Protein AF-A0A193GAF5-F1 (afdb_monomer_lite)

Secondary structure (DSSP, 8-state):
--------PPP------PPPHHHHHHHHHHHHHHHHHHTPPP----S-SSPPPPHHHHHHHHHHHHHHHHTTTHHHHHHHHHHHHHHHT-PPPPP-PPP--HHHHHTTS-HHHHHHHHHHHHHHHHHHHHHHHHHHHHHHHTT-TT-HHHHHHHHHHHHHHHHHHHHHHHHHHHHHHHHHHHHHHHHHHHHHHHHHHHHHHHHHHHHHHHHHHHHHHHHHHHHHHHHHHHHHHHHHHHHHHHHHHHHHHHHHHHHHHHHHHHHHHHHHHHHHHHS----------------TTSSSSSSSSSSSSSTTSSSTT-TTSS-SSSSTTS-S----STT--S-----HHHHHHHHHHS--EEE---GGGTS----EEE--HHHHHHHH-S-SS---HHHHHHHHHHHHHHHHHHHHHHHHHHT-

Organism: NCBI:txid463014

Structure (mmCIF, N/CA/C/O backbone):
data_AF-A0A193GAF5-F1
#
_entry.id   AF-A0A193GAF5-F1
#
loop_
_atom_site.group_PDB
_atom_site.id
_atom_site.type_symbol
_atom_site.label_atom_id
_atom_site.label_alt_id
_atom_site.label_comp_id
_atom_site.label_asym_id
_atom_site.label_entity_id
_atom_site.label_seq_id
_atom_site.pdbx_PDB_ins_code
_atom_site.Cartn_x
_atom_site.Cartn_y
_atom_site.Cartn_z
_atom_site.occupancy
_atom_site.B_iso_or_equiv
_atom_site.auth_seq_id
_atom_site.auth_comp_id
_atom_site.auth_asym_id
_atom_site.auth_atom_id
_atom_site.pdbx_PDB_model_num
ATOM 1 N N . MET A 1 1 ? 52.201 68.444 -107.898 1.00 38.75 1 MET A N 1
ATOM 2 C CA . MET A 1 1 ? 53.536 68.418 -107.257 1.00 38.75 1 MET A CA 1
ATOM 3 C C . MET A 1 1 ? 53.606 67.166 -106.378 1.00 38.75 1 MET A C 1
ATOM 5 O O . MET A 1 1 ? 52.629 66.910 -105.690 1.00 38.75 1 MET A O 1
ATOM 9 N N . GLY A 1 2 ? 54.662 66.344 -106.520 1.00 43.47 2 GLY A N 1
ATOM 10 C CA . GLY A 1 2 ? 54.862 65.026 -105.857 1.00 43.47 2 GLY A CA 1
ATOM 11 C C . GLY A 1 2 ? 55.068 65.120 -104.336 1.00 43.47 2 GLY A C 1
ATOM 12 O O . GLY A 1 2 ? 55.124 66.226 -103.814 1.00 43.47 2 GLY A O 1
ATOM 13 N N . LYS A 1 3 ? 55.179 64.052 -103.533 1.00 40.12 3 LYS A N 1
ATOM 14 C CA . LYS A 1 3 ? 55.675 62.650 -103.619 1.00 40.12 3 LYS A CA 1
ATOM 15 C C . LYS A 1 3 ? 54.757 61.791 -102.705 1.00 40.12 3 LYS A C 1
ATOM 17 O O . LYS A 1 3 ? 54.185 62.357 -101.787 1.00 40.12 3 LYS A O 1
ATOM 22 N N . GLY A 1 4 ? 54.506 60.486 -102.841 1.00 40.16 4 GLY A N 1
ATOM 23 C CA . GLY A 1 4 ? 55.360 59.345 -103.183 1.00 40.16 4 GLY A CA 1
ATOM 24 C C . GLY A 1 4 ? 55.581 58.481 -101.924 1.00 40.16 4 GLY A C 1
ATOM 25 O O . GLY A 1 4 ? 56.260 58.947 -101.015 1.00 40.16 4 GLY A O 1
ATOM 26 N N . GLY A 1 5 ? 55.046 57.249 -101.869 1.00 32.34 5 GLY A N 1
ATOM 27 C CA . GLY A 1 5 ? 55.375 56.291 -100.799 1.00 32.34 5 GLY A CA 1
ATOM 28 C C . GLY A 1 5 ? 54.492 55.035 -100.684 1.00 32.34 5 GLY A C 1
ATOM 29 O O . GLY A 1 5 ? 53.439 55.101 -100.068 1.00 32.34 5 GLY A O 1
ATOM 30 N N . GLY A 1 6 ? 54.996 53.902 -101.195 1.00 33.25 6 GLY A N 1
ATOM 31 C CA . GLY A 1 6 ? 55.007 52.601 -100.494 1.00 33.25 6 GLY A CA 1
ATOM 32 C C . GLY A 1 6 ? 53.767 51.699 -100.544 1.00 33.25 6 GLY A C 1
ATOM 33 O O . GLY A 1 6 ? 52.741 52.005 -99.957 1.00 33.25 6 GLY A O 1
ATOM 34 N N . GLY A 1 7 ? 53.914 50.538 -101.194 1.00 36.06 7 GLY A N 1
ATOM 35 C CA . GLY A 1 7 ? 52.915 49.470 -101.290 1.00 36.06 7 GLY A CA 1
ATOM 36 C C . GLY A 1 7 ? 52.856 48.508 -100.096 1.00 36.06 7 GLY A C 1
ATOM 37 O O . GLY A 1 7 ? 53.619 48.618 -99.141 1.00 36.06 7 GLY A O 1
ATOM 38 N N . GLY A 1 8 ? 51.956 47.525 -100.200 1.00 32.41 8 GLY A N 1
ATOM 39 C CA . GLY A 1 8 ? 51.805 46.435 -99.233 1.00 32.41 8 GLY A CA 1
ATOM 40 C C . GLY A 1 8 ? 50.483 45.686 -99.400 1.00 32.41 8 GLY A C 1
ATOM 41 O O . GLY A 1 8 ? 49.558 45.889 -98.622 1.00 32.41 8 GLY A O 1
ATOM 42 N N . GLY A 1 9 ? 50.374 44.843 -100.432 1.00 35.34 9 GLY A N 1
ATOM 43 C CA . GLY A 1 9 ? 49.265 43.895 -100.568 1.00 35.34 9 GLY A CA 1
ATOM 44 C C . GLY A 1 9 ? 49.336 42.830 -99.472 1.00 35.34 9 GLY A C 1
ATOM 45 O O . GLY A 1 9 ? 50.363 42.175 -99.305 1.00 35.34 9 GLY A O 1
ATOM 46 N N . SER A 1 10 ? 48.252 42.679 -98.712 1.00 36.09 10 SER A N 1
ATOM 47 C CA . SER A 1 10 ? 48.108 41.644 -97.689 1.00 36.09 10 SER A CA 1
ATOM 48 C C . SER A 1 10 ? 48.014 40.270 -98.359 1.00 36.09 10 SER A C 1
ATOM 50 O O . SER A 1 10 ? 47.119 40.031 -99.167 1.00 36.09 10 SER A O 1
ATOM 52 N N . SER A 1 11 ? 48.957 39.378 -98.049 1.00 37.47 11 SER A N 1
ATOM 53 C CA . SER A 1 11 ? 48.864 37.955 -98.375 1.00 37.47 11 SER A CA 1
ATOM 54 C C . SER A 1 11 ? 48.309 37.223 -97.156 1.00 37.47 11 SER A C 1
ATOM 56 O O . SER A 1 11 ? 48.889 37.254 -96.072 1.00 37.47 11 SER A O 1
ATOM 58 N N . THR A 1 12 ? 47.156 36.582 -97.315 1.00 38.84 12 THR A N 1
ATOM 59 C CA . THR A 1 12 ? 46.617 35.661 -96.314 1.00 38.84 12 THR A CA 1
ATOM 60 C C . THR A 1 12 ? 47.498 34.414 -96.297 1.00 38.84 12 THR A C 1
ATOM 62 O O . THR A 1 12 ? 47.416 33.584 -97.198 1.00 38.84 12 THR A O 1
ATOM 65 N N . GLN A 1 13 ? 48.365 34.283 -95.292 1.00 34.22 13 GLN A N 1
ATOM 66 C CA . GLN A 1 13 ? 49.046 33.020 -95.024 1.00 34.22 13 GLN A CA 1
ATOM 67 C C . GLN A 1 13 ? 48.105 32.097 -94.250 1.00 34.22 13 GLN A C 1
ATOM 69 O O . GLN A 1 13 ? 47.834 32.309 -93.070 1.00 34.22 13 GLN A O 1
ATOM 74 N N . THR A 1 14 ? 47.601 31.058 -94.911 1.00 43.25 14 THR A N 1
ATOM 75 C CA . THR A 1 14 ? 47.018 29.907 -94.219 1.00 43.25 14 THR A CA 1
ATOM 76 C C . THR A 1 14 ? 48.166 29.079 -93.650 1.00 43.25 14 THR A C 1
ATOM 78 O O . THR A 1 14 ? 48.773 28.279 -94.358 1.00 43.25 14 THR A O 1
ATOM 81 N N . VAL A 1 15 ? 48.488 29.286 -92.374 1.00 40.94 15 VAL A N 1
ATOM 82 C CA . VAL A 1 15 ? 49.399 28.404 -91.638 1.00 40.94 15 VAL A CA 1
ATOM 83 C C . VAL A 1 15 ? 48.639 27.110 -91.339 1.00 40.94 15 VAL A C 1
ATOM 85 O O . VAL A 1 15 ? 47.782 27.079 -90.458 1.00 40.94 15 VAL A O 1
ATOM 88 N N . LYS A 1 16 ? 48.911 26.045 -92.103 1.00 44.53 16 LYS A N 1
ATOM 89 C CA . LYS A 1 16 ? 48.548 24.681 -91.700 1.00 44.53 16 LYS A CA 1
ATOM 90 C C . LYS A 1 16 ? 49.503 24.269 -90.584 1.00 44.53 16 LYS A C 1
ATOM 92 O O . LYS A 1 16 ? 50.700 24.148 -90.819 1.00 44.53 16 LYS A O 1
ATOM 97 N N . TYR A 1 17 ? 48.978 24.096 -89.378 1.00 48.66 17 TYR A N 1
ATOM 98 C CA . TYR A 1 17 ? 49.685 23.371 -88.330 1.00 48.66 17 TYR A CA 1
ATOM 99 C C . TYR A 1 17 ? 49.483 21.879 -88.593 1.00 48.66 17 TYR A C 1
ATOM 101 O O . TYR A 1 17 ? 48.362 21.388 -88.462 1.00 48.66 17 TYR A O 1
ATOM 109 N N . ASP A 1 18 ? 50.543 21.180 -89.000 1.00 54.81 18 ASP A N 1
ATOM 110 C CA . ASP A 1 18 ? 50.534 19.719 -89.039 1.00 54.81 18 ASP A CA 1
ATOM 111 C C . ASP A 1 18 ? 50.538 19.207 -87.596 1.00 54.81 18 ASP A C 1
ATOM 113 O O . ASP A 1 18 ? 51.371 19.604 -86.773 1.00 54.81 18 ASP A O 1
ATOM 117 N N . ILE A 1 19 ? 49.553 18.373 -87.273 1.00 58.72 19 ILE A N 1
ATOM 118 C CA . ILE A 1 19 ? 49.427 17.763 -85.955 1.00 58.72 19 ILE A CA 1
ATOM 119 C C . ILE A 1 19 ? 50.621 16.810 -85.780 1.00 58.72 19 ILE A C 1
ATOM 121 O O . ILE A 1 19 ? 50.866 15.975 -86.650 1.00 58.72 19 ILE A O 1
ATOM 125 N N . PRO A 1 20 ? 51.406 16.918 -84.694 1.00 65.56 20 PRO A N 1
ATOM 126 C CA . PRO A 1 20 ? 52.508 15.996 -84.452 1.00 65.56 20 PRO A CA 1
ATOM 127 C C . PRO A 1 20 ? 52.016 14.546 -84.373 1.00 65.56 20 PRO A C 1
ATOM 129 O O . PRO A 1 20 ? 51.021 14.272 -83.709 1.00 65.56 20 PRO A O 1
ATOM 132 N N . GLN A 1 21 ? 52.748 13.604 -84.968 1.00 63.22 21 GLN A N 1
ATOM 133 C CA . GLN A 1 21 ? 52.348 12.190 -85.053 1.00 63.22 21 GLN A CA 1
ATOM 134 C C . GLN A 1 21 ? 52.017 11.555 -83.686 1.00 63.22 21 GLN A C 1
ATOM 136 O O . GLN A 1 21 ? 51.062 10.801 -83.571 1.00 63.22 21 GLN A O 1
ATOM 141 N N . TRP A 1 22 ? 52.716 11.949 -82.615 1.00 65.06 22 TRP A N 1
ATOM 142 C CA . TRP A 1 22 ? 52.421 11.488 -81.250 1.00 65.06 22 TRP A CA 1
ATOM 143 C C . TRP A 1 22 ? 51.028 11.909 -80.747 1.00 65.06 22 TRP A C 1
ATOM 145 O O . TRP A 1 22 ? 50.437 11.220 -79.918 1.00 65.06 22 TRP A O 1
ATOM 155 N N . MET A 1 23 ? 50.505 13.039 -81.229 1.00 63.38 23 MET A N 1
ATOM 156 C CA . MET A 1 23 ? 49.178 13.552 -80.887 1.00 63.38 23 MET A CA 1
ATOM 157 C C . MET A 1 23 ? 48.093 12.821 -81.686 1.00 63.38 23 MET A C 1
ATOM 159 O O . MET A 1 23 ? 47.026 12.538 -81.143 1.00 63.38 23 MET A O 1
ATOM 163 N N . GLU A 1 24 ? 48.378 12.445 -82.936 1.00 60.94 24 GLU A N 1
ATOM 164 C CA . GLU A 1 24 ? 47.506 11.563 -83.723 1.00 60.94 24 GLU A CA 1
ATOM 165 C C . GLU A 1 24 ? 47.451 10.146 -83.129 1.00 60.94 24 GLU A C 1
ATOM 167 O O . GLU A 1 24 ? 46.359 9.611 -82.929 1.00 60.94 24 GLU A O 1
ATOM 172 N N . ASP A 1 25 ? 48.602 9.574 -82.758 1.00 68.38 25 ASP A N 1
ATOM 173 C CA . ASP A 1 25 ? 48.708 8.250 -82.130 1.00 68.38 25 ASP A CA 1
ATOM 174 C C . ASP A 1 25 ? 47.971 8.203 -80.784 1.00 68.38 25 ASP A C 1
ATOM 176 O O . ASP A 1 25 ? 47.245 7.253 -80.474 1.00 68.38 25 ASP A O 1
ATOM 180 N N . ALA A 1 26 ? 48.107 9.255 -79.978 1.00 64.06 26 ALA A N 1
ATOM 181 C CA . ALA A 1 26 ? 47.431 9.335 -78.695 1.00 64.06 26 ALA A CA 1
ATOM 182 C C . ALA A 1 26 ? 45.924 9.616 -78.829 1.00 64.06 26 ALA A C 1
ATOM 184 O O . ALA A 1 26 ? 45.136 9.067 -78.059 1.00 64.06 26 ALA A O 1
ATOM 185 N N . GLY A 1 27 ? 45.501 10.386 -79.838 1.00 70.06 27 GLY A N 1
ATOM 186 C CA . GLY A 1 27 ? 44.090 10.560 -80.188 1.00 70.06 27 GLY A CA 1
ATOM 187 C C . GLY A 1 27 ? 43.435 9.257 -80.659 1.00 70.06 27 GLY A C 1
ATOM 188 O O . GLY A 1 27 ? 42.327 8.935 -80.228 1.00 70.06 27 GLY A O 1
ATOM 189 N N . GLN A 1 28 ? 44.134 8.461 -81.477 1.00 70.75 28 GLN A N 1
ATOM 190 C CA . GLN A 1 28 ? 43.674 7.126 -81.876 1.00 70.75 28 GLN A CA 1
ATOM 191 C C . GLN A 1 28 ? 43.606 6.162 -80.687 1.00 70.75 28 GLN A C 1
ATOM 193 O O . GLN A 1 28 ? 42.621 5.435 -80.555 1.00 70.75 28 GLN A O 1
ATOM 198 N N . SER A 1 29 ? 44.602 6.183 -79.797 1.00 70.31 29 SER A N 1
ATOM 199 C CA . SER A 1 29 ? 44.597 5.385 -78.565 1.00 70.31 29 SER A CA 1
ATOM 200 C C . SER A 1 29 ? 43.431 5.764 -77.645 1.00 70.31 29 SER A C 1
ATOM 202 O O . SER A 1 29 ? 42.698 4.884 -77.191 1.00 70.31 29 SER A O 1
ATOM 204 N N . ASN A 1 30 ? 43.180 7.062 -77.438 1.00 71.56 30 ASN A N 1
ATOM 205 C CA . ASN A 1 30 ? 42.043 7.541 -76.648 1.00 71.56 30 ASN A CA 1
ATOM 206 C C . ASN A 1 30 ? 40.701 7.138 -77.281 1.00 71.56 30 ASN A C 1
ATOM 208 O O . ASN A 1 30 ? 39.807 6.653 -76.595 1.00 71.56 30 ASN A O 1
ATOM 212 N N . TYR A 1 31 ? 40.572 7.253 -78.606 1.00 73.38 31 TYR A N 1
ATOM 213 C CA . TYR A 1 31 ? 39.370 6.837 -79.331 1.00 73.38 31 TYR A CA 1
ATOM 214 C C . TYR A 1 31 ? 39.100 5.329 -79.214 1.00 73.38 31 TYR A C 1
ATOM 216 O O . TYR A 1 31 ? 37.960 4.920 -78.986 1.00 73.38 31 TYR A O 1
ATOM 224 N N . GLN A 1 32 ? 40.136 4.491 -79.313 1.00 75.12 32 GLN A N 1
ATOM 225 C CA . GLN A 1 32 ? 40.011 3.044 -79.112 1.00 75.12 32 GLN A CA 1
ATOM 226 C C . GLN A 1 32 ? 39.600 2.701 -77.675 1.00 75.12 32 GLN A C 1
ATOM 228 O O . GLN A 1 32 ? 38.738 1.846 -77.473 1.00 75.12 32 GLN A O 1
ATOM 233 N N . GLN A 1 33 ? 40.156 3.389 -76.676 1.00 72.00 33 GLN A N 1
ATOM 234 C CA . G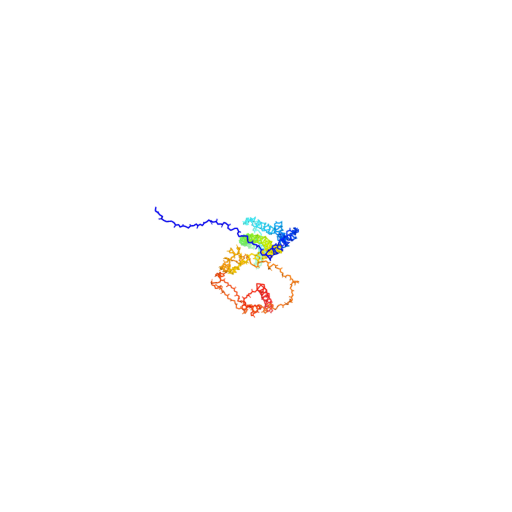LN A 1 33 ? 39.766 3.200 -75.276 1.00 72.00 33 GLN A CA 1
ATOM 235 C C . GLN A 1 33 ? 38.328 3.683 -75.011 1.00 72.00 33 GLN A C 1
ATOM 237 O O . GLN A 1 33 ? 37.559 2.995 -74.339 1.00 72.00 33 GLN A O 1
ATOM 242 N N . ALA A 1 34 ? 37.915 4.804 -75.606 1.00 71.06 34 ALA A N 1
ATOM 243 C CA . ALA A 1 34 ? 36.544 5.302 -75.528 1.00 71.06 34 ALA A CA 1
ATOM 244 C C . ALA A 1 34 ? 35.538 4.331 -76.173 1.00 71.06 34 ALA A C 1
ATOM 246 O O . ALA A 1 34 ? 34.472 4.094 -75.605 1.00 71.06 34 ALA A O 1
ATOM 247 N N . GLN A 1 35 ? 35.881 3.708 -77.310 1.00 73.94 35 GLN A N 1
ATOM 248 C CA . GLN A 1 35 ? 35.059 2.650 -77.914 1.00 73.94 35 GLN A CA 1
ATOM 249 C C . GLN A 1 35 ? 34.927 1.423 -77.000 1.00 73.94 35 GLN A C 1
ATOM 251 O O . GLN A 1 35 ? 33.840 0.855 -76.898 1.00 73.94 35 GLN A O 1
ATOM 256 N N . GLN A 1 36 ? 36.000 1.030 -76.305 1.00 74.38 36 GLN A N 1
ATOM 257 C CA . GLN A 1 36 ? 35.966 -0.085 -75.350 1.00 74.38 36 GLN A CA 1
ATOM 258 C C . GLN A 1 36 ? 35.062 0.216 -74.146 1.00 74.38 36 GLN A C 1
ATOM 260 O O . GLN A 1 36 ? 34.279 -0.644 -73.746 1.00 74.38 36 GLN A O 1
ATOM 265 N N . VAL A 1 37 ? 35.108 1.437 -73.604 1.00 71.69 37 VAL A N 1
ATOM 266 C CA . VAL A 1 37 ? 34.246 1.850 -72.481 1.00 71.69 37 VAL A CA 1
ATOM 267 C C . VAL A 1 37 ? 32.786 2.034 -72.915 1.00 71.69 37 VAL A C 1
ATOM 269 O O . VAL A 1 37 ? 31.881 1.636 -72.182 1.00 71.69 37 VAL A O 1
ATOM 272 N N . ALA A 1 38 ? 32.533 2.567 -74.115 1.00 73.44 38 ALA A N 1
ATOM 273 C CA . ALA A 1 38 ? 31.185 2.721 -74.671 1.00 73.44 38 ALA A CA 1
ATOM 274 C C . ALA A 1 38 ? 30.499 1.378 -74.998 1.00 73.44 38 ALA A C 1
ATOM 276 O O . ALA A 1 38 ? 29.272 1.317 -75.056 1.00 73.44 38 ALA A O 1
ATOM 277 N N . GLY A 1 39 ? 31.276 0.307 -75.197 1.00 74.00 39 GLY A N 1
ATOM 278 C CA . GLY A 1 39 ? 30.775 -1.046 -75.452 1.00 74.00 39 GLY A CA 1
ATOM 279 C C . GLY A 1 39 ? 30.402 -1.853 -74.202 1.00 74.00 39 GLY A C 1
ATOM 280 O O . GLY A 1 39 ? 29.910 -2.974 -74.338 1.00 74.00 39 GLY A O 1
ATOM 281 N N . LEU A 1 40 ? 30.630 -1.330 -72.990 1.00 75.56 40 LEU A N 1
ATOM 282 C CA . LEU A 1 40 ? 30.334 -2.055 -71.751 1.00 75.56 40 LEU A CA 1
ATOM 283 C C . LEU A 1 40 ? 28.808 -2.186 -71.535 1.00 75.56 40 LEU A C 1
ATOM 285 O O . LEU A 1 40 ? 28.104 -1.173 -71.514 1.00 75.56 40 LEU A O 1
ATOM 289 N N . PRO A 1 41 ? 28.265 -3.406 -71.341 1.00 76.88 41 PRO A N 1
ATOM 290 C CA . PRO A 1 41 ? 26.834 -3.603 -71.118 1.00 76.88 41 PRO A CA 1
ATOM 291 C C . PRO A 1 41 ? 26.388 -3.011 -69.774 1.00 76.88 41 PRO A C 1
ATOM 293 O O . PRO A 1 41 ? 27.107 -3.085 -68.776 1.00 76.88 41 PRO A O 1
ATOM 296 N N . TYR A 1 42 ? 25.167 -2.468 -69.725 1.00 72.69 42 TYR A N 1
ATOM 297 C CA . TYR A 1 42 ? 24.572 -1.970 -68.482 1.00 72.69 42 TYR A CA 1
ATOM 298 C C . TYR A 1 42 ? 24.413 -3.106 -67.463 1.00 72.69 42 TYR A C 1
ATOM 300 O O . TYR A 1 42 ? 23.667 -4.057 -67.693 1.00 72.69 42 TYR A O 1
ATOM 308 N N . GLN A 1 43 ? 25.098 -2.983 -66.328 1.00 76.06 43 GLN A N 1
ATOM 309 C CA . GLN A 1 43 ? 24.928 -3.855 -65.169 1.00 76.06 43 GLN A CA 1
ATOM 310 C C . GLN A 1 43 ? 24.088 -3.101 -64.125 1.00 76.06 43 GLN A C 1
ATOM 312 O O . GLN A 1 43 ? 24.532 -2.047 -63.661 1.00 76.06 43 GLN A O 1
ATOM 317 N N . PRO A 1 44 ? 22.873 -3.565 -63.781 1.00 78.06 44 PRO A N 1
ATOM 318 C CA . PRO A 1 44 ? 22.074 -2.950 -62.725 1.00 78.06 44 PRO A CA 1
ATOM 319 C C . PRO A 1 44 ? 22.686 -3.218 -61.343 1.00 78.06 44 PRO A C 1
ATOM 321 O O . PRO A 1 44 ? 23.335 -4.239 -61.125 1.00 78.06 44 PRO A O 1
ATOM 324 N N . TYR A 1 45 ? 22.445 -2.317 -60.388 1.00 81.56 45 TYR A N 1
ATOM 325 C CA . TYR A 1 45 ? 22.786 -2.564 -58.985 1.00 81.56 45 TYR A CA 1
ATOM 326 C C . TYR A 1 45 ? 21.925 -3.713 -58.442 1.00 81.56 45 TYR A C 1
ATOM 328 O O . TYR A 1 45 ? 20.698 -3.646 -58.504 1.00 81.56 45 TYR A O 1
ATOM 336 N N . SER A 1 46 ? 22.559 -4.763 -57.918 1.00 80.69 46 SER A N 1
ATOM 337 C CA . SER A 1 46 ? 21.882 -5.964 -57.407 1.00 80.69 46 SER A CA 1
ATOM 338 C C . SER A 1 46 ? 21.663 -5.964 -55.888 1.00 80.69 46 SER A C 1
ATOM 340 O O . SER A 1 46 ? 21.109 -6.925 -55.358 1.00 80.69 46 SER A O 1
ATOM 342 N N . GLY A 1 47 ? 22.131 -4.932 -55.177 1.00 75.69 47 GLY A N 1
ATOM 343 C CA . GLY A 1 47 ? 21.961 -4.801 -53.728 1.00 75.69 47 GLY A CA 1
ATOM 344 C C . GLY A 1 47 ? 20.593 -4.240 -53.321 1.00 75.69 47 GLY A C 1
ATOM 345 O O . GLY A 1 47 ? 19.789 -3.815 -54.154 1.00 75.69 47 GLY A O 1
ATOM 346 N N . GLN A 1 48 ? 20.310 -4.233 -52.017 1.00 77.12 48 GLN A N 1
ATOM 347 C CA . GLN A 1 48 ? 19.045 -3.729 -51.473 1.00 77.12 48 GLN A CA 1
ATOM 348 C C . GLN A 1 48 ? 19.027 -2.196 -51.418 1.00 77.12 48 GLN A C 1
ATOM 350 O O . GLN A 1 48 ? 19.838 -1.582 -50.739 1.00 77.12 48 GLN A O 1
ATOM 355 N N . GLY A 1 49 ? 18.060 -1.568 -52.097 1.00 71.81 49 GLY A N 1
ATOM 356 C CA . GLY A 1 49 ? 17.919 -0.103 -52.120 1.00 71.81 49 GLY A CA 1
ATOM 357 C C . GLY A 1 49 ? 17.285 0.510 -50.862 1.00 71.81 49 GLY A C 1
ATOM 358 O O . GLY A 1 49 ? 17.476 1.692 -50.587 1.00 71.81 49 GLY A O 1
ATOM 359 N N . VAL A 1 50 ? 16.543 -0.278 -50.076 1.00 80.50 50 VAL A N 1
ATOM 360 C CA . VAL A 1 50 ? 15.897 0.164 -48.829 1.00 80.50 50 VAL A CA 1
ATOM 361 C C . VAL A 1 50 ? 16.076 -0.911 -47.768 1.00 80.50 50 VAL A C 1
ATOM 363 O O . VAL A 1 50 ? 15.895 -2.097 -48.051 1.00 80.50 50 VAL A O 1
ATOM 366 N N . ALA A 1 51 ? 16.432 -0.502 -46.552 1.00 80.06 51 ALA A N 1
ATOM 367 C CA . ALA A 1 51 ? 16.539 -1.422 -45.428 1.00 80.06 51 ALA A CA 1
ATOM 368 C C . ALA A 1 51 ? 15.142 -1.940 -45.019 1.00 80.06 51 ALA A C 1
ATOM 370 O O . ALA A 1 51 ? 14.277 -1.129 -44.658 1.00 80.06 51 ALA A O 1
ATOM 371 N N . PRO A 1 52 ? 14.891 -3.264 -45.058 1.00 81.06 52 PRO A N 1
ATOM 372 C CA . PRO A 1 52 ? 13.617 -3.825 -44.630 1.00 81.06 52 PRO A CA 1
ATOM 373 C C . PRO A 1 52 ? 13.411 -3.632 -43.126 1.00 81.06 52 PRO A C 1
ATOM 375 O O . PRO A 1 52 ? 14.339 -3.328 -42.373 1.00 81.06 52 PRO A O 1
ATOM 378 N N . MET A 1 53 ? 12.171 -3.832 -42.691 1.00 84.75 53 MET A N 1
ATOM 379 C CA . MET A 1 53 ? 11.818 -3.729 -41.285 1.00 84.75 53 MET A CA 1
ATOM 380 C C . MET A 1 53 ? 12.539 -4.813 -40.468 1.00 84.75 53 MET A C 1
ATOM 382 O O . MET A 1 53 ? 12.533 -5.985 -40.848 1.00 84.75 53 MET A O 1
ATOM 386 N N . ASN A 1 54 ? 13.182 -4.427 -39.366 1.00 88.00 54 ASN A N 1
ATOM 387 C CA . ASN A 1 54 ? 13.974 -5.354 -38.552 1.00 88.00 54 ASN A CA 1
ATOM 388 C C . ASN A 1 54 ? 13.151 -6.046 -37.452 1.00 88.00 54 ASN A C 1
ATOM 390 O O . ASN A 1 54 ? 11.992 -5.718 -37.189 1.00 88.00 54 ASN A O 1
ATOM 394 N N . GLY A 1 55 ? 13.775 -7.025 -36.789 1.00 83.94 55 GLY A N 1
ATOM 395 C CA . GLY A 1 55 ? 13.145 -7.811 -35.727 1.00 83.94 55 GLY A CA 1
ATOM 396 C C . GLY A 1 55 ? 12.641 -6.964 -34.556 1.00 83.94 55 GLY A C 1
ATOM 397 O O . GLY A 1 55 ? 11.556 -7.228 -34.046 1.00 83.94 55 GLY A O 1
ATOM 398 N N . SER A 1 56 ? 13.368 -5.909 -34.175 1.00 83.12 56 SER A N 1
ATOM 399 C CA . SER A 1 56 ? 12.938 -4.990 -33.117 1.00 83.12 56 SER A CA 1
ATOM 400 C C . SER A 1 56 ? 11.717 -4.176 -33.544 1.00 83.12 56 SER A C 1
ATOM 402 O O . SER A 1 56 ? 10.777 -4.044 -32.771 1.00 83.12 56 SER A O 1
ATOM 404 N N . GLN A 1 57 ? 11.655 -3.699 -34.788 1.00 83.25 57 GLN A N 1
ATOM 405 C CA . GLN A 1 57 ? 10.458 -3.027 -35.298 1.00 83.25 57 GLN A CA 1
ATOM 406 C C . GLN A 1 57 ? 9.241 -3.969 -35.286 1.00 83.25 57 GLN A C 1
ATOM 408 O O . GLN A 1 57 ? 8.180 -3.579 -34.806 1.00 83.25 57 GLN A O 1
ATOM 413 N N . ASN A 1 58 ? 9.389 -5.225 -35.726 1.00 85.25 58 ASN A N 1
ATOM 414 C CA . ASN A 1 58 ? 8.301 -6.214 -35.677 1.00 85.25 58 ASN A CA 1
ATOM 415 C C . ASN A 1 58 ? 7.848 -6.510 -34.237 1.00 85.25 58 ASN A C 1
ATOM 417 O O . ASN A 1 58 ? 6.649 -6.545 -33.961 1.00 85.25 58 ASN A O 1
ATOM 421 N N . LEU A 1 59 ? 8.800 -6.674 -33.314 1.00 85.75 59 LEU A N 1
ATOM 422 C CA . LEU A 1 59 ? 8.523 -6.897 -31.896 1.00 85.75 59 LEU A CA 1
ATOM 423 C C . LEU A 1 59 ? 7.797 -5.700 -31.269 1.00 85.75 59 LEU A C 1
ATOM 425 O O . LEU A 1 59 ? 6.780 -5.883 -30.610 1.00 85.75 59 LEU A O 1
ATOM 429 N N . GLY A 1 60 ? 8.276 -4.480 -31.511 1.00 80.69 60 GLY A N 1
ATOM 430 C CA . GLY A 1 60 ? 7.680 -3.257 -30.978 1.00 80.69 60 GLY A CA 1
ATOM 431 C C . GLY A 1 60 ? 6.250 -3.027 -31.476 1.00 80.69 60 GLY A C 1
ATOM 432 O O . GLY A 1 60 ? 5.373 -2.705 -30.675 1.00 80.69 60 GLY A O 1
ATOM 433 N N . ILE A 1 61 ? 5.973 -3.275 -32.766 1.00 87.12 61 ILE A N 1
ATOM 434 C CA . ILE A 1 61 ? 4.599 -3.228 -33.303 1.00 87.12 61 ILE A CA 1
ATOM 435 C C . ILE A 1 61 ? 3.720 -4.274 -32.613 1.00 87.12 61 ILE A C 1
ATOM 437 O O . ILE A 1 61 ? 2.598 -3.955 -32.213 1.00 87.12 61 ILE A O 1
ATOM 441 N N . GLY A 1 62 ? 4.233 -5.496 -32.434 1.00 86.50 62 GLY A N 1
ATOM 442 C CA . GLY A 1 62 ? 3.532 -6.564 -31.723 1.00 86.50 62 GLY A CA 1
ATOM 443 C C . GLY A 1 62 ? 3.197 -6.183 -30.280 1.00 86.50 62 GLY A C 1
ATOM 444 O O . GLY A 1 62 ? 2.056 -6.346 -29.857 1.00 86.50 62 GLY A O 1
ATOM 445 N N . MET A 1 63 ? 4.146 -5.592 -29.551 1.00 83.81 63 MET A N 1
ATOM 446 C CA . MET A 1 63 ? 3.947 -5.131 -28.174 1.00 83.81 63 MET A CA 1
ATOM 447 C C . MET A 1 63 ? 2.893 -4.024 -28.078 1.00 83.81 63 MET A C 1
ATOM 449 O O . MET A 1 63 ? 2.015 -4.093 -27.223 1.00 83.81 63 MET A O 1
ATOM 453 N N . VAL A 1 64 ? 2.915 -3.031 -28.974 1.00 84.44 64 VAL A N 1
ATOM 454 C CA . VAL A 1 64 ? 1.906 -1.955 -28.985 1.00 84.44 64 VAL A CA 1
ATOM 455 C C . VAL A 1 64 ? 0.519 -2.491 -29.361 1.00 84.44 64 VAL A C 1
ATOM 457 O O . VAL A 1 64 ? -0.473 -2.122 -28.728 1.00 84.44 64 VAL A O 1
ATOM 460 N N . GLN A 1 65 ? 0.424 -3.396 -30.344 1.00 83.88 65 GLN A N 1
ATOM 461 C CA . GLN A 1 65 ? -0.843 -4.056 -30.685 1.00 83.88 65 GLN A CA 1
ATOM 462 C C . GLN A 1 65 ? -1.380 -4.888 -29.524 1.00 83.88 65 GLN A C 1
ATOM 464 O O . GLN A 1 65 ? -2.566 -4.803 -29.206 1.00 83.88 65 GLN A O 1
ATOM 469 N N . GLN A 1 66 ? -0.518 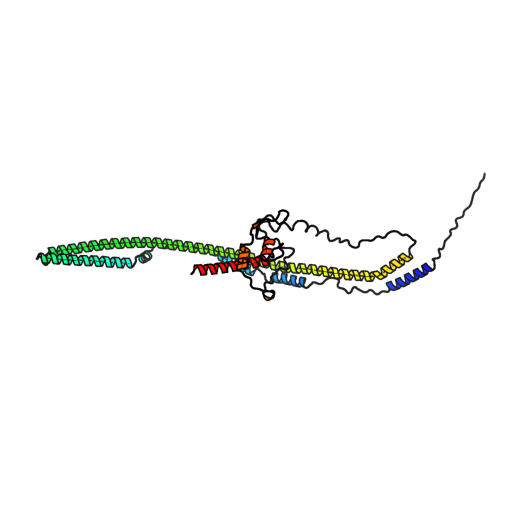-5.662 -28.870 1.00 83.38 66 GLN A N 1
ATOM 470 C CA . GLN A 1 66 ? -0.888 -6.479 -27.724 1.00 83.38 66 GLN A CA 1
ATOM 471 C C . GLN A 1 66 ? -1.327 -5.608 -26.542 1.00 83.38 66 GLN A C 1
ATOM 473 O O . GLN A 1 66 ? -2.336 -5.910 -25.902 1.00 83.38 66 GLN A O 1
ATOM 478 N N . ALA A 1 67 ? -0.635 -4.492 -26.294 1.00 80.38 67 ALA A N 1
ATOM 479 C CA . ALA A 1 67 ? -1.006 -3.523 -25.271 1.00 80.38 67 ALA A CA 1
ATOM 480 C C . ALA A 1 67 ? -2.405 -2.930 -25.516 1.00 80.38 67 ALA A C 1
ATOM 482 O O . ALA A 1 67 ? -3.207 -2.810 -24.586 1.00 80.38 67 ALA A O 1
ATOM 483 N N . ALA A 1 68 ? -2.723 -2.618 -26.778 1.00 77.81 68 ALA A N 1
ATOM 484 C CA . ALA A 1 68 ? -4.029 -2.112 -27.188 1.00 77.81 68 ALA A CA 1
ATOM 485 C C . ALA A 1 68 ? -5.143 -3.177 -27.122 1.00 77.81 68 ALA A C 1
ATOM 487 O O . ALA A 1 68 ? -6.258 -2.864 -26.708 1.00 77.81 68 ALA A O 1
ATOM 488 N N . GLN A 1 69 ? -4.858 -4.429 -27.497 1.00 81.06 69 GLN A N 1
ATOM 489 C CA . GLN A 1 69 ? -5.846 -5.517 -27.525 1.00 81.06 69 GLN A CA 1
ATOM 490 C C . GLN A 1 69 ? -6.196 -6.047 -26.132 1.00 81.06 69 GLN A C 1
ATOM 492 O O . GLN A 1 69 ? -7.369 -6.254 -25.825 1.00 81.06 69 GLN A O 1
ATOM 497 N N . ASN A 1 70 ? -5.197 -6.244 -25.273 1.00 77.94 70 ASN A N 1
ATOM 498 C CA . ASN A 1 70 ? -5.401 -6.854 -23.958 1.00 77.94 70 ASN A CA 1
ATOM 499 C C . ASN A 1 70 ? -5.904 -5.866 -22.901 1.00 77.94 70 ASN A C 1
ATOM 501 O O . ASN A 1 70 ? -6.258 -6.290 -21.801 1.00 77.94 70 ASN A O 1
ATOM 505 N N . ASN A 1 71 ? -5.961 -4.565 -23.220 1.00 69.00 71 ASN A N 1
ATOM 506 C CA . ASN A 1 71 ? -6.428 -3.515 -22.315 1.00 69.00 71 ASN A CA 1
ATOM 507 C C . ASN A 1 71 ? -5.780 -3.638 -20.922 1.00 69.00 71 ASN A C 1
ATOM 509 O O . ASN A 1 71 ? -6.468 -3.680 -19.895 1.00 69.00 71 ASN A O 1
ATOM 513 N N . TYR A 1 72 ? -4.448 -3.774 -20.897 1.00 65.88 72 TYR A N 1
ATOM 514 C CA . TYR A 1 72 ? -3.682 -3.857 -19.654 1.00 65.88 72 TYR A CA 1
ATOM 515 C C . TYR A 1 72 ? -4.028 -2.655 -18.773 1.00 65.88 72 TYR A C 1
ATOM 517 O O . TYR A 1 72 ? -4.096 -1.532 -19.257 1.00 65.88 72 TYR A O 1
ATOM 525 N N . GLY A 1 73 ? -4.339 -2.900 -17.499 1.00 64.06 73 GLY A N 1
ATOM 526 C CA . GLY A 1 73 ? -4.845 -1.870 -16.587 1.00 64.06 73 GLY A CA 1
ATOM 527 C C . GLY A 1 73 ? -6.367 -1.701 -16.579 1.00 64.06 73 GLY A C 1
ATOM 528 O O . GLY A 1 73 ? -6.927 -1.363 -15.538 1.00 64.06 73 GLY A O 1
ATOM 529 N N . GLY A 1 74 ? -7.071 -2.043 -17.661 1.00 70.62 74 GLY A N 1
ATOM 530 C CA . GLY A 1 74 ? -8.532 -1.973 -17.740 1.00 70.62 74 GLY A CA 1
ATOM 531 C C . GLY A 1 74 ? -9.243 -2.870 -16.722 1.00 70.62 74 GLY A C 1
ATOM 532 O O . GLY A 1 74 ? -10.273 -2.485 -16.173 1.00 70.62 74 GLY A O 1
ATOM 533 N N . GLN A 1 75 ? -8.682 -4.040 -16.402 1.00 75.06 75 GLN A N 1
ATOM 534 C CA . GLN A 1 75 ? -9.219 -4.918 -15.355 1.00 75.06 75 GLN A CA 1
ATOM 535 C C . GLN A 1 75 ? -9.035 -4.330 -13.947 1.00 75.06 75 GLN A C 1
ATOM 537 O O . GLN A 1 75 ? -9.978 -4.348 -13.160 1.00 75.06 75 GLN A O 1
ATOM 542 N N . ALA A 1 76 ? -7.863 -3.763 -13.650 1.00 71.81 76 ALA A N 1
ATOM 543 C CA . ALA A 1 76 ? -7.587 -3.096 -12.376 1.00 71.81 76 ALA A CA 1
ATOM 544 C C . ALA A 1 76 ? -8.456 -1.839 -12.202 1.00 71.81 76 ALA A C 1
ATOM 546 O O . ALA A 1 76 ? -9.030 -1.621 -11.139 1.00 71.81 76 ALA A O 1
ATOM 547 N N . ILE A 1 77 ? -8.649 -1.066 -13.274 1.00 77.19 77 ILE A N 1
ATOM 548 C CA . ILE A 1 77 ? -9.569 0.077 -13.300 1.00 77.19 77 ILE A CA 1
ATOM 549 C C . ILE A 1 77 ? -11.013 -0.386 -13.074 1.00 77.19 77 ILE A C 1
ATOM 551 O O . ILE A 1 77 ? -11.713 0.208 -12.262 1.00 77.19 77 ILE A O 1
ATOM 555 N N . ARG A 1 78 ? -11.471 -1.468 -13.723 1.00 78.56 78 ARG A N 1
ATOM 556 C CA . ARG A 1 78 ? -12.824 -2.019 -13.501 1.00 78.56 78 ARG A CA 1
ATOM 557 C C . ARG A 1 78 ? -13.027 -2.497 -12.064 1.00 78.56 78 ARG A C 1
ATOM 559 O O . ARG A 1 78 ? -14.072 -2.214 -11.489 1.00 78.56 78 ARG A O 1
ATOM 566 N N . GLN A 1 79 ? -12.042 -3.175 -11.480 1.00 77.25 79 GLN A N 1
ATOM 567 C CA . GLN A 1 79 ? -12.082 -3.586 -10.073 1.00 77.25 79 GLN A CA 1
ATOM 568 C C . GLN A 1 79 ? -12.082 -2.374 -9.133 1.00 77.25 79 GLN A C 1
ATOM 570 O O . GLN A 1 79 ? -12.847 -2.350 -8.172 1.00 77.25 79 GLN A O 1
ATOM 575 N N . GLY A 1 80 ? -11.305 -1.334 -9.451 1.00 76.50 80 GLY A N 1
ATOM 576 C CA . GLY A 1 80 ? -11.333 -0.058 -8.739 1.00 76.50 80 GLY A CA 1
ATOM 577 C C . GLY A 1 80 ? -12.711 0.601 -8.808 1.00 76.50 80 GLY A C 1
ATOM 578 O O . GLY A 1 80 ? -13.279 0.946 -7.782 1.00 76.50 80 GLY A O 1
ATOM 579 N N . ILE A 1 81 ? -13.318 0.692 -9.992 1.00 76.56 81 ILE A N 1
ATOM 580 C CA . ILE A 1 81 ? -14.666 1.256 -10.172 1.00 76.56 81 ILE A CA 1
ATOM 581 C C . ILE A 1 81 ? -15.718 0.454 -9.390 1.00 76.56 81 ILE A C 1
ATOM 583 O O . ILE A 1 81 ? -16.588 1.047 -8.757 1.00 76.56 81 ILE A O 1
ATOM 587 N N . GLN A 1 82 ? -15.634 -0.879 -9.386 1.00 80.06 82 GLN A N 1
ATOM 588 C CA . GLN A 1 82 ? -16.539 -1.732 -8.606 1.00 80.06 82 GLN A CA 1
ATOM 589 C C . GLN A 1 82 ? -16.366 -1.523 -7.093 1.00 80.06 82 GLN A C 1
ATOM 591 O O . GLN A 1 82 ? -17.360 -1.382 -6.381 1.00 80.06 82 GLN A O 1
ATOM 596 N N . GLY A 1 83 ? -15.124 -1.429 -6.607 1.00 73.50 83 GLY A N 1
ATOM 597 C CA . GLY A 1 83 ? -14.825 -1.127 -5.203 1.00 73.50 83 GLY A CA 1
ATOM 598 C C . GLY A 1 83 ? -15.278 0.275 -4.779 1.00 73.50 83 GLY A C 1
ATOM 599 O O . GLY A 1 83 ? -15.867 0.444 -3.711 1.00 73.50 83 GLY A O 1
ATOM 600 N N . ALA A 1 84 ? -15.095 1.273 -5.647 1.00 75.00 84 ALA A N 1
ATOM 601 C CA . ALA A 1 84 ? -15.594 2.631 -5.439 1.00 75.00 84 ALA A CA 1
ATOM 602 C C . ALA A 1 84 ? -17.129 2.678 -5.419 1.00 75.00 84 ALA A C 1
ATOM 604 O O . ALA A 1 84 ? -17.713 3.369 -4.586 1.00 75.00 84 ALA A O 1
ATOM 605 N N . GLY A 1 85 ? -17.788 1.911 -6.294 1.00 74.38 85 GLY A N 1
ATOM 606 C CA . GLY A 1 85 ? -19.243 1.778 -6.326 1.00 74.38 85 GLY A CA 1
ATOM 607 C C . GLY A 1 85 ? -19.808 1.194 -5.030 1.00 74.38 85 GLY A C 1
ATOM 608 O O . GLY A 1 85 ? -20.793 1.712 -4.511 1.00 74.38 85 GLY A O 1
ATOM 609 N N . ALA A 1 86 ? -19.151 0.180 -4.460 1.00 72.50 86 ALA A N 1
ATOM 610 C CA . ALA A 1 86 ? -19.537 -0.396 -3.171 1.00 72.50 86 ALA A CA 1
ATOM 611 C C . ALA A 1 86 ? -19.365 0.596 -2.004 1.00 72.50 86 ALA A C 1
ATOM 613 O O . ALA A 1 86 ? -20.232 0.676 -1.136 1.00 72.50 86 ALA A O 1
ATOM 614 N N . GLY A 1 87 ? -18.288 1.392 -2.006 1.00 67.94 87 GLY A N 1
ATOM 615 C CA . GLY A 1 87 ? -18.073 2.450 -1.012 1.00 67.94 87 GLY A CA 1
ATOM 616 C C . GLY A 1 87 ? -19.095 3.591 -1.109 1.00 67.94 87 GLY A C 1
ATOM 617 O O . GLY A 1 87 ? -19.581 4.066 -0.087 1.00 67.94 87 GLY A O 1
ATOM 618 N N . MET A 1 88 ? -19.474 4.000 -2.326 1.00 72.19 88 MET A N 1
ATOM 619 C CA . MET A 1 88 ? -20.481 5.050 -2.554 1.00 72.19 88 MET A CA 1
ATOM 620 C C . MET A 1 88 ? -21.924 4.586 -2.307 1.00 72.19 88 MET A C 1
ATOM 622 O O . MET A 1 88 ? -22.781 5.406 -1.992 1.00 72.19 88 MET A O 1
ATOM 626 N N . ALA A 1 89 ? -22.204 3.287 -2.440 1.00 73.62 89 ALA A N 1
ATOM 627 C CA . ALA A 1 89 ? -23.520 2.707 -2.174 1.00 73.62 89 ALA A CA 1
ATOM 628 C C . ALA A 1 89 ? -23.798 2.471 -0.678 1.00 73.62 89 ALA A C 1
ATOM 630 O O . ALA A 1 89 ? -24.910 2.079 -0.319 1.00 73.62 89 ALA A O 1
ATOM 631 N N . TYR A 1 90 ? -22.815 2.694 0.202 1.00 73.44 90 TYR A N 1
ATOM 632 C CA . TYR A 1 90 ? -23.000 2.543 1.640 1.00 73.44 90 TYR A CA 1
ATOM 633 C C . TYR A 1 90 ? -23.974 3.606 2.172 1.00 73.44 90 TYR A C 1
ATOM 635 O O . TYR A 1 90 ? -23.628 4.777 2.328 1.00 73.44 90 TYR A O 1
ATOM 643 N N . GLN A 1 91 ? -25.203 3.184 2.471 1.00 70.75 91 GLN A N 1
ATOM 644 C CA . GLN A 1 91 ? -26.184 3.991 3.187 1.00 70.75 91 GLN A CA 1
ATOM 645 C C . GLN A 1 91 ? -26.170 3.605 4.670 1.00 70.75 91 GLN A C 1
ATOM 647 O O . GLN A 1 91 ? -26.484 2.460 5.003 1.00 70.75 91 GLN A O 1
ATOM 652 N N . PRO A 1 92 ? -25.815 4.527 5.579 1.00 62.84 92 PRO A N 1
ATOM 653 C CA . PRO A 1 92 ? -25.846 4.243 7.004 1.00 62.84 92 PRO A CA 1
ATOM 654 C C . PRO A 1 92 ? -27.284 3.925 7.446 1.00 62.84 92 PRO A C 1
ATOM 656 O O . PRO A 1 92 ? -28.187 4.744 7.279 1.00 62.84 92 PRO A O 1
ATOM 659 N N . GLN A 1 93 ? -27.507 2.738 8.021 1.00 66.75 93 GLN A N 1
ATOM 660 C CA . GLN A 1 93 ? -28.804 2.382 8.609 1.00 66.75 93 GLN A CA 1
ATOM 661 C C . GLN A 1 93 ? -29.146 3.360 9.741 1.00 66.75 93 GLN A C 1
ATOM 663 O O . GLN A 1 93 ? -28.270 3.725 10.528 1.00 66.75 93 GLN A O 1
ATOM 668 N N . GLN A 1 94 ? -30.407 3.800 9.813 1.00 62.84 94 GLN A N 1
ATOM 669 C CA . GLN A 1 94 ? -30.868 4.696 10.874 1.00 62.84 94 GLN A CA 1
ATOM 670 C C . GLN A 1 94 ? -30.732 4.014 12.237 1.00 62.84 94 GLN A C 1
ATOM 672 O O . GLN A 1 94 ? -31.314 2.961 12.487 1.00 62.84 94 GLN A O 1
ATOM 677 N N . VAL A 1 95 ? -29.960 4.648 13.116 1.00 61.69 95 VAL A N 1
ATOM 678 C CA . VAL A 1 95 ? -29.810 4.261 14.517 1.00 61.69 95 VAL A CA 1
ATOM 679 C C . VAL A 1 95 ? -31.088 4.666 15.250 1.00 61.69 95 VAL A C 1
ATOM 681 O O . VAL A 1 95 ? -31.444 5.845 15.256 1.00 61.69 95 VAL A O 1
ATOM 684 N N . SER A 1 96 ? -31.783 3.702 15.852 1.00 62.03 96 SER A N 1
ATOM 685 C CA . SER A 1 96 ? -33.011 3.947 16.616 1.00 62.03 96 SER A CA 1
ATOM 686 C C . SER A 1 96 ? -32.797 3.572 18.076 1.00 62.03 96 SER A C 1
ATOM 688 O O . SER A 1 96 ? -32.291 2.492 18.388 1.00 62.03 96 SER A O 1
ATOM 690 N N . ALA A 1 97 ? -33.172 4.477 18.979 1.00 57.38 97 ALA A N 1
ATOM 691 C CA . ALA A 1 97 ? -33.115 4.220 20.408 1.00 57.38 97 ALA A CA 1
ATOM 692 C C . ALA A 1 97 ? -34.216 3.223 20.801 1.00 57.38 97 ALA A C 1
ATOM 694 O O . ALA A 1 97 ? -35.393 3.425 20.496 1.00 57.38 97 ALA A O 1
ATOM 695 N N . GLN A 1 98 ? -33.830 2.152 21.498 1.00 61.34 98 GLN A N 1
ATOM 696 C CA . GLN A 1 98 ? -34.765 1.139 21.979 1.00 61.34 98 GLN A CA 1
ATOM 697 C C . GLN A 1 98 ? -35.779 1.787 22.934 1.00 61.34 98 GLN A C 1
ATOM 699 O O . GLN A 1 98 ? -35.405 2.379 23.948 1.00 61.34 98 GLN A O 1
ATOM 704 N N . SER A 1 99 ? -37.065 1.711 22.597 1.00 59.94 99 SER A N 1
ATOM 705 C CA . SER A 1 99 ? -38.133 2.330 23.386 1.00 59.94 99 SER A CA 1
ATOM 706 C C . SER A 1 99 ? -38.318 1.593 24.717 1.00 59.94 99 SER A C 1
ATOM 708 O O . SER A 1 99 ? -38.266 0.363 24.751 1.00 59.94 99 SER A O 1
ATOM 710 N N . GLN A 1 100 ? -38.562 2.329 25.810 1.00 56.78 100 GLN A N 1
ATOM 711 C CA . GLN A 1 100 ? -38.923 1.722 27.096 1.00 56.78 100 GLN A CA 1
ATOM 712 C C . GLN A 1 100 ? -40.274 1.018 26.950 1.00 56.78 100 GLN A C 1
ATOM 714 O O . GLN A 1 100 ? -41.316 1.669 26.910 1.00 56.78 100 GLN A O 1
ATOM 719 N N . THR A 1 101 ? -40.262 -0.307 26.843 1.00 69.75 101 THR A N 1
ATOM 720 C CA . THR A 1 101 ? -41.478 -1.119 26.898 1.00 69.75 101 THR A CA 1
ATOM 721 C C . THR A 1 101 ? -41.578 -1.786 28.272 1.00 69.75 101 THR A C 1
ATOM 723 O O . THR A 1 101 ? -40.545 -2.143 28.847 1.00 69.75 101 THR A O 1
ATOM 726 N N . PRO A 1 102 ? -42.795 -1.970 28.818 1.00 57.88 102 PRO A N 1
ATOM 727 C CA . PRO A 1 102 ? -42.994 -2.679 30.084 1.00 57.88 102 PRO A CA 1
ATOM 728 C C . PRO A 1 102 ? -42.348 -4.076 30.104 1.00 57.88 102 PRO A C 1
ATOM 730 O O . PRO A 1 102 ? -41.774 -4.470 31.117 1.00 57.88 102 PRO A O 1
ATOM 733 N N . ASP A 1 103 ? -42.356 -4.777 28.966 1.00 65.88 103 ASP A N 1
ATOM 734 C CA . ASP A 1 103 ? -41.748 -6.106 28.813 1.00 65.88 103 ASP A CA 1
ATOM 735 C C . ASP A 1 103 ? -40.217 -6.075 28.894 1.00 65.88 103 ASP A C 1
ATOM 737 O O . ASP A 1 103 ? -39.603 -6.967 29.479 1.00 65.88 103 ASP A O 1
ATOM 741 N N . ALA A 1 104 ? -39.580 -5.030 28.357 1.00 66.88 104 ALA A N 1
ATOM 742 C CA . ALA A 1 104 ? -38.133 -4.888 28.457 1.00 66.88 104 ALA A CA 1
ATOM 743 C C . ALA A 1 104 ? -37.697 -4.610 29.900 1.00 66.88 104 ALA A C 1
ATOM 745 O O . ALA A 1 104 ? -36.670 -5.124 30.329 1.00 66.88 104 ALA A O 1
ATOM 746 N N . LEU A 1 105 ? -38.493 -3.856 30.669 1.00 67.12 105 LEU A N 1
ATOM 747 C CA . LEU A 1 105 ? -38.201 -3.556 32.072 1.00 67.12 105 LEU A CA 1
ATOM 748 C C . LEU A 1 105 ? -38.339 -4.792 32.977 1.00 67.12 105 LEU A C 1
ATOM 750 O O . LEU A 1 105 ? -37.552 -4.954 33.910 1.00 67.12 105 LEU A O 1
ATOM 754 N N . ALA A 1 106 ? -39.281 -5.691 32.668 1.00 71.81 106 ALA A N 1
ATOM 755 C CA . ALA A 1 106 ? -39.451 -6.958 33.380 1.00 71.81 106 ALA A CA 1
ATOM 756 C C . ALA A 1 106 ? -38.191 -7.843 33.319 1.00 71.81 106 ALA A C 1
ATOM 758 O O . ALA A 1 106 ? -37.881 -8.529 34.289 1.00 71.81 106 ALA A O 1
ATOM 759 N N . GLY A 1 107 ? -37.416 -7.770 32.229 1.00 73.69 107 GLY A N 1
ATOM 760 C CA . GLY A 1 107 ? -36.139 -8.480 32.093 1.00 73.69 107 GLY A CA 1
ATOM 761 C C . GLY A 1 107 ? -35.018 -7.969 33.009 1.00 73.69 107 GLY A C 1
ATOM 762 O O . GLY A 1 107 ? -34.099 -8.724 33.319 1.00 73.69 107 GLY A O 1
ATOM 763 N N . TYR A 1 108 ? -35.099 -6.719 33.481 1.00 75.12 108 TYR A N 1
ATOM 764 C CA . TYR A 1 108 ? -34.132 -6.138 34.426 1.00 75.12 108 TYR A CA 1
ATOM 765 C C . TYR A 1 108 ? -34.553 -6.315 35.894 1.00 75.12 108 TYR A C 1
ATOM 767 O O . TYR A 1 108 ? -33.762 -6.046 36.801 1.00 75.12 108 TY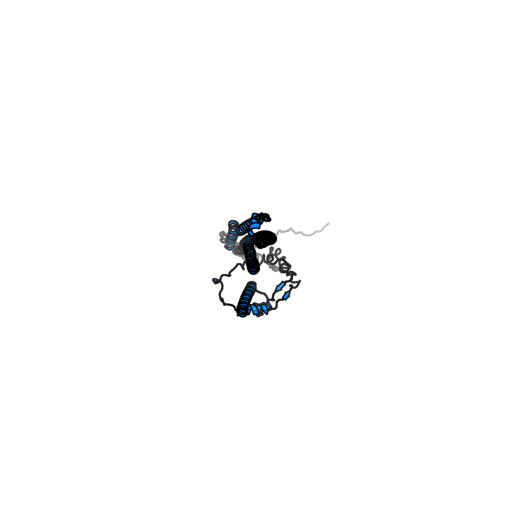R A O 1
ATOM 775 N N . MET A 1 109 ? -35.771 -6.801 36.161 1.00 72.56 109 MET A N 1
ATOM 776 C CA . MET A 1 109 ? -36.156 -7.259 37.497 1.00 72.56 109 MET A CA 1
ATOM 777 C C . MET A 1 109 ? -35.518 -8.632 37.745 1.00 72.56 109 MET A C 1
ATOM 779 O O . MET A 1 109 ? -36.018 -9.667 37.315 1.00 72.56 109 MET A O 1
ATOM 783 N N . SER A 1 110 ? -34.357 -8.62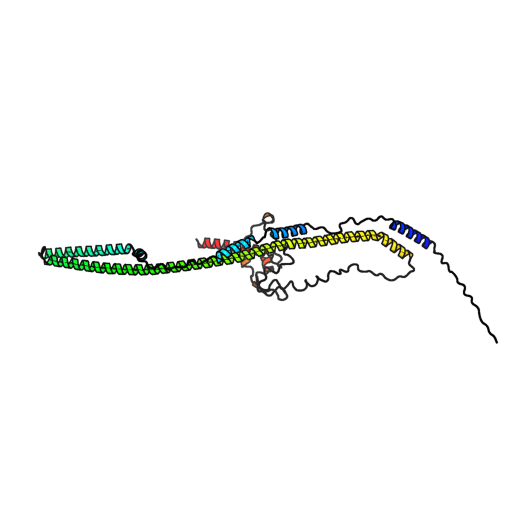6 38.399 1.00 69.69 110 SER A N 1
ATOM 784 C CA . SER A 1 110 ? -33.537 -9.822 38.615 1.00 69.69 110 SER A CA 1
ATOM 785 C C . SER A 1 110 ? -34.268 -10.915 39.421 1.00 69.69 110 SER A C 1
ATOM 787 O O . SER A 1 110 ? -34.952 -10.591 40.397 1.00 69.69 110 SER A O 1
ATOM 789 N N . PRO A 1 111 ? -34.040 -12.215 39.131 1.00 65.38 111 PRO A N 1
ATOM 790 C CA . PRO A 1 111 ? -34.428 -13.327 40.009 1.00 65.38 111 PRO A CA 1
ATOM 791 C C . PRO A 1 111 ? -33.917 -13.150 41.444 1.00 65.38 111 PRO A C 1
ATOM 793 O O . PRO A 1 111 ? -34.597 -13.506 42.399 1.00 65.38 111 PRO A O 1
ATOM 796 N N . TYR A 1 112 ? -32.766 -12.492 41.605 1.00 67.62 112 TYR A N 1
ATOM 797 C CA . TYR A 1 112 ? -32.191 -12.180 42.910 1.00 67.62 112 TYR A CA 1
ATOM 798 C C . TYR A 1 112 ? -33.104 -11.279 43.754 1.00 67.62 112 TYR A C 1
ATOM 800 O O . TYR A 1 112 ? -33.158 -11.407 44.972 1.00 67.62 112 TYR A O 1
ATOM 808 N N . THR A 1 113 ? -33.867 -10.379 43.125 1.00 75.69 113 THR A N 1
ATOM 809 C CA . THR A 1 113 ? -34.864 -9.567 43.833 1.00 75.69 113 THR A CA 1
ATOM 810 C C . THR A 1 113 ? -35.961 -10.447 44.416 1.00 75.69 113 THR A C 1
ATOM 812 O O . THR A 1 113 ? -36.394 -10.211 45.545 1.00 75.69 113 THR A O 1
ATOM 815 N N . LYS A 1 114 ? -36.385 -11.474 43.673 1.00 78.44 114 LYS A N 1
ATOM 816 C CA . LYS A 1 114 ? -37.356 -12.449 44.157 1.00 78.44 114 LYS A CA 1
ATOM 817 C C . LYS A 1 114 ? -36.780 -13.256 45.322 1.00 78.44 114 LYS A C 1
ATOM 819 O O . LYS A 1 114 ? -37.425 -13.313 46.360 1.00 78.44 114 LYS A O 1
ATOM 824 N N . ASP A 1 115 ? -35.550 -13.749 45.208 1.00 83.75 115 ASP A N 1
ATOM 825 C CA . ASP A 1 115 ? -34.893 -14.520 46.274 1.00 83.75 115 ASP A CA 1
ATOM 826 C C . ASP A 1 115 ? -34.694 -13.699 47.559 1.00 83.75 115 ASP A C 1
ATOM 828 O O . ASP A 1 115 ? -34.977 -14.176 48.657 1.00 83.75 115 ASP A O 1
ATOM 832 N N . VAL A 1 116 ? -34.261 -12.438 47.440 1.00 84.12 116 VAL A N 1
ATOM 833 C CA . VAL A 1 116 ? -34.100 -11.532 48.590 1.00 84.12 116 VAL A CA 1
ATOM 834 C C . VAL A 1 116 ? -35.448 -11.213 49.224 1.00 84.12 116 VAL A C 1
ATOM 836 O O . VAL A 1 116 ? -35.556 -11.182 50.450 1.00 84.12 116 VAL A O 1
ATOM 839 N N . THR A 1 117 ? -36.480 -10.994 48.412 1.00 87.06 117 THR A N 1
ATOM 840 C CA . THR A 1 117 ? -37.831 -10.720 48.911 1.00 87.06 117 THR A CA 1
ATOM 841 C C . THR A 1 117 ? -38.382 -11.936 49.648 1.00 87.06 117 THR A C 1
ATOM 843 O O . THR A 1 117 ? -38.798 -11.806 50.798 1.00 87.06 117 THR A O 1
ATOM 846 N N . ASP A 1 118 ? -38.307 -13.117 49.036 1.00 88.00 118 ASP A N 1
ATOM 847 C CA . ASP A 1 118 ? -38.808 -14.372 49.597 1.00 88.00 118 ASP A CA 1
ATOM 848 C C . ASP A 1 118 ? -38.056 -14.731 50.899 1.00 88.00 118 ASP A C 1
ATOM 850 O O . ASP A 1 118 ? -38.686 -15.052 51.910 1.00 88.00 118 ASP A O 1
ATOM 854 N N . ALA A 1 119 ? -36.725 -14.572 50.937 1.00 87.38 119 ALA A N 1
ATOM 855 C CA . ALA A 1 119 ? -35.924 -14.773 52.149 1.00 87.38 119 ALA A CA 1
ATOM 856 C C . ALA A 1 119 ? -36.262 -13.764 53.263 1.00 87.38 119 ALA A C 1
ATOM 858 O O . ALA A 1 119 ? -36.398 -14.147 54.427 1.00 87.38 119 ALA A O 1
ATOM 859 N N . THR A 1 120 ? -36.443 -12.483 52.918 1.00 89.50 120 THR A N 1
ATOM 860 C CA . THR A 1 120 ? -36.808 -11.436 53.889 1.00 89.50 120 THR A CA 1
ATOM 861 C C . THR A 1 120 ? -38.189 -11.699 54.486 1.00 89.50 120 THR A C 1
ATOM 863 O O . THR A 1 120 ? -38.373 -11.576 55.698 1.00 89.50 120 THR A O 1
ATOM 866 N N . MET A 1 121 ? -39.163 -12.094 53.660 1.00 91.38 121 MET A N 1
ATOM 867 C CA . MET A 1 121 ? -40.515 -12.410 54.129 1.00 91.38 121 MET A CA 1
ATOM 868 C C . MET A 1 121 ? -40.527 -13.666 55.005 1.00 91.38 121 MET A C 1
ATOM 870 O O . MET A 1 121 ? -41.155 -13.656 56.063 1.00 91.38 121 MET A O 1
ATOM 874 N N . SER A 1 122 ? -39.768 -14.704 54.633 1.00 93.25 122 SER A N 1
ATOM 875 C CA . SER A 1 122 ? -39.628 -15.916 55.447 1.00 93.25 122 SER A CA 1
ATOM 876 C C . SER A 1 122 ? -39.037 -15.626 56.831 1.00 93.25 122 SER A C 1
ATOM 878 O O . SER A 1 122 ? -39.460 -16.237 57.813 1.00 93.25 122 SER A O 1
ATOM 880 N N . GLU A 1 123 ? -38.073 -14.707 56.938 1.00 90.88 123 GLU A N 1
ATOM 881 C CA . GLU A 1 123 ? -37.509 -14.324 58.237 1.00 90.88 123 GLU A CA 1
ATOM 882 C C . GLU A 1 123 ? -38.505 -13.508 59.069 1.00 90.88 123 GLU A C 1
ATOM 884 O O . GLU A 1 123 ? -38.661 -13.779 60.258 1.00 90.88 123 GLU A O 1
ATOM 889 N N . LEU A 1 124 ? -39.236 -12.564 58.462 1.00 91.06 124 LEU A N 1
ATOM 890 C CA . LEU A 1 124 ? -40.297 -11.824 59.160 1.00 91.06 124 LEU A CA 1
ATOM 891 C C . LEU A 1 124 ? -41.386 -12.763 59.695 1.00 91.06 124 LEU A C 1
ATOM 893 O O . LEU A 1 124 ? -41.870 -12.578 60.813 1.00 91.06 124 LEU A O 1
ATOM 897 N N . ASP A 1 125 ? -41.743 -13.798 58.934 1.00 92.12 125 ASP A N 1
ATOM 898 C CA . ASP A 1 125 ? -42.678 -14.826 59.389 1.00 92.12 125 ASP A CA 1
ATOM 899 C C . ASP A 1 125 ? -42.117 -15.676 60.530 1.00 92.12 125 ASP A C 1
ATOM 901 O O . ASP A 1 125 ? -42.839 -15.960 61.491 1.00 92.12 125 ASP A O 1
ATOM 905 N N . ARG A 1 126 ? -40.832 -16.041 60.481 1.00 94.56 126 ARG A N 1
ATOM 906 C CA . ARG A 1 126 ? -40.165 -16.747 61.584 1.00 94.56 126 ARG A CA 1
ATOM 907 C C . ARG A 1 126 ? -40.151 -15.899 62.859 1.00 94.56 126 ARG A C 1
ATOM 909 O O . ARG A 1 126 ? -40.483 -16.403 63.930 1.00 94.56 126 ARG A O 1
ATOM 916 N N . GLN A 1 127 ? -39.836 -14.609 62.748 1.00 91.50 127 GLN A N 1
ATOM 917 C CA . GLN A 1 127 ? -39.858 -13.665 63.871 1.00 91.50 127 GLN A CA 1
ATOM 918 C C . GLN A 1 127 ? -41.263 -13.530 64.470 1.00 91.50 127 GLN A C 1
ATOM 920 O O . GLN A 1 127 ? -41.429 -13.596 65.689 1.00 91.50 127 GLN A O 1
ATOM 925 N N . ARG A 1 128 ? -42.297 -13.442 63.622 1.00 94.88 128 ARG A N 1
ATOM 926 C CA . ARG A 1 128 ? -43.701 -13.457 64.062 1.00 94.88 128 ARG A CA 1
ATOM 927 C C . ARG A 1 128 ? -44.032 -14.730 64.844 1.00 94.88 128 ARG A C 1
ATOM 929 O O . ARG A 1 128 ? -44.650 -14.646 65.901 1.00 94.88 128 ARG A O 1
ATOM 936 N N . GLN A 1 129 ? -43.619 -15.902 64.359 1.00 93.06 129 GLN A N 1
ATOM 937 C CA . GLN A 1 129 ? -43.870 -17.179 65.042 1.00 93.06 129 GLN A CA 1
ATOM 938 C C . GLN A 1 129 ? -43.177 -17.263 66.408 1.00 93.06 129 GLN A C 1
ATOM 940 O O . GLN A 1 129 ? -43.795 -17.713 67.374 1.00 93.06 129 GLN A O 1
ATOM 945 N N . ILE A 1 130 ? -41.931 -16.792 66.510 1.00 92.56 130 ILE A N 1
ATOM 946 C CA . ILE A 1 130 ? -41.198 -16.712 67.783 1.00 92.56 130 ILE A CA 1
ATOM 947 C C . ILE A 1 130 ? -41.931 -15.782 68.759 1.00 92.56 130 ILE A C 1
ATOM 949 O O . ILE A 1 130 ? -42.116 -16.132 69.924 1.00 92.56 130 ILE A O 1
ATOM 953 N N . GLN A 1 131 ? -42.409 -14.626 68.288 1.00 91.44 131 GLN A N 1
ATOM 954 C CA . GLN A 1 131 ? -43.154 -13.688 69.126 1.00 91.44 131 GLN A CA 1
ATOM 955 C C . GLN A 1 131 ? -44.468 -14.295 69.636 1.00 91.44 131 GLN A C 1
ATOM 957 O O . GLN A 1 131 ? -44.780 -14.156 70.815 1.00 91.44 131 GLN A O 1
ATOM 962 N N . LEU A 1 132 ? -45.200 -15.028 68.793 1.00 90.88 132 LEU A N 1
ATOM 963 C CA . LEU A 1 132 ? -46.409 -15.751 69.204 1.00 90.88 132 LEU A CA 1
ATOM 964 C C . LEU A 1 132 ? -46.104 -16.847 70.242 1.00 90.88 132 LEU A C 1
ATOM 966 O O . LEU A 1 132 ? -46.845 -16.992 71.214 1.00 90.88 132 LEU A O 1
ATOM 970 N N . GLN A 1 133 ? -44.998 -17.589 70.096 1.00 89.00 133 GLN A N 1
ATOM 971 C CA . GLN A 1 133 ? -44.562 -18.559 71.113 1.00 89.00 133 GLN A CA 1
ATOM 972 C C . GLN A 1 133 ? -44.204 -17.882 72.439 1.00 89.00 133 GLN A C 1
ATOM 974 O O . GLN A 1 133 ? -44.590 -18.378 73.497 1.00 89.00 133 GLN A O 1
ATOM 979 N N . ASN A 1 134 ? -43.526 -16.734 72.398 1.00 90.12 134 ASN A N 1
ATOM 980 C CA . ASN A 1 134 ? -43.205 -15.953 73.591 1.00 90.12 134 ASN A CA 1
ATOM 981 C C . ASN A 1 134 ? -44.469 -15.411 74.274 1.00 90.12 134 ASN A C 1
ATOM 983 O O . ASN A 1 134 ? -44.589 -15.521 75.494 1.00 90.12 134 ASN A O 1
ATOM 987 N N . ASN A 1 135 ? -45.432 -14.889 73.504 1.00 87.44 135 ASN A N 1
ATOM 988 C CA . ASN A 1 135 ? -46.729 -14.445 74.020 1.00 87.44 135 ASN A CA 1
ATOM 989 C C . ASN A 1 135 ? -47.475 -15.609 74.699 1.00 87.44 135 ASN A C 1
ATOM 991 O O . ASN A 1 135 ? -47.971 -15.461 75.817 1.00 87.44 135 ASN A O 1
ATOM 995 N N . GLY A 1 136 ? -47.500 -16.788 74.065 1.00 84.88 136 GLY A N 1
ATOM 996 C CA . GLY A 1 136 ? -48.108 -18.001 74.619 1.00 84.88 136 GLY A CA 1
ATOM 997 C C . GLY A 1 136 ? -47.404 -18.516 75.881 1.00 84.88 136 GLY A C 1
ATOM 998 O O . GLY A 1 136 ? -48.066 -18.889 76.851 1.00 84.88 136 GLY A O 1
ATOM 999 N N . GLY A 1 137 ? -46.069 -18.487 75.912 1.00 85.12 137 GLY A N 1
ATOM 1000 C CA . GLY A 1 137 ? -45.262 -18.850 77.081 1.00 85.12 137 GLY A CA 1
ATOM 1001 C C . GLY A 1 137 ? -45.440 -17.880 78.253 1.00 85.12 137 GLY A C 1
ATOM 1002 O O . GLY A 1 137 ? -45.581 -18.311 79.396 1.00 85.12 137 GLY A O 1
ATOM 1003 N N . ALA A 1 138 ? -45.521 -16.575 77.983 1.00 83.56 138 ALA A N 1
ATOM 1004 C CA . ALA A 1 138 ? -45.803 -15.554 78.991 1.00 83.56 138 ALA A CA 1
ATOM 1005 C C . ALA A 1 138 ? -47.232 -15.672 79.549 1.00 83.56 138 ALA A C 1
ATOM 1007 O O . ALA A 1 138 ? -47.425 -15.589 80.762 1.00 83.56 138 ALA A O 1
ATOM 1008 N N . ALA A 1 139 ? -48.223 -15.930 78.689 1.00 80.12 139 ALA A N 1
ATOM 1009 C CA . ALA A 1 139 ? -49.601 -16.191 79.107 1.00 80.12 139 ALA A CA 1
ATOM 1010 C C . ALA A 1 139 ? -49.709 -17.465 79.969 1.00 80.12 139 ALA A C 1
ATOM 1012 O O . ALA A 1 139 ? -50.410 -17.468 80.981 1.00 80.12 139 ALA A O 1
ATOM 1013 N N . THR A 1 140 ? -48.954 -18.510 79.612 1.00 79.94 140 THR A N 1
ATOM 1014 C CA . THR A 1 140 ? -48.840 -19.770 80.367 1.00 79.94 140 THR A CA 1
ATOM 1015 C C . THR A 1 140 ? -48.207 -19.551 81.747 1.00 79.94 140 THR A C 1
ATOM 1017 O O . THR A 1 140 ? -48.783 -19.960 82.754 1.00 79.94 140 THR A O 1
ATOM 1020 N N . ASN A 1 141 ? -47.073 -18.844 81.825 1.00 81.56 141 ASN A N 1
ATOM 1021 C CA . ASN A 1 141 ? -46.388 -18.531 83.088 1.00 81.56 141 ASN A CA 1
ATOM 1022 C C . ASN A 1 141 ? -47.214 -17.628 84.017 1.00 81.56 141 ASN A C 1
ATOM 1024 O O . ASN A 1 141 ? -47.077 -17.708 85.235 1.00 81.56 141 ASN A O 1
ATOM 1028 N N . ALA A 1 142 ? -48.085 -16.784 83.459 1.00 80.62 142 ALA A N 1
ATOM 1029 C CA . ALA A 1 142 ? -49.014 -15.950 84.217 1.00 80.62 142 ALA A CA 1
ATOM 1030 C C . ALA A 1 142 ? -50.293 -16.694 84.661 1.00 80.62 142 ALA A C 1
ATOM 1032 O O . ALA A 1 142 ? -51.179 -16.077 85.253 1.00 80.62 142 ALA A O 1
ATOM 1033 N N . GLY A 1 143 ? -50.429 -17.993 84.357 1.00 73.56 143 GLY A N 1
ATOM 1034 C CA . GLY A 1 143 ? -51.629 -18.784 84.655 1.00 73.56 143 GLY A CA 1
ATOM 1035 C C . GLY A 1 143 ? -52.871 -18.368 83.852 1.00 73.56 143 GLY A C 1
ATOM 1036 O O . GLY A 1 143 ? -53.984 -18.753 84.198 1.00 73.56 143 GLY A O 1
ATOM 1037 N N . ALA A 1 144 ? -52.698 -17.584 82.783 1.00 67.44 144 ALA A N 1
ATOM 1038 C CA . ALA A 1 144 ? -53.759 -16.974 81.984 1.00 67.44 144 ALA A CA 1
ATOM 1039 C C . ALA A 1 144 ? -53.942 -17.697 80.636 1.00 67.44 144 ALA A C 1
ATOM 1041 O O . ALA A 1 144 ? -53.915 -17.076 79.571 1.00 67.44 144 ALA A O 1
ATOM 1042 N N . PHE A 1 145 ? -54.113 -19.021 80.678 1.00 63.25 145 PHE A N 1
ATOM 1043 C CA . PHE A 1 145 ? -54.288 -19.857 79.487 1.00 63.25 145 PHE A CA 1
ATOM 1044 C C . PHE A 1 145 ? -55.523 -19.454 78.670 1.00 63.25 145 PHE A C 1
ATOM 1046 O O . PHE A 1 145 ? -56.639 -19.448 79.187 1.00 63.25 145 PHE A O 1
ATOM 1053 N N . GLY A 1 146 ? -55.334 -19.160 77.379 1.00 66.94 146 GLY A N 1
ATOM 1054 C CA . GLY A 1 146 ? -56.421 -19.088 76.394 1.00 66.94 146 GLY A CA 1
ATOM 1055 C C . GLY A 1 146 ? -57.438 -17.960 76.605 1.00 66.94 146 GLY A C 1
ATOM 1056 O O . GLY A 1 146 ? -58.522 -17.997 76.027 1.00 66.94 146 GLY A O 1
ATOM 1057 N N . GLY A 1 147 ? -57.124 -16.963 77.435 1.00 74.69 147 GLY A N 1
ATOM 1058 C CA . GLY A 1 147 ? -58.022 -15.842 77.716 1.00 74.69 147 GLY A CA 1
ATOM 1059 C C . GLY A 1 147 ? -58.036 -14.776 76.612 1.00 74.69 147 GLY A C 1
ATOM 1060 O O . GLY A 1 147 ? -57.095 -14.644 75.831 1.00 74.69 147 GLY A O 1
ATOM 1061 N N . ALA A 1 148 ? -59.070 -13.925 76.604 1.00 79.31 148 ALA A N 1
ATOM 1062 C CA . ALA A 1 148 ? -59.246 -12.837 75.627 1.00 79.31 148 ALA A CA 1
ATOM 1063 C C . ALA A 1 148 ? -58.021 -11.904 75.485 1.00 79.31 148 ALA A C 1
ATOM 1065 O O . ALA A 1 148 ? -57.780 -11.364 74.409 1.00 79.31 148 ALA A O 1
ATOM 1066 N N . ARG A 1 149 ? -57.208 -11.743 76.542 1.00 78.25 149 ARG A N 1
ATOM 1067 C CA . ARG A 1 149 ? -55.963 -10.951 76.503 1.00 78.25 149 ARG A CA 1
ATOM 1068 C C . ARG A 1 149 ? -54.883 -11.571 75.612 1.00 78.25 149 ARG A C 1
ATOM 1070 O O . ARG A 1 149 ? -54.212 -10.828 74.906 1.00 78.25 149 ARG A O 1
ATOM 1077 N N . GLN A 1 150 ? -54.745 -12.899 75.615 1.00 83.19 150 GLN A N 1
ATOM 1078 C CA . GLN A 1 150 ? -53.822 -13.611 74.727 1.00 83.19 150 GLN A CA 1
ATOM 1079 C C . GLN A 1 150 ? -54.282 -13.471 73.269 1.00 83.19 150 GLN A C 1
ATOM 1081 O O . GLN A 1 150 ? -53.492 -13.097 72.412 1.00 83.19 150 GLN A O 1
ATOM 1086 N N . GLY A 1 151 ? -55.581 -13.657 73.004 1.00 82.19 151 GLY A N 1
ATOM 1087 C CA . GLY A 1 151 ? -56.144 -13.501 71.658 1.00 82.19 151 GLY A CA 1
ATOM 1088 C C . GLY A 1 151 ? -55.978 -12.090 71.080 1.00 82.19 151 GLY A C 1
ATOM 1089 O O . GLY A 1 151 ? -55.640 -11.947 69.909 1.00 82.19 151 GLY A O 1
ATOM 1090 N N . VAL A 1 152 ? -56.155 -11.043 71.897 1.00 85.75 152 VAL A N 1
ATOM 1091 C CA . VAL A 1 152 ? -55.910 -9.652 71.472 1.00 85.75 152 VAL A CA 1
ATOM 1092 C C . VAL A 1 152 ? -54.418 -9.394 71.239 1.00 85.75 152 VAL A C 1
ATOM 1094 O O . VAL A 1 152 ? -54.066 -8.765 70.245 1.00 85.75 152 VAL A O 1
ATOM 1097 N N . MET A 1 153 ? -53.534 -9.905 72.103 1.00 85.81 153 MET A N 1
ATOM 1098 C CA . MET A 1 153 ? -52.080 -9.760 71.949 1.00 85.81 153 MET A CA 1
ATOM 1099 C C . MET A 1 153 ? -51.556 -10.461 70.685 1.00 85.81 153 MET A C 1
ATOM 1101 O O . MET A 1 153 ? -50.746 -9.891 69.951 1.00 85.81 153 MET A O 1
ATOM 1105 N N . ASP A 1 154 ? -52.050 -11.660 70.384 1.00 87.44 154 ASP A N 1
ATOM 1106 C CA . ASP A 1 154 ? -51.683 -12.406 69.179 1.00 87.44 154 ASP A CA 1
ATOM 1107 C C . ASP A 1 154 ? -52.280 -11.771 67.914 1.00 87.44 154 ASP A C 1
ATOM 1109 O O . ASP A 1 154 ? -51.609 -11.697 66.883 1.00 87.44 154 ASP A O 1
ATOM 1113 N N . ALA A 1 155 ? -53.513 -11.251 67.979 1.00 86.31 155 ALA A N 1
ATOM 1114 C CA . ALA A 1 155 ? -54.118 -10.501 66.878 1.00 86.31 155 ALA A CA 1
ATOM 1115 C C . ALA A 1 155 ? -53.330 -9.220 66.557 1.00 86.31 155 ALA A C 1
ATOM 1117 O O . ALA A 1 155 ? -53.062 -8.942 65.388 1.00 86.31 155 ALA A O 1
ATOM 1118 N N . GLU A 1 156 ? -52.904 -8.480 67.581 1.00 87.56 156 GLU A N 1
ATOM 1119 C CA . GLU A 1 156 ? -52.090 -7.272 67.426 1.00 87.56 156 GLU A CA 1
ATOM 1120 C C . GLU A 1 156 ? -50.679 -7.602 66.909 1.00 87.56 156 GLU A C 1
ATOM 1122 O O . GLU A 1 156 ? -50.159 -6.914 66.032 1.00 87.56 156 GLU A O 1
ATOM 1127 N N . THR A 1 157 ? -50.085 -8.711 67.365 1.00 91.88 157 THR A N 1
ATOM 1128 C CA . THR A 1 157 ? -48.805 -9.224 66.841 1.00 91.88 157 THR A CA 1
ATOM 1129 C C . THR A 1 157 ? -48.916 -9.570 65.353 1.00 91.88 157 THR A C 1
ATOM 1131 O O . THR A 1 157 ? -48.065 -9.173 64.557 1.00 91.88 157 THR A O 1
ATOM 1134 N N . ASN A 1 158 ? -49.985 -10.262 64.946 1.00 91.69 158 ASN A N 1
ATOM 1135 C CA . ASN A 1 158 ? -50.225 -10.606 63.544 1.00 91.69 158 ASN A CA 1
ATOM 1136 C C . ASN A 1 158 ? -50.484 -9.366 62.677 1.00 91.69 158 ASN A C 1
ATOM 1138 O O . ASN A 1 158 ? -49.933 -9.275 61.582 1.00 91.69 158 ASN A O 1
ATOM 1142 N N . ARG A 1 159 ? -51.278 -8.401 63.160 1.00 92.62 159 ARG A N 1
ATOM 1143 C CA . ARG A 1 159 ? -51.541 -7.142 62.449 1.00 92.62 159 ARG A CA 1
ATOM 1144 C C . ARG A 1 159 ? -50.251 -6.352 62.225 1.00 92.62 159 ARG A C 1
ATOM 1146 O O . ARG A 1 159 ? -49.986 -5.938 61.098 1.00 92.62 159 ARG A O 1
ATOM 1153 N N . ASN A 1 160 ? -49.441 -6.182 63.269 1.00 90.06 160 ASN A N 1
ATOM 1154 C CA . ASN A 1 160 ? -48.170 -5.466 63.165 1.00 90.06 160 ASN A CA 1
ATOM 1155 C C . ASN A 1 160 ? -47.190 -6.188 62.231 1.00 90.06 160 ASN A C 1
ATOM 1157 O O . ASN A 1 160 ? -46.557 -5.541 61.400 1.00 90.06 160 ASN A O 1
ATOM 1161 N N . ALA A 1 161 ? -47.122 -7.523 62.284 1.00 91.06 161 ALA A N 1
ATOM 1162 C CA . ALA A 1 161 ? -46.303 -8.302 61.356 1.00 91.06 161 ALA A CA 1
ATOM 1163 C C . ALA A 1 161 ? -46.747 -8.127 59.892 1.00 91.06 161 ALA A C 1
ATOM 1165 O O . ALA A 1 161 ? -45.906 -7.867 59.036 1.00 91.06 161 ALA A O 1
ATOM 1166 N N . GLN A 1 162 ? -48.053 -8.193 59.602 1.00 89.69 162 GLN A N 1
ATOM 1167 C CA . GLN A 1 162 ? -48.586 -7.969 58.250 1.00 89.69 162 GLN A CA 1
ATOM 1168 C C . GLN A 1 162 ? -48.304 -6.550 57.742 1.00 89.69 162 GLN A C 1
ATOM 1170 O O . GLN A 1 162 ? -47.951 -6.368 56.578 1.00 89.69 162 GLN A O 1
ATOM 1175 N N . GLN A 1 163 ? -48.426 -5.541 58.609 1.00 92.06 163 GLN A N 1
ATOM 1176 C CA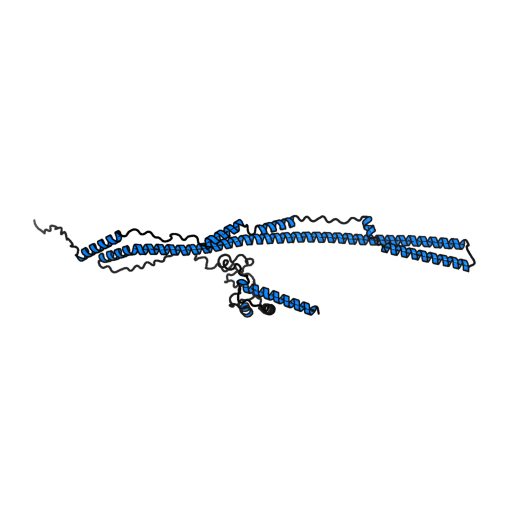 . GLN A 1 163 ? -48.130 -4.157 58.251 1.00 92.06 163 GLN A CA 1
ATOM 1177 C C . GLN A 1 163 ? -46.645 -3.963 57.924 1.00 92.06 163 GLN A C 1
ATOM 1179 O O . GLN A 1 163 ? -46.325 -3.346 56.906 1.00 92.06 163 GLN A O 1
ATOM 1184 N N . VAL A 1 164 ? -45.745 -4.518 58.742 1.00 88.88 164 VAL A N 1
ATOM 1185 C CA . VAL A 1 164 ? -44.298 -4.471 58.489 1.00 88.88 164 VAL A CA 1
ATOM 1186 C C . VAL A 1 164 ? -43.957 -5.216 57.199 1.00 88.88 164 VAL A C 1
ATOM 1188 O O . VAL A 1 164 ? -43.279 -4.651 56.349 1.00 88.88 164 VAL A O 1
ATOM 1191 N N . GLN A 1 165 ? -44.492 -6.423 56.986 1.00 89.94 165 GLN A N 1
ATOM 1192 C CA . GLN A 1 165 ? -44.291 -7.186 55.747 1.00 89.94 165 GLN A CA 1
ATOM 1193 C C . GLN A 1 165 ? -44.740 -6.401 54.504 1.00 89.94 165 GLN A C 1
ATOM 1195 O O . GLN A 1 165 ? -43.977 -6.291 53.546 1.00 89.94 165 GLN A O 1
ATOM 1200 N N . ALA A 1 166 ? -45.936 -5.798 54.521 1.00 88.00 166 ALA A N 1
ATOM 1201 C CA . ALA A 1 166 ? -46.447 -5.009 53.399 1.00 88.00 166 ALA A CA 1
ATOM 1202 C C . ALA A 1 166 ? -45.583 -3.767 53.107 1.00 88.00 166 ALA A C 1
ATOM 1204 O O . ALA A 1 166 ? -45.286 -3.476 51.946 1.00 88.00 166 ALA A O 1
ATOM 1205 N N . GLN A 1 167 ? -45.141 -3.053 54.150 1.00 89.75 167 GLN A N 1
ATOM 1206 C CA . GLN A 1 167 ? -44.251 -1.895 54.012 1.00 89.75 167 GLN A CA 1
ATOM 1207 C C . GLN A 1 167 ? -42.865 -2.295 53.489 1.00 89.75 167 GLN A C 1
ATOM 1209 O O . GLN A 1 167 ? -42.336 -1.648 52.582 1.00 89.75 167 GLN A O 1
ATOM 1214 N N . THR A 1 168 ? -42.289 -3.379 54.014 1.00 89.44 168 THR A N 1
ATOM 1215 C CA . THR A 1 168 ? -41.005 -3.921 53.556 1.00 89.44 168 THR A CA 1
ATOM 1216 C C . THR A 1 168 ? -41.088 -4.364 52.097 1.00 89.44 168 THR A C 1
ATOM 1218 O O . THR A 1 168 ? -40.226 -3.988 51.307 1.00 89.44 168 THR A O 1
ATOM 1221 N N . LEU A 1 169 ? -42.146 -5.079 51.704 1.00 88.00 169 LEU A N 1
ATOM 1222 C CA . LEU A 1 169 ? -42.359 -5.516 50.323 1.00 88.00 169 LEU A CA 1
ATOM 1223 C C . LEU A 1 169 ? -42.492 -4.330 49.355 1.00 88.00 169 LEU A C 1
ATOM 1225 O O . LEU A 1 169 ? -41.863 -4.325 48.299 1.00 88.00 169 LEU A O 1
ATOM 1229 N N . ALA A 1 170 ? -43.267 -3.302 49.716 1.00 85.31 170 ALA A N 1
ATOM 1230 C CA . ALA A 1 170 ? -43.401 -2.095 48.900 1.00 85.31 170 ALA A CA 1
ATOM 1231 C C . ALA A 1 170 ? -42.056 -1.363 48.728 1.00 85.31 170 ALA A C 1
ATOM 1233 O O . ALA A 1 170 ? -41.721 -0.942 47.621 1.00 85.31 170 ALA A O 1
ATOM 1234 N N . SER A 1 171 ? -41.260 -1.263 49.799 1.00 88.06 171 SER A N 1
ATOM 1235 C CA . SER A 1 171 ? -39.923 -0.654 49.766 1.00 88.06 171 SER A CA 1
ATOM 1236 C C . SER A 1 171 ? -38.942 -1.444 48.890 1.00 88.06 171 SER A C 1
ATOM 1238 O O . SER A 1 171 ? -38.221 -0.858 48.076 1.00 88.06 171 SER A O 1
ATOM 1240 N N . LEU A 1 172 ? -38.955 -2.777 48.992 1.00 87.06 172 LEU A N 1
ATOM 1241 C CA . LEU A 1 172 ? -38.130 -3.666 48.170 1.00 87.06 172 LEU A CA 1
ATOM 1242 C C . LEU A 1 172 ? -38.510 -3.573 46.688 1.00 87.06 172 LEU A C 1
ATOM 1244 O O . LEU A 1 172 ? -37.630 -3.395 45.848 1.00 87.06 172 LEU A O 1
ATOM 1248 N N . ASN A 1 173 ? -39.807 -3.600 46.367 1.00 85.38 173 ASN A N 1
ATOM 1249 C CA . ASN A 1 173 ? -40.295 -3.470 44.992 1.00 85.38 173 ASN A CA 1
ATOM 1250 C C . ASN A 1 173 ? -39.964 -2.104 44.383 1.00 85.38 173 ASN A C 1
ATOM 1252 O O . ASN A 1 173 ? -39.515 -2.037 43.240 1.00 85.38 173 ASN A O 1
ATOM 1256 N N . ASN A 1 174 ? -40.123 -1.016 45.142 1.00 86.56 174 ASN A N 1
ATOM 1257 C CA . ASN A 1 174 ? -39.773 0.324 44.669 1.00 86.56 174 ASN A CA 1
ATOM 1258 C C . ASN A 1 174 ? -38.258 0.467 44.422 1.00 86.56 174 ASN A C 1
ATOM 1260 O O . ASN A 1 174 ? -37.828 1.062 43.430 1.00 86.56 174 ASN A O 1
ATOM 1264 N N . SER A 1 175 ? -37.443 -0.129 45.299 1.00 85.94 175 SER A N 1
ATOM 1265 C CA . SER A 1 175 ? -35.982 -0.148 45.158 1.00 85.94 175 SER A CA 1
ATOM 1266 C C . SER A 1 175 ? -35.544 -0.973 43.946 1.00 85.94 175 SER A C 1
ATOM 1268 O O . SER A 1 175 ? -34.684 -0.542 43.177 1.00 85.94 175 SER A O 1
ATOM 1270 N N . ALA A 1 176 ? -36.169 -2.134 43.739 1.00 83.94 176 ALA A N 1
ATOM 1271 C CA . ALA A 1 176 ? -35.912 -3.001 42.597 1.00 83.94 176 ALA A CA 1
ATOM 1272 C C . ALA A 1 176 ? -36.291 -2.334 41.272 1.00 83.94 176 ALA A C 1
ATOM 1274 O O . ALA A 1 176 ? -35.489 -2.334 40.342 1.00 83.94 176 ALA A O 1
ATOM 1275 N N . TYR A 1 177 ? -37.468 -1.707 41.209 1.00 85.56 177 TYR A N 1
ATOM 1276 C CA . TYR A 1 177 ? -37.921 -0.964 40.036 1.00 85.56 177 TYR A CA 1
ATOM 1277 C C . TYR A 1 177 ? -36.976 0.195 39.695 1.00 85.56 177 TYR A C 1
ATOM 1279 O O . TYR A 1 177 ? -36.553 0.335 38.550 1.00 85.56 177 TYR A O 1
ATOM 1287 N N . SER A 1 178 ? -36.572 0.988 40.693 1.00 87.12 178 SER A N 1
ATOM 1288 C CA . SER A 1 178 ? -35.628 2.097 40.492 1.00 87.12 178 SER A CA 1
ATOM 1289 C C . SER A 1 178 ? -34.263 1.609 39.987 1.00 87.12 178 SER A C 1
ATOM 1291 O O . SER A 1 178 ? -33.655 2.232 39.116 1.00 87.12 178 SER A O 1
ATOM 1293 N N . ASN A 1 179 ? -33.771 0.476 40.499 1.00 85.25 179 ASN A N 1
ATOM 1294 C CA . ASN A 1 179 ? -32.526 -0.130 40.024 1.00 85.25 179 ASN A CA 1
ATOM 1295 C C . ASN A 1 179 ? -32.664 -0.642 38.578 1.00 85.25 179 ASN A C 1
ATOM 1297 O O . ASN A 1 179 ? -31.835 -0.310 37.729 1.00 85.25 179 ASN A O 1
ATOM 1301 N N . ALA A 1 180 ? -33.754 -1.352 38.276 1.00 81.94 180 ALA A N 1
ATOM 1302 C CA . ALA A 1 180 ? -34.067 -1.842 36.936 1.00 81.94 180 ALA A CA 1
ATOM 1303 C C . ALA A 1 180 ? -34.171 -0.696 35.915 1.00 81.94 180 ALA A C 1
ATOM 1305 O O . ALA A 1 180 ? -33.602 -0.785 34.828 1.00 81.94 180 ALA A O 1
ATOM 1306 N N . GLN A 1 181 ? -34.808 0.422 36.278 1.00 83.75 181 GLN A N 1
ATOM 1307 C CA . GLN A 1 181 ? -34.905 1.605 35.421 1.00 83.75 181 GLN A CA 1
ATOM 1308 C C . GLN A 1 181 ? -33.528 2.222 35.126 1.00 83.75 181 GLN A C 1
ATOM 1310 O O . GLN A 1 181 ? -33.241 2.591 33.985 1.00 83.75 181 GLN A O 1
ATOM 1315 N N . ASN A 1 182 ? -32.647 2.300 36.129 1.00 86.62 182 ASN A N 1
ATOM 1316 C CA . ASN A 1 182 ? -31.280 2.791 35.943 1.00 86.62 182 ASN A CA 1
ATOM 1317 C C . ASN A 1 182 ? -30.444 1.858 35.057 1.00 86.62 182 ASN A C 1
ATOM 1319 O O . ASN A 1 182 ? -29.711 2.334 34.187 1.00 86.62 182 ASN A O 1
ATOM 1323 N N . GLN A 1 183 ? -30.561 0.539 35.237 1.00 83.56 183 GLN A N 1
ATOM 1324 C CA . GLN A 1 183 ? -29.889 -0.433 34.372 1.00 83.56 183 GLN A CA 1
ATOM 1325 C C . GLN A 1 183 ? -30.390 -0.362 32.935 1.00 83.56 183 GLN A C 1
ATOM 1327 O O . GLN A 1 183 ? -29.562 -0.278 32.030 1.00 83.56 183 GLN A O 1
ATOM 1332 N N . PHE A 1 184 ? -31.707 -0.302 32.727 1.00 84.06 184 PHE A N 1
ATOM 1333 C CA . PHE A 1 184 ? -32.289 -0.134 31.399 1.00 84.06 184 PHE A CA 1
ATOM 1334 C C . PHE A 1 184 ? -31.733 1.120 30.712 1.00 84.06 184 PHE A C 1
ATOM 1336 O O . PHE A 1 184 ? -31.287 1.056 29.571 1.00 84.06 184 PHE A O 1
ATOM 1343 N N . ASN A 1 185 ? -31.715 2.265 31.402 1.00 83.94 185 ASN A N 1
ATOM 1344 C CA . ASN A 1 185 ? -31.208 3.516 30.830 1.00 83.94 185 ASN A CA 1
ATOM 1345 C C . ASN A 1 185 ? -29.718 3.428 30.469 1.00 83.94 185 ASN A C 1
ATOM 1347 O O . ASN A 1 185 ? -29.296 3.931 29.427 1.00 83.94 185 ASN A O 1
ATOM 1351 N N . ASN A 1 186 ? -28.916 2.773 31.308 1.00 86.06 186 ASN A N 1
ATOM 1352 C CA . ASN A 1 186 ? -27.501 2.550 31.022 1.00 86.06 186 ASN A CA 1
ATOM 1353 C C . ASN A 1 186 ? -27.304 1.638 29.808 1.00 86.06 186 ASN A C 1
ATOM 1355 O O . ASN A 1 186 ? -26.432 1.904 28.981 1.00 86.06 186 ASN A O 1
ATOM 1359 N N . ASP A 1 187 ? -28.108 0.587 29.688 1.00 83.50 187 ASP A N 1
ATOM 1360 C CA . ASP A 1 187 ? -28.000 -0.381 28.603 1.00 83.50 187 ASP A CA 1
ATOM 1361 C C . ASP A 1 187 ? -28.505 0.197 27.273 1.00 83.50 187 ASP A C 1
ATOM 1363 O O . ASP A 1 187 ? -27.834 0.086 26.248 1.00 83.50 187 ASP A O 1
ATOM 1367 N N . ALA A 1 188 ? -29.608 0.948 27.300 1.00 82.06 188 ALA A N 1
ATOM 1368 C CA . ALA A 1 188 ? -30.103 1.707 26.154 1.00 82.06 188 ALA A CA 1
ATOM 1369 C C . ALA A 1 188 ? -29.045 2.696 25.626 1.00 82.06 188 ALA A C 1
ATOM 1371 O O . ALA A 1 188 ? -28.808 2.763 24.418 1.00 82.06 188 ALA A O 1
ATOM 1372 N N . ASN A 1 189 ? -28.342 3.406 26.519 1.00 83.50 189 ASN A N 1
ATOM 1373 C CA . ASN A 1 189 ? -27.247 4.307 26.143 1.00 83.50 189 ASN A CA 1
ATOM 1374 C C . ASN A 1 189 ? -26.020 3.566 25.590 1.00 83.50 189 ASN A C 1
ATOM 1376 O O . ASN A 1 189 ? -25.403 4.029 24.625 1.00 83.50 189 ASN A O 1
ATOM 1380 N N . ARG A 1 190 ? -25.657 2.411 26.165 1.00 84.81 190 ARG A N 1
ATOM 1381 C CA . ARG A 1 190 ? -24.561 1.573 25.645 1.00 84.81 190 ARG A CA 1
ATOM 1382 C C . ARG A 1 190 ? -24.887 1.040 24.259 1.00 84.81 190 ARG A C 1
ATOM 1384 O O . ARG A 1 190 ? -24.035 1.106 23.379 1.00 84.81 190 ARG A O 1
ATOM 1391 N N . ASN A 1 191 ? -26.114 0.572 24.050 1.00 82.88 191 ASN A N 1
ATOM 1392 C CA . ASN A 1 191 ? -26.577 0.082 22.758 1.00 82.88 191 ASN A CA 1
ATOM 1393 C C . ASN A 1 191 ? -26.564 1.205 21.707 1.00 82.88 191 ASN A C 1
ATOM 1395 O O . ASN A 1 191 ? -26.004 1.031 20.627 1.00 82.88 191 ASN A O 1
ATOM 1399 N N . LEU A 1 192 ? -27.062 2.397 22.052 1.00 84.00 192 LEU A N 1
ATOM 1400 C CA . LEU A 1 192 ? -26.995 3.568 21.175 1.00 84.00 192 LEU A CA 1
ATOM 1401 C C . LEU A 1 192 ? -25.547 3.927 20.794 1.00 84.00 192 LEU A C 1
ATOM 1403 O O . LEU A 1 192 ? -25.247 4.146 19.621 1.00 84.00 192 LEU A O 1
ATOM 1407 N N . THR A 1 193 ? -24.639 3.939 21.771 1.00 86.81 193 THR A N 1
ATOM 1408 C CA . THR A 1 193 ? -23.209 4.209 21.545 1.00 86.81 193 THR A CA 1
ATOM 1409 C C . THR A 1 193 ? -22.564 3.139 20.657 1.00 86.81 193 THR A C 1
ATOM 1411 O O . THR A 1 193 ? -21.804 3.465 19.746 1.00 86.81 193 THR A O 1
ATOM 1414 N N . ALA A 1 194 ? -22.888 1.861 20.872 1.00 82.12 194 ALA A N 1
ATOM 1415 C CA . ALA A 1 194 ? -22.392 0.762 20.049 1.00 82.12 194 ALA A CA 1
ATOM 1416 C C . ALA A 1 194 ? -22.889 0.868 18.599 1.00 82.12 194 ALA A C 1
ATOM 1418 O O . ALA A 1 194 ? -22.102 0.707 17.668 1.00 82.12 194 ALA A O 1
ATOM 1419 N N . GLN A 1 195 ? -24.165 1.207 18.393 1.00 83.50 195 GLN A N 1
ATOM 1420 C CA . GLN A 1 195 ? -24.725 1.427 17.059 1.00 83.50 195 GLN A CA 1
ATOM 1421 C C . GLN A 1 195 ? -24.048 2.604 16.342 1.00 83.50 195 GLN A C 1
ATOM 1423 O O . GLN A 1 195 ? -23.682 2.469 15.176 1.00 83.50 195 GLN A O 1
ATOM 1428 N N . GLN A 1 196 ? -23.805 3.721 17.037 1.00 85.56 196 GLN A N 1
ATOM 1429 C CA . GLN A 1 196 ? -23.060 4.857 16.474 1.00 85.56 196 GLN A CA 1
ATOM 1430 C C . GLN A 1 196 ? -21.616 4.479 16.112 1.00 85.56 196 GLN A C 1
ATOM 1432 O O . GLN A 1 196 ? -21.143 4.827 15.031 1.00 85.56 196 GLN A O 1
ATOM 1437 N N . SER A 1 197 ? -20.927 3.722 16.973 1.00 86.06 197 SER A N 1
ATOM 1438 C CA . SER A 1 197 ? -19.569 3.231 16.704 1.00 86.06 197 SER A CA 1
ATOM 1439 C C . SER A 1 197 ? -19.527 2.303 15.486 1.00 86.06 197 SER A C 1
ATOM 1441 O O . SER A 1 197 ? -18.688 2.471 14.602 1.00 86.06 197 SER A O 1
ATOM 1443 N N . ASN A 1 198 ? -20.481 1.375 15.375 1.00 80.38 198 ASN A N 1
ATOM 1444 C CA . ASN A 1 198 ? -20.590 0.478 14.224 1.00 80.38 198 ASN A CA 1
ATOM 1445 C C . ASN A 1 198 ? -20.872 1.250 12.929 1.00 80.38 198 ASN A C 1
ATOM 1447 O O . ASN A 1 198 ? -20.287 0.953 11.888 1.00 80.38 198 ASN A O 1
ATOM 1451 N N . GLN A 1 199 ? -21.723 2.275 12.990 1.00 82.31 199 GLN A N 1
ATOM 1452 C CA . GLN A 1 199 ? -22.010 3.138 11.848 1.00 82.31 199 GLN A CA 1
ATOM 1453 C C . GLN A 1 199 ? -20.764 3.928 11.410 1.00 82.31 199 GLN A C 1
ATOM 1455 O O . GLN A 1 199 ? -20.478 3.998 10.213 1.00 82.31 199 GLN A O 1
ATOM 1460 N N . ALA A 1 200 ? -19.989 4.455 12.365 1.00 85.25 200 ALA A N 1
ATOM 1461 C CA . ALA A 1 200 ? -18.717 5.131 12.112 1.00 85.25 200 ALA A CA 1
ATOM 1462 C C . ALA A 1 200 ? -17.654 4.183 11.530 1.00 85.25 200 ALA A C 1
ATOM 1464 O O . ALA A 1 200 ? -16.938 4.553 10.598 1.00 85.25 200 ALA A O 1
ATOM 1465 N N . ALA A 1 201 ? -17.580 2.943 12.021 1.00 84.00 201 ALA A N 1
ATOM 1466 C CA . ALA A 1 201 ? -16.700 1.913 11.479 1.00 84.00 201 ALA A CA 1
ATOM 1467 C C . ALA A 1 201 ? -17.079 1.546 10.035 1.00 84.00 201 ALA A C 1
ATOM 1469 O O . ALA A 1 201 ? -16.199 1.431 9.182 1.00 84.00 201 ALA A O 1
ATOM 1470 N N . GLY A 1 202 ? -18.377 1.438 9.732 1.00 82.81 202 GLY A N 1
ATOM 1471 C CA . GLY A 1 202 ? -18.862 1.203 8.372 1.00 82.81 202 GLY A CA 1
ATOM 1472 C C . GLY A 1 202 ? -18.549 2.359 7.414 1.00 82.81 202 GLY A C 1
ATOM 1473 O O . GLY A 1 202 ? -18.068 2.116 6.310 1.00 82.81 202 GLY A O 1
ATOM 1474 N N . LEU A 1 203 ? -18.711 3.613 7.857 1.00 84.38 203 LEU A N 1
ATOM 1475 C CA . LEU A 1 203 ? -18.300 4.807 7.098 1.00 84.38 203 LEU A CA 1
ATOM 1476 C C . LEU A 1 203 ? -16.786 4.832 6.836 1.00 84.38 203 LEU A C 1
ATOM 1478 O O . LEU A 1 203 ? -16.355 5.087 5.713 1.00 84.38 203 LEU A O 1
ATOM 1482 N N . SER A 1 204 ? -15.975 4.533 7.854 1.00 86.94 204 SER A N 1
ATOM 1483 C CA . SER A 1 204 ? -14.514 4.458 7.728 1.00 86.94 204 SER A CA 1
ATOM 1484 C C . SER A 1 204 ? -14.084 3.348 6.760 1.00 86.94 204 SER A C 1
ATOM 1486 O O . SER A 1 204 ? -13.254 3.569 5.878 1.00 86.94 204 SER A O 1
ATOM 1488 N N . GLY A 1 205 ? -14.712 2.171 6.847 1.00 82.44 205 GLY A N 1
ATOM 1489 C CA . GLY A 1 205 ? -14.478 1.054 5.930 1.00 82.44 205 GLY A CA 1
ATOM 1490 C C . GLY A 1 205 ? -14.885 1.362 4.486 1.00 82.44 205 GLY A C 1
ATOM 1491 O O . GLY A 1 205 ? -14.161 1.013 3.552 1.00 82.44 205 GLY A O 1
ATOM 1492 N N . ALA A 1 206 ? -16.004 2.062 4.280 1.00 82.94 206 ALA A N 1
ATOM 1493 C CA . ALA A 1 206 ? -16.403 2.556 2.963 1.00 82.94 206 ALA A CA 1
ATOM 1494 C C . ALA A 1 206 ? -15.382 3.566 2.404 1.00 82.94 206 ALA A C 1
ATOM 1496 O O . ALA A 1 206 ? -15.021 3.489 1.228 1.00 82.94 206 ALA A O 1
ATOM 1497 N N . GLY A 1 207 ? -14.846 4.450 3.255 1.00 83.31 207 GLY A N 1
ATOM 1498 C CA . GLY A 1 207 ? -13.771 5.381 2.901 1.00 83.31 207 GLY A CA 1
ATOM 1499 C C . GLY A 1 207 ? -12.469 4.683 2.493 1.00 83.31 207 GLY A C 1
ATOM 1500 O O . GLY A 1 207 ? -11.880 5.030 1.469 1.00 83.31 207 GLY A O 1
ATOM 1501 N N . LEU A 1 208 ? -12.048 3.653 3.234 1.00 83.75 208 LEU A N 1
ATOM 1502 C CA . LEU A 1 208 ? -10.877 2.834 2.894 1.00 83.75 208 LEU A CA 1
ATOM 1503 C C . LEU A 1 208 ? -11.060 2.092 1.565 1.00 83.75 208 LEU A C 1
ATOM 1505 O O . LEU A 1 208 ? -10.138 2.063 0.750 1.00 83.75 208 LEU A O 1
ATOM 1509 N N . ASN A 1 209 ? -12.250 1.541 1.310 1.00 81.88 209 ASN A N 1
ATOM 1510 C CA . ASN A 1 209 ? -12.566 0.916 0.024 1.00 81.88 209 ASN A CA 1
ATOM 1511 C C . ASN A 1 209 ? -12.491 1.918 -1.134 1.00 81.88 209 ASN A C 1
ATOM 1513 O O . ASN A 1 209 ? -11.933 1.597 -2.182 1.00 81.88 209 ASN A O 1
ATOM 1517 N N . LEU A 1 210 ? -12.990 3.143 -0.942 1.00 84.25 210 LEU A N 1
ATOM 1518 C CA . LEU A 1 210 ? -12.910 4.198 -1.952 1.00 84.25 210 LEU A CA 1
ATOM 1519 C C . LEU A 1 210 ? -11.456 4.631 -2.218 1.00 84.25 210 LEU A C 1
ATOM 1521 O O . LEU A 1 210 ? -11.060 4.803 -3.371 1.00 84.25 210 LEU A O 1
ATOM 1525 N N . GLN A 1 211 ? -10.639 4.763 -1.170 1.00 84.88 211 GLN A N 1
ATOM 1526 C CA . GLN A 1 211 ? -9.219 5.095 -1.302 1.00 84.88 211 GLN A CA 1
ATOM 1527 C C . GLN A 1 211 ? -8.434 3.976 -2.002 1.00 84.88 211 GLN A C 1
ATOM 1529 O O . GLN A 1 211 ? -7.644 4.247 -2.909 1.00 84.88 211 GLN A O 1
ATOM 1534 N N . GLY A 1 212 ? -8.680 2.718 -1.624 1.00 81.19 212 GLY A N 1
ATOM 1535 C CA . GLY A 1 212 ? -8.082 1.546 -2.263 1.00 81.19 212 GLY A CA 1
ATOM 1536 C C . GLY A 1 212 ? -8.472 1.432 -3.737 1.00 81.19 212 GLY A C 1
ATOM 1537 O O . GLY A 1 212 ? -7.616 1.197 -4.587 1.00 81.19 212 GLY A O 1
ATOM 1538 N N . ALA A 1 213 ? -9.738 1.697 -4.059 1.00 78.19 213 ALA A N 1
ATOM 1539 C CA . ALA A 1 213 ? -10.225 1.773 -5.430 1.00 78.19 213 ALA A CA 1
ATOM 1540 C C . ALA A 1 213 ? -9.520 2.860 -6.260 1.00 78.19 213 ALA A C 1
ATOM 1542 O O . ALA A 1 213 ? -9.135 2.605 -7.403 1.00 78.19 213 ALA A O 1
ATOM 1543 N N . GLY A 1 214 ? -9.309 4.052 -5.691 1.00 80.44 214 GLY A N 1
ATOM 1544 C CA . GLY A 1 214 ? -8.577 5.138 -6.352 1.00 80.44 214 GLY A CA 1
ATOM 1545 C C . GLY A 1 214 ? -7.105 4.798 -6.615 1.00 80.44 214 GLY A C 1
ATOM 1546 O O . GLY A 1 214 ? -6.579 5.082 -7.698 1.00 80.44 214 GLY A O 1
ATOM 1547 N N . LEU A 1 215 ? -6.453 4.123 -5.663 1.00 84.56 215 LEU A N 1
ATOM 1548 C CA . LEU A 1 215 ? -5.090 3.618 -5.837 1.00 84.56 215 LEU A CA 1
ATOM 1549 C C . LEU A 1 215 ? -5.027 2.568 -6.951 1.00 84.56 215 LEU A C 1
ATOM 1551 O O . LEU A 1 215 ? -4.170 2.662 -7.827 1.00 84.56 215 LEU A O 1
ATOM 1555 N N . LEU A 1 216 ? -5.953 1.606 -6.954 1.00 79.00 216 LEU A N 1
ATOM 1556 C CA . LEU A 1 216 ? -6.004 0.542 -7.958 1.00 79.00 216 LEU A CA 1
ATOM 1557 C C . LEU A 1 216 ? -6.261 1.098 -9.368 1.00 79.00 216 LEU A C 1
ATOM 1559 O O . LEU A 1 216 ? -5.653 0.635 -10.332 1.00 79.00 216 LEU A O 1
ATOM 1563 N N . GLY A 1 217 ? -7.102 2.131 -9.486 1.00 78.94 217 GLY A N 1
ATOM 1564 C CA . GLY A 1 217 ? -7.319 2.850 -10.743 1.00 78.94 217 GLY A CA 1
ATOM 1565 C C . GLY A 1 217 ? -6.055 3.549 -11.253 1.00 78.94 217 GLY A C 1
ATOM 1566 O O . GLY A 1 217 ? -5.701 3.403 -12.422 1.00 78.94 217 GLY A O 1
ATOM 1567 N N . THR A 1 218 ? -5.332 4.246 -10.370 1.00 81.38 218 THR A N 1
ATOM 1568 C CA . THR A 1 218 ? -4.062 4.919 -10.709 1.00 81.38 218 THR A CA 1
ATOM 1569 C C . THR A 1 218 ? -2.984 3.911 -11.115 1.00 81.38 218 THR A C 1
ATOM 1571 O O . THR A 1 218 ? -2.292 4.103 -12.115 1.00 81.38 218 THR A O 1
ATOM 1574 N N . LEU A 1 219 ? -2.874 2.802 -10.378 1.00 79.50 219 LEU A N 1
ATOM 1575 C CA . LEU A 1 219 ? -1.940 1.718 -10.674 1.00 79.50 219 LEU A CA 1
ATOM 1576 C C . LEU A 1 219 ? -2.263 1.067 -12.028 1.00 79.50 219 LEU A C 1
ATOM 1578 O O . LEU A 1 219 ? -1.367 0.850 -12.839 1.00 79.50 219 LEU A O 1
ATOM 1582 N N . GLY A 1 220 ? -3.548 0.811 -12.298 1.00 79.12 220 GLY A N 1
ATOM 1583 C CA . GLY A 1 220 ? -4.022 0.277 -13.574 1.00 79.12 220 GLY A CA 1
ATOM 1584 C C . GLY A 1 220 ? -3.645 1.166 -14.759 1.00 79.12 220 GLY A C 1
ATOM 1585 O O . GLY A 1 220 ? -3.093 0.670 -15.739 1.00 79.12 220 GLY A O 1
ATOM 1586 N N . ALA A 1 221 ? -3.855 2.480 -14.648 1.00 76.94 221 ALA A N 1
ATOM 1587 C CA . ALA A 1 221 ? -3.437 3.437 -15.674 1.00 76.94 221 ALA A CA 1
ATOM 1588 C C . ALA A 1 221 ? -1.907 3.448 -15.879 1.00 76.94 221 ALA A C 1
ATOM 1590 O O . ALA A 1 221 ? -1.434 3.480 -17.016 1.00 76.94 221 ALA A O 1
ATOM 1591 N N . GLY A 1 222 ? -1.128 3.348 -14.795 1.00 82.44 222 GLY A N 1
ATOM 1592 C CA . GLY A 1 222 ? 0.335 3.267 -14.859 1.00 82.44 222 GLY A CA 1
ATOM 1593 C C . GLY A 1 222 ? 0.848 2.013 -15.577 1.00 82.44 222 GLY A C 1
ATOM 1594 O O . GLY A 1 222 ? 1.765 2.106 -16.394 1.00 82.44 222 GLY A O 1
ATOM 1595 N N . TYR A 1 223 ? 0.232 0.850 -15.339 1.00 79.56 223 TYR A N 1
ATOM 1596 C CA . TYR A 1 223 ? 0.570 -0.385 -16.058 1.00 79.56 223 TYR A CA 1
ATOM 1597 C C . TYR A 1 223 ? 0.301 -0.275 -17.561 1.00 79.56 223 TYR A C 1
ATOM 1599 O O . TYR A 1 223 ? 1.153 -0.660 -18.359 1.00 79.56 223 TYR A O 1
ATOM 1607 N N . GLN A 1 224 ? -0.843 0.295 -17.952 1.00 80.56 224 GLN A N 1
ATOM 1608 C CA . GLN A 1 224 ? -1.166 0.511 -19.364 1.00 80.56 224 GLN A CA 1
ATOM 1609 C C . GLN A 1 224 ? -0.121 1.393 -20.056 1.00 80.56 224 GLN A C 1
ATOM 1611 O O . GLN A 1 224 ? 0.321 1.106 -21.169 1.00 80.56 224 GLN A O 1
ATOM 1616 N N . GLN A 1 225 ? 0.280 2.472 -19.383 1.00 80.75 225 GLN A N 1
ATOM 1617 C CA . GLN A 1 225 ? 1.230 3.428 -19.928 1.00 80.75 225 GLN A CA 1
ATOM 1618 C C . GLN A 1 225 ? 2.639 2.838 -20.050 1.00 80.75 225 GLN A C 1
ATOM 1620 O O . GLN A 1 225 ? 3.313 3.086 -21.048 1.00 80.75 225 GLN A O 1
ATOM 1625 N N . ASN A 1 226 ? 3.070 2.016 -19.091 1.00 82.38 226 ASN A N 1
ATOM 1626 C CA . ASN A 1 226 ? 4.366 1.340 -19.158 1.00 82.38 226 ASN A CA 1
ATOM 1627 C C . ASN A 1 226 ? 4.455 0.334 -20.311 1.00 82.38 226 ASN A C 1
ATOM 1629 O O . ASN A 1 226 ? 5.472 0.308 -20.996 1.00 82.38 226 ASN A O 1
ATOM 1633 N N . GLU A 1 227 ? 3.402 -0.435 -20.587 1.00 78.94 227 GLU A N 1
ATOM 1634 C CA . GLU A 1 227 ? 3.396 -1.372 -21.722 1.00 78.94 227 GLU A CA 1
ATOM 1635 C C . GLU A 1 227 ? 3.483 -0.648 -23.073 1.00 78.94 227 GLU A C 1
ATOM 1637 O O . GLU A 1 227 ? 4.266 -1.027 -23.947 1.00 78.94 227 GLU A O 1
ATOM 1642 N N . LEU A 1 228 ? 2.749 0.459 -23.226 1.00 81.31 228 LEU A N 1
ATOM 1643 C CA . LEU A 1 228 ? 2.860 1.307 -24.415 1.00 81.31 228 LEU A CA 1
ATOM 1644 C C . LEU A 1 228 ? 4.256 1.932 -24.538 1.00 81.31 228 LEU A C 1
ATOM 1646 O O . LEU A 1 228 ? 4.814 1.986 -25.635 1.00 81.31 228 LEU A O 1
ATOM 1650 N N . ASN A 1 229 ? 4.845 2.375 -23.425 1.00 85.56 229 ASN A N 1
ATOM 1651 C CA . ASN A 1 229 ? 6.205 2.909 -23.402 1.00 85.56 229 ASN A CA 1
ATOM 1652 C C . ASN A 1 229 ? 7.244 1.844 -23.777 1.00 85.56 229 ASN A C 1
ATOM 1654 O O . ASN A 1 229 ? 8.151 2.144 -24.549 1.00 85.56 229 ASN A O 1
ATOM 1658 N N . ASN A 1 230 ? 7.090 0.607 -23.300 1.00 78.81 230 ASN A N 1
ATOM 1659 C CA . ASN A 1 230 ? 7.963 -0.512 -23.651 1.00 78.81 230 ASN A CA 1
ATOM 1660 C C . ASN A 1 230 ? 7.901 -0.809 -25.154 1.00 78.81 230 ASN A C 1
ATOM 1662 O O . ASN A 1 230 ? 8.941 -0.869 -25.809 1.00 78.81 230 ASN A O 1
ATOM 1666 N N . GLY A 1 231 ? 6.697 -0.911 -25.727 1.00 79.69 231 GLY A N 1
ATOM 1667 C CA . GLY A 1 231 ? 6.536 -1.101 -27.171 1.00 79.69 231 GLY A CA 1
ATOM 1668 C C . GLY A 1 231 ? 7.168 0.034 -27.989 1.00 79.69 231 GLY A C 1
ATOM 1669 O O . GLY A 1 231 ? 7.911 -0.221 -28.938 1.00 79.69 231 GLY A O 1
ATOM 1670 N N . ASN A 1 232 ? 6.959 1.288 -27.577 1.00 81.94 232 ASN A N 1
ATOM 1671 C CA . ASN A 1 232 ? 7.561 2.459 -28.224 1.00 81.94 232 ASN A CA 1
ATOM 1672 C C . ASN A 1 232 ? 9.094 2.504 -28.098 1.00 81.94 232 ASN A C 1
ATOM 1674 O O . ASN A 1 232 ? 9.770 2.890 -29.052 1.00 81.94 232 ASN A O 1
ATOM 1678 N N . ALA A 1 233 ? 9.659 2.086 -26.964 1.00 80.06 233 ALA A N 1
ATOM 1679 C CA . ALA A 1 233 ? 11.107 2.015 -26.774 1.00 80.06 233 ALA A CA 1
ATOM 1680 C C . ALA A 1 233 ? 11.746 0.996 -27.731 1.00 80.06 233 ALA A C 1
ATOM 1682 O O . ALA A 1 233 ? 12.744 1.297 -28.386 1.00 80.06 233 ALA A O 1
ATOM 1683 N N . VAL A 1 234 ? 11.126 -0.178 -27.890 1.00 83.88 234 VAL A N 1
ATOM 1684 C CA . VAL A 1 234 ? 11.595 -1.203 -28.835 1.00 83.88 234 VAL A CA 1
ATOM 1685 C C . VAL A 1 234 ? 11.494 -0.708 -30.285 1.00 83.88 234 VAL A C 1
ATOM 1687 O O . VAL A 1 234 ? 12.416 -0.925 -31.076 1.00 83.88 234 VAL A O 1
ATOM 1690 N N . LEU A 1 235 ? 10.429 0.025 -30.635 1.00 82.31 235 LEU A N 1
ATOM 1691 C CA . LEU A 1 235 ? 10.304 0.676 -31.946 1.00 82.31 235 LEU A CA 1
ATOM 1692 C C . LEU A 1 235 ? 11.409 1.710 -32.191 1.00 82.31 235 LEU A C 1
ATOM 1694 O O . LEU A 1 235 ? 11.947 1.780 -33.296 1.00 82.31 235 LEU A O 1
ATOM 1698 N N . GLN A 1 236 ? 11.781 2.492 -31.176 1.00 84.31 236 GLN A N 1
ATOM 1699 C CA . GLN A 1 236 ? 12.855 3.478 -31.284 1.00 84.31 236 GLN A CA 1
ATOM 1700 C C . GLN A 1 236 ? 14.211 2.812 -31.554 1.00 84.31 236 GLN A C 1
ATOM 1702 O O . GLN A 1 236 ? 14.934 3.241 -32.456 1.00 84.31 236 GLN A O 1
ATOM 1707 N N . THR A 1 237 ? 14.529 1.729 -30.839 1.00 78.12 237 THR A N 1
ATOM 1708 C CA . THR A 1 237 ? 15.723 0.912 -31.111 1.00 78.12 237 THR A CA 1
ATOM 1709 C C . THR A 1 237 ? 15.681 0.318 -32.519 1.00 78.12 237 THR A C 1
ATOM 1711 O O . THR A 1 237 ? 16.678 0.340 -33.239 1.00 78.12 237 THR A O 1
ATOM 1714 N N . GLY A 1 238 ? 14.509 -0.146 -32.951 1.00 81.44 238 GLY A N 1
ATOM 1715 C CA . GLY A 1 238 ? 14.291 -0.632 -34.306 1.00 81.44 238 GLY A CA 1
ATOM 1716 C C . GLY A 1 238 ? 14.560 0.430 -35.379 1.00 81.44 238 GLY A C 1
ATOM 1717 O O . GLY A 1 238 ? 15.248 0.154 -36.358 1.00 81.44 238 GLY A O 1
ATOM 1718 N N . ASN A 1 239 ? 14.103 1.666 -35.190 1.00 81.44 239 ASN A N 1
ATOM 1719 C CA . ASN A 1 239 ? 14.379 2.755 -36.132 1.00 81.44 239 ASN A CA 1
ATOM 1720 C C . ASN A 1 239 ? 15.876 3.087 -36.221 1.00 81.44 239 ASN A C 1
ATOM 1722 O O . ASN A 1 239 ? 16.382 3.336 -37.314 1.00 81.44 239 ASN A O 1
ATOM 1726 N N . GLN A 1 240 ? 16.606 3.029 -35.103 1.00 83.31 240 GLN A N 1
ATOM 1727 C CA . GLN A 1 240 ? 18.058 3.227 -35.105 1.00 83.31 240 GLN A CA 1
ATOM 1728 C C . GLN A 1 240 ? 18.784 2.131 -35.902 1.00 83.31 240 GLN A C 1
ATOM 1730 O O . GLN A 1 240 ? 19.658 2.433 -36.716 1.00 83.31 240 GLN A O 1
ATOM 1735 N N . GLN A 1 241 ? 18.389 0.867 -35.722 1.00 81.06 241 GLN A N 1
ATOM 1736 C CA . GLN A 1 241 ? 18.942 -0.252 -36.493 1.00 81.06 241 GLN A CA 1
ATOM 1737 C C . GLN A 1 241 ? 18.638 -0.119 -37.990 1.00 81.06 241 GLN A C 1
ATOM 1739 O O . GLN A 1 241 ? 19.516 -0.342 -38.822 1.00 81.06 241 GLN A O 1
ATOM 1744 N N . GLN A 1 242 ? 17.416 0.286 -38.349 1.00 85.19 242 GLN A N 1
ATOM 1745 C CA . GLN A 1 242 ? 17.052 0.503 -39.749 1.00 85.19 242 GLN A CA 1
ATOM 1746 C C . GLN A 1 242 ? 17.854 1.656 -40.363 1.00 85.19 242 GLN A C 1
ATOM 1748 O O . GLN A 1 242 ? 18.302 1.542 -41.499 1.00 85.19 242 GLN A O 1
ATOM 1753 N N . GLN A 1 243 ? 18.092 2.738 -39.616 1.00 84.31 243 GLN A N 1
ATOM 1754 C CA . GLN A 1 243 ? 18.918 3.851 -40.084 1.00 84.31 243 GLN A CA 1
ATOM 1755 C C . GLN A 1 243 ? 20.366 3.416 -40.338 1.00 84.31 243 GLN A C 1
ATOM 1757 O O . GLN A 1 243 ? 20.950 3.793 -41.351 1.00 84.31 243 GLN A O 1
ATOM 1762 N N . GLN A 1 244 ? 20.937 2.584 -39.463 1.00 80.75 244 GLN A N 1
ATOM 1763 C CA . GLN A 1 244 ? 22.267 2.016 -39.681 1.00 80.75 244 GLN A CA 1
ATOM 1764 C C . GLN A 1 244 ? 22.306 1.124 -40.931 1.00 80.75 244 GLN A C 1
ATOM 1766 O O . GLN A 1 244 ? 23.208 1.272 -41.754 1.00 80.75 244 GLN A O 1
ATOM 1771 N N . ALA A 1 245 ? 21.314 0.248 -41.109 1.00 81.00 245 ALA A N 1
ATOM 1772 C CA . ALA A 1 245 ? 21.206 -0.596 -42.297 1.00 81.00 245 ALA A CA 1
ATOM 1773 C C . ALA A 1 245 ? 21.013 0.234 -43.580 1.00 81.00 245 ALA A C 1
ATOM 1775 O O . ALA A 1 245 ? 21.605 -0.070 -44.612 1.00 81.00 245 ALA A O 1
ATOM 1776 N N . GLN A 1 246 ? 20.252 1.331 -43.517 1.00 78.88 246 GLN A N 1
ATOM 1777 C CA . GLN A 1 246 ? 20.088 2.243 -44.647 1.00 78.88 246 GLN A CA 1
ATOM 1778 C C . GLN A 1 246 ? 21.396 2.965 -44.984 1.00 78.88 246 GLN A C 1
ATOM 1780 O O . GLN A 1 246 ? 21.708 3.133 -46.160 1.00 78.88 246 GLN A O 1
ATOM 1785 N N . ASN A 1 247 ? 22.183 3.360 -43.980 1.00 80.44 247 ASN A N 1
ATOM 1786 C CA . ASN A 1 247 ? 23.503 3.947 -44.203 1.00 80.44 247 ASN A CA 1
ATOM 1787 C C . ASN A 1 247 ? 24.451 2.953 -44.888 1.00 80.44 247 ASN A C 1
ATOM 1789 O O . ASN A 1 247 ? 25.186 3.356 -45.785 1.00 80.44 247 ASN A O 1
ATOM 1793 N N . GLN A 1 248 ? 24.391 1.668 -44.519 1.00 80.12 248 GLN A N 1
ATOM 1794 C CA . GLN A 1 248 ? 25.163 0.617 -45.185 1.00 80.12 248 GLN A CA 1
ATOM 1795 C C . GLN A 1 248 ? 24.732 0.441 -46.646 1.00 80.12 248 GLN A C 1
ATOM 1797 O O . GLN A 1 248 ? 25.571 0.516 -47.537 1.00 80.12 248 GLN A O 1
ATOM 1802 N N . ASN A 1 249 ? 23.429 0.308 -46.909 1.00 80.88 249 ASN A N 1
ATOM 1803 C CA . ASN A 1 249 ? 22.904 0.177 -48.272 1.00 80.88 249 ASN A CA 1
ATOM 1804 C C . ASN A 1 249 ? 23.260 1.395 -49.144 1.00 80.88 249 ASN A C 1
ATOM 1806 O O . ASN A 1 249 ? 23.631 1.253 -50.309 1.00 80.88 249 ASN A O 1
ATOM 1810 N N . ASN A 1 250 ? 23.185 2.604 -48.575 1.00 79.38 250 ASN A N 1
ATOM 1811 C CA . ASN A 1 250 ? 23.589 3.831 -49.259 1.00 79.38 250 ASN A CA 1
ATOM 1812 C C . ASN A 1 250 ? 25.091 3.829 -49.578 1.00 79.38 250 ASN A C 1
ATOM 1814 O O . ASN A 1 250 ? 25.477 4.270 -50.659 1.00 79.38 250 ASN A O 1
ATOM 1818 N N . TRP A 1 251 ? 25.928 3.330 -48.663 1.00 76.69 251 TRP A N 1
ATOM 1819 C CA . TRP A 1 251 ? 27.367 3.198 -48.881 1.00 76.69 251 TRP A CA 1
ATOM 1820 C C . TRP A 1 251 ? 27.679 2.171 -49.976 1.00 76.69 251 TRP A C 1
ATOM 1822 O O . TRP A 1 251 ? 28.423 2.489 -50.901 1.00 76.69 251 TRP A O 1
ATOM 1832 N N . ASP A 1 252 ? 27.044 0.996 -49.955 1.00 78.00 252 ASP A N 1
ATOM 1833 C CA . ASP A 1 252 ? 27.205 -0.031 -50.994 1.00 78.00 252 ASP A CA 1
ATOM 1834 C C . ASP A 1 252 ? 26.786 0.503 -52.376 1.00 78.00 252 ASP A C 1
ATOM 1836 O O . ASP A 1 252 ? 27.441 0.247 -53.390 1.00 78.00 252 ASP A O 1
ATOM 1840 N N . TYR A 1 253 ? 25.707 1.290 -52.425 1.00 80.25 253 TYR A N 1
ATOM 1841 C CA . TYR A 1 253 ? 25.242 1.939 -53.649 1.00 80.25 253 TYR A CA 1
ATOM 1842 C C . TYR A 1 253 ? 26.195 3.041 -54.142 1.00 80.25 253 TYR A C 1
ATOM 1844 O O . TYR A 1 253 ? 26.391 3.192 -55.351 1.00 80.25 253 TYR A O 1
ATOM 1852 N N . GLN A 1 254 ? 26.810 3.808 -53.237 1.00 78.75 254 GLN A N 1
ATOM 1853 C CA . GLN A 1 254 ? 27.850 4.783 -53.589 1.00 78.75 254 GLN A CA 1
ATOM 1854 C C . GLN A 1 254 ? 29.104 4.087 -54.123 1.00 78.75 254 GLN A C 1
ATOM 1856 O O . GLN A 1 254 ? 29.577 4.446 -55.195 1.00 78.75 254 GLN A O 1
ATOM 1861 N N . GLN A 1 255 ? 29.577 3.028 -53.460 1.00 77.62 255 GLN A N 1
ATOM 1862 C CA . GLN A 1 255 ? 30.719 2.240 -53.931 1.00 77.62 255 GLN A CA 1
ATOM 1863 C C . GLN A 1 255 ? 30.475 1.631 -55.315 1.00 77.62 255 GLN A C 1
ATOM 1865 O O . GLN A 1 255 ? 31.368 1.631 -56.159 1.00 77.62 255 GLN A O 1
ATOM 1870 N N . PHE A 1 256 ? 29.259 1.154 -55.587 1.00 80.31 256 PHE A N 1
ATOM 1871 C CA . PHE A 1 256 ? 28.891 0.677 -56.918 1.00 80.31 256 PHE A CA 1
ATOM 1872 C C . PHE A 1 256 ? 28.952 1.786 -57.982 1.00 80.31 256 PHE A C 1
ATOM 1874 O O . PHE A 1 256 ? 29.423 1.553 -59.098 1.00 80.31 256 PHE A O 1
ATOM 1881 N N . GLN A 1 257 ? 28.497 2.999 -57.652 1.00 79.81 257 GLN A N 1
ATOM 1882 C CA . GLN A 1 257 ? 28.609 4.148 -58.553 1.00 79.81 257 GLN A CA 1
ATOM 1883 C C . GLN A 1 257 ? 30.067 4.550 -58.790 1.00 79.81 257 GLN A C 1
ATOM 1885 O O . GLN A 1 257 ? 30.434 4.780 -59.941 1.00 79.81 257 GLN A O 1
ATOM 1890 N N . ASP A 1 258 ? 30.898 4.560 -57.747 1.00 74.38 258 ASP A N 1
ATOM 1891 C CA . ASP A 1 258 ? 32.327 4.865 -57.851 1.00 74.38 258 ASP A CA 1
ATOM 1892 C C . ASP A 1 258 ? 33.049 3.830 -58.728 1.00 74.38 258 ASP A C 1
ATOM 1894 O O . ASP A 1 258 ? 33.783 4.201 -59.642 1.00 74.38 258 ASP A O 1
ATOM 1898 N N . GLN A 1 259 ? 32.771 2.533 -58.544 1.00 74.25 259 GLN A N 1
ATOM 1899 C CA . GLN A 1 259 ? 33.322 1.458 -59.382 1.00 74.25 259 GLN A CA 1
ATOM 1900 C C . GLN A 1 259 ? 32.895 1.577 -60.852 1.00 74.25 259 GLN A C 1
ATOM 1902 O O . GLN A 1 259 ? 33.693 1.308 -61.749 1.00 74.25 259 GLN A O 1
ATOM 1907 N N . ARG A 1 260 ? 31.656 2.009 -61.121 1.00 72.50 260 ARG A N 1
ATOM 1908 C CA . ARG A 1 260 ? 31.181 2.272 -62.490 1.00 72.50 260 ARG A CA 1
ATOM 1909 C C . ARG A 1 260 ? 31.774 3.542 -63.099 1.00 72.50 260 ARG A C 1
ATOM 1911 O O . ARG A 1 260 ? 31.997 3.576 -64.306 1.00 72.50 260 ARG A O 1
ATOM 1918 N N . GLY A 1 261 ? 32.002 4.575 -62.292 1.00 68.38 261 GLY A N 1
ATOM 1919 C CA . GLY A 1 261 ? 32.596 5.840 -62.721 1.00 68.38 261 GLY A CA 1
ATOM 1920 C C . GLY A 1 261 ? 34.111 5.763 -62.917 1.00 68.38 261 GLY A C 1
ATOM 1921 O O . GLY A 1 261 ? 34.660 6.551 -63.681 1.00 68.38 261 GLY A O 1
ATOM 1922 N N . TYR A 1 262 ? 34.787 4.799 -62.285 1.00 71.56 262 TYR A N 1
ATOM 1923 C CA . TYR A 1 262 ? 36.247 4.687 -62.277 1.00 71.56 262 TYR A CA 1
ATOM 1924 C C . TYR A 1 262 ? 36.891 4.583 -63.680 1.00 71.56 262 TYR A C 1
ATOM 1926 O O . TYR A 1 262 ? 37.823 5.346 -63.947 1.00 71.56 262 TYR A O 1
ATOM 1934 N N . PRO A 1 263 ? 36.394 3.760 -64.632 1.00 64.62 263 PRO A N 1
ATOM 1935 C CA . PRO A 1 263 ? 36.934 3.736 -65.997 1.00 64.62 263 PRO A CA 1
ATOM 1936 C C . PRO A 1 263 ? 36.710 5.052 -66.758 1.00 64.62 263 PRO A C 1
ATOM 1938 O O . PRO A 1 263 ? 37.571 5.482 -67.520 1.00 64.62 263 PRO A O 1
ATOM 1941 N N . GLN A 1 264 ? 35.579 5.729 -66.529 1.00 61.50 264 GLN A N 1
ATOM 1942 C CA . GLN A 1 264 ? 35.293 7.035 -67.138 1.00 61.50 264 GLN A CA 1
ATOM 1943 C C . GLN A 1 264 ? 36.177 8.148 -66.550 1.00 61.50 264 GLN A C 1
ATOM 1945 O O . GLN A 1 264 ? 36.630 9.023 -67.284 1.00 61.50 264 GLN A O 1
ATOM 1950 N N . GLN A 1 265 ? 36.477 8.102 -65.248 1.00 59.72 265 GLN A N 1
ATOM 1951 C CA . GLN A 1 265 ? 37.409 9.029 -64.596 1.00 59.72 265 GLN A CA 1
ATOM 1952 C C . GLN A 1 265 ? 38.852 8.845 -65.090 1.00 59.72 265 GLN A C 1
ATOM 1954 O O . GLN A 1 265 ? 39.542 9.838 -65.315 1.00 59.72 265 GLN A O 1
ATOM 1959 N N . GLN A 1 266 ? 39.307 7.604 -65.308 1.00 56.69 266 GLN A N 1
ATOM 1960 C CA . GLN A 1 266 ? 40.633 7.340 -65.885 1.00 56.69 266 GLN A CA 1
ATOM 1961 C C . GLN A 1 266 ? 40.776 7.909 -67.302 1.00 56.69 266 GLN A C 1
ATOM 1963 O O . GLN A 1 266 ? 41.813 8.496 -67.610 1.00 56.69 266 GLN A O 1
ATOM 1968 N N . LEU A 1 267 ? 39.731 7.805 -68.131 1.00 56.16 267 LEU A N 1
ATOM 1969 C CA . LEU A 1 267 ? 39.711 8.427 -69.458 1.00 56.16 267 LEU A CA 1
ATOM 1970 C C . LEU A 1 267 ? 39.806 9.957 -69.377 1.00 56.16 267 LEU A C 1
ATOM 1972 O O . LEU A 1 267 ? 40.604 10.547 -70.095 1.00 56.16 267 LEU A O 1
ATOM 1976 N N . GLY A 1 268 ? 39.090 10.596 -68.445 1.00 57.41 268 GLY A N 1
ATOM 1977 C CA . GLY A 1 268 ? 39.185 12.047 -68.233 1.00 57.41 268 GLY A CA 1
ATOM 1978 C C . GLY A 1 268 ? 40.582 12.523 -67.803 1.00 57.41 268 GLY A C 1
ATOM 1979 O O . GLY A 1 268 ? 41.022 13.592 -68.221 1.00 57.41 268 GLY A O 1
ATOM 1980 N N . ILE A 1 269 ? 41.313 11.726 -67.012 1.00 55.66 269 ILE A N 1
ATOM 1981 C CA . ILE A 1 269 ? 42.712 12.009 -66.633 1.00 55.66 269 ILE A CA 1
ATOM 1982 C C . ILE A 1 269 ? 43.653 11.827 -67.833 1.00 55.66 269 ILE A C 1
ATOM 1984 O O . ILE A 1 269 ? 44.571 12.628 -68.013 1.00 55.66 269 ILE A O 1
ATOM 1988 N N . LEU A 1 270 ? 43.422 10.814 -68.676 1.00 49.84 270 LEU A N 1
ATOM 1989 C CA . LEU A 1 270 ? 44.189 10.612 -69.910 1.00 49.84 270 LEU A CA 1
ATOM 1990 C C . LEU A 1 270 ? 43.956 11.753 -70.917 1.00 49.84 270 LEU A C 1
ATOM 1992 O O . LEU A 1 270 ? 44.908 12.243 -71.521 1.00 49.84 270 LEU A O 1
ATOM 1996 N N . GLU A 1 271 ? 42.715 12.224 -71.051 1.00 50.53 271 GLU A N 1
ATOM 1997 C CA . GLU A 1 271 ? 42.346 13.372 -71.889 1.00 50.53 271 GLU A CA 1
ATOM 1998 C C . GLU A 1 271 ? 42.925 14.691 -71.360 1.00 50.53 271 GLU A C 1
ATOM 2000 O O . GLU A 1 271 ? 43.418 15.506 -72.141 1.00 50.53 271 GLU A O 1
ATOM 2005 N N . GLN A 1 272 ? 42.954 14.887 -70.038 1.00 49.47 272 GLN A N 1
ATOM 2006 C CA . GLN A 1 272 ? 43.646 16.024 -69.420 1.00 49.47 272 GLN A CA 1
ATOM 2007 C C . GLN A 1 272 ? 45.165 15.962 -69.630 1.00 49.47 272 GLN A C 1
ATOM 2009 O O . GLN A 1 272 ? 45.778 16.994 -69.900 1.00 49.47 272 GLN A O 1
ATOM 2014 N N . ALA A 1 273 ? 45.777 14.774 -69.580 1.00 49.97 273 ALA A N 1
ATOM 2015 C CA . ALA A 1 273 ? 47.197 14.592 -69.888 1.00 49.97 273 ALA A CA 1
ATOM 2016 C C . ALA A 1 273 ? 47.520 14.863 -71.372 1.00 49.97 273 ALA A C 1
ATOM 2018 O O . ALA A 1 273 ? 48.601 15.355 -71.689 1.00 49.97 273 ALA A O 1
ATOM 2019 N N . LEU A 1 274 ? 46.568 14.603 -72.272 1.00 48.75 274 LEU A N 1
ATOM 2020 C CA . LEU A 1 274 ? 46.663 14.896 -73.705 1.00 48.75 274 LEU A CA 1
ATOM 2021 C C . LEU A 1 274 ? 46.414 16.372 -74.061 1.00 48.75 274 LEU A C 1
ATOM 2023 O O . LEU A 1 274 ? 46.800 16.811 -75.144 1.00 48.75 274 LEU A O 1
ATOM 2027 N N . GLY A 1 275 ? 45.814 17.144 -73.149 1.00 50.28 275 GLY A N 1
ATOM 2028 C CA . GLY A 1 275 ? 45.439 18.548 -73.343 1.00 50.28 275 GLY A CA 1
ATOM 2029 C C . GLY A 1 275 ? 46.315 19.605 -72.651 1.00 50.28 275 GLY A C 1
ATOM 2030 O O . GLY A 1 275 ? 45.984 20.788 -72.737 1.00 50.28 275 GLY A O 1
ATOM 2031 N N . MET A 1 276 ? 47.409 19.256 -71.961 1.00 39.69 276 MET A N 1
ATOM 2032 C CA . MET A 1 276 ? 48.195 20.244 -71.197 1.00 39.69 276 MET A CA 1
ATOM 2033 C C . MET A 1 276 ? 49.422 20.809 -71.937 1.00 39.69 276 MET A C 1
ATOM 2035 O O . MET A 1 276 ? 50.522 20.264 -71.892 1.00 39.69 276 MET A O 1
ATOM 2039 N N . THR A 1 277 ? 49.263 22.023 -72.477 1.00 38.28 277 THR A N 1
ATOM 2040 C CA . THR A 1 277 ? 50.241 23.116 -72.286 1.00 38.28 277 THR A CA 1
ATOM 2041 C C . THR A 1 277 ? 50.471 23.363 -70.781 1.00 38.28 277 THR A C 1
ATOM 2043 O O . THR A 1 277 ? 49.522 23.245 -70.002 1.00 38.28 277 THR A O 1
ATOM 2046 N N . PRO A 1 278 ? 51.691 23.717 -70.331 1.00 33.81 278 PRO A N 1
ATOM 2047 C CA . PRO A 1 278 ? 52.027 23.748 -68.913 1.00 33.81 278 PRO A CA 1
ATOM 2048 C C . PRO A 1 278 ? 51.395 24.966 -68.236 1.00 33.81 278 PRO A C 1
ATOM 2050 O O . PRO A 1 278 ? 51.828 26.096 -68.445 1.00 33.81 278 PRO A O 1
ATOM 2053 N N . ASN A 1 279 ? 50.406 24.738 -67.375 1.00 31.59 279 ASN A N 1
ATOM 2054 C CA . ASN A 1 279 ? 50.073 25.683 -66.318 1.00 31.59 279 ASN A CA 1
ATOM 2055 C C . ASN A 1 279 ? 50.023 24.928 -64.987 1.00 31.59 279 ASN A C 1
ATOM 2057 O O . ASN A 1 279 ? 49.035 24.282 -64.642 1.00 31.59 279 ASN A O 1
ATOM 2061 N N . MET A 1 280 ? 51.146 24.970 -64.268 1.00 34.19 280 MET A N 1
ATOM 2062 C CA . MET A 1 280 ? 51.204 24.629 -62.852 1.00 34.19 280 MET A CA 1
ATOM 2063 C C . MET A 1 280 ? 50.398 25.663 -62.065 1.00 34.19 280 MET A C 1
ATOM 2065 O O . MET A 1 280 ? 50.751 26.840 -62.067 1.00 34.19 280 MET A O 1
ATOM 2069 N N . GLY A 1 281 ? 49.385 25.224 -61.321 1.00 30.19 281 GLY A N 1
ATOM 2070 C CA . GLY A 1 281 ? 48.806 26.043 -60.258 1.00 30.19 281 GLY A CA 1
ATOM 2071 C C . GLY A 1 281 ? 47.377 25.665 -59.902 1.00 30.19 281 GLY A C 1
ATOM 2072 O O . GLY A 1 281 ? 46.448 26.063 -60.594 1.00 30.19 281 GLY A O 1
ATOM 2073 N N . GLY A 1 282 ? 47.207 24.958 -58.782 1.00 29.02 282 GLY A N 1
ATOM 2074 C CA . GLY A 1 282 ? 45.914 24.844 -58.102 1.00 29.02 282 GLY A CA 1
ATOM 2075 C C . GLY A 1 282 ? 45.559 23.433 -57.649 1.00 29.02 282 GLY A C 1
ATOM 2076 O O . GLY A 1 282 ? 44.693 22.796 -58.234 1.00 29.02 282 GLY A O 1
ATOM 2077 N N . SER A 1 283 ? 46.175 22.958 -56.564 1.00 30.23 283 SER A N 1
ATOM 2078 C CA . SER A 1 283 ? 45.573 21.878 -55.777 1.00 30.23 283 SER A CA 1
ATOM 2079 C C . SER A 1 283 ? 44.388 22.469 -55.011 1.00 30.23 283 SER A C 1
ATOM 2081 O O . SER A 1 283 ? 44.583 23.291 -54.118 1.00 30.23 283 SER A O 1
ATOM 2083 N N . THR A 1 284 ? 43.164 22.102 -55.395 1.00 28.58 284 THR A N 1
ATOM 2084 C CA . THR A 1 284 ? 41.953 22.372 -54.610 1.00 28.58 284 THR A CA 1
ATOM 2085 C C . THR A 1 284 ? 41.484 21.047 -54.031 1.00 28.58 284 THR A C 1
ATOM 2087 O O . THR A 1 284 ? 40.747 20.295 -54.659 1.00 28.58 284 THR A O 1
ATOM 2090 N N . THR A 1 285 ? 41.949 20.738 -52.826 1.00 29.00 285 THR A N 1
ATOM 2091 C CA . THR A 1 285 ? 41.362 19.707 -51.976 1.00 29.00 285 THR A CA 1
ATOM 2092 C C . THR A 1 285 ? 39.998 20.198 -51.505 1.00 29.00 285 THR A C 1
ATOM 2094 O O . THR A 1 285 ? 39.896 21.025 -50.603 1.00 29.00 285 THR A O 1
ATOM 2097 N N . THR A 1 286 ? 38.927 19.706 -52.124 1.00 27.70 286 THR A N 1
ATOM 2098 C CA . THR A 1 286 ? 37.575 19.859 -51.580 1.00 27.70 286 THR A CA 1
ATOM 2099 C C . THR A 1 286 ? 37.417 18.868 -50.421 1.00 27.70 286 THR A C 1
ATOM 2101 O O . THR A 1 286 ? 37.499 17.660 -50.656 1.00 27.70 286 THR A O 1
ATOM 2104 N N . PRO A 1 287 ? 37.209 19.312 -49.167 1.00 28.39 287 PRO A N 1
ATOM 2105 C CA . PRO A 1 287 ? 36.861 18.405 -48.083 1.00 28.39 287 PRO A CA 1
ATOM 2106 C C . PRO A 1 287 ? 35.462 17.830 -48.347 1.00 28.39 287 PRO A C 1
ATOM 2108 O O . PRO A 1 287 ? 34.446 18.482 -48.120 1.00 28.39 287 PRO A O 1
ATOM 2111 N N . MET A 1 288 ? 35.409 16.593 -48.837 1.00 31.23 288 MET A N 1
ATOM 2112 C CA . MET A 1 288 ? 34.193 15.778 -48.915 1.00 31.23 288 MET A CA 1
ATOM 2113 C C . MET A 1 288 ? 33.821 15.290 -47.510 1.00 31.23 288 MET A C 1
ATOM 2115 O O . MET A 1 288 ? 33.972 14.122 -47.197 1.00 31.23 288 MET A O 1
ATOM 2119 N N . TYR A 1 289 ? 33.397 16.203 -46.638 1.00 32.28 289 TYR A N 1
ATOM 2120 C CA . TYR A 1 289 ? 32.562 15.901 -45.473 1.00 32.28 289 TYR A CA 1
ATOM 2121 C C . TYR A 1 289 ? 31.956 17.213 -44.973 1.00 32.28 289 TYR A C 1
ATOM 2123 O O . TYR A 1 289 ? 32.534 17.928 -44.157 1.00 32.28 289 TYR A O 1
ATOM 2131 N N . GLN A 1 290 ? 30.767 17.536 -45.476 1.00 27.58 290 GLN A N 1
ATOM 2132 C CA . GLN A 1 290 ? 29.934 18.600 -44.931 1.00 27.58 290 GLN A CA 1
ATOM 2133 C C . GLN A 1 290 ? 28.602 17.967 -44.530 1.00 27.58 290 GLN A C 1
ATOM 2135 O O . GLN A 1 290 ? 27.744 17.678 -45.360 1.00 27.58 290 GLN A O 1
ATOM 2140 N N . ASN A 1 291 ? 28.474 17.657 -43.237 1.00 32.38 291 ASN A N 1
ATOM 2141 C CA . ASN A 1 291 ? 27.225 17.185 -42.656 1.00 32.38 291 ASN A CA 1
ATOM 2142 C C . ASN A 1 291 ? 26.273 18.381 -42.526 1.00 32.38 291 ASN A C 1
ATOM 2144 O O . ASN A 1 291 ? 26.290 19.108 -41.536 1.00 32.38 291 ASN A O 1
ATOM 2148 N N . SER A 1 292 ? 25.442 18.582 -43.543 1.00 36.34 292 SER A N 1
ATOM 2149 C CA . SER A 1 292 ? 24.388 19.604 -43.575 1.00 36.34 292 SER A CA 1
ATOM 2150 C C . SER A 1 292 ? 23.143 19.216 -42.756 1.00 36.34 292 SER A C 1
ATOM 2152 O O . SER A 1 292 ? 22.070 19.768 -42.982 1.00 36.34 292 SER A O 1
ATOM 2154 N N . GLY A 1 293 ? 23.253 18.259 -41.824 1.00 37.78 293 GLY A N 1
ATOM 2155 C CA . GLY A 1 293 ? 22.137 17.727 -41.035 1.00 37.78 293 GLY A CA 1
ATOM 2156 C C . GLY A 1 293 ? 22.373 17.644 -39.522 1.00 37.78 293 GLY A C 1
ATOM 2157 O O . GLY A 1 293 ? 21.485 17.187 -38.808 1.00 37.78 293 GLY A O 1
ATOM 2158 N N . SER A 1 294 ? 23.519 18.091 -38.993 1.00 40.44 294 SER A N 1
ATOM 2159 C CA . SER A 1 294 ? 23.862 17.931 -37.565 1.00 40.44 294 SER A CA 1
ATOM 2160 C C . SER A 1 294 ? 23.710 19.185 -36.690 1.00 40.44 294 SER A C 1
ATOM 2162 O O . SER A 1 294 ? 24.138 19.176 -35.538 1.00 40.44 294 SER A O 1
ATOM 2164 N N . SER A 1 295 ? 23.069 20.256 -37.170 1.00 42.56 295 SER A N 1
ATOM 2165 C CA . SER A 1 295 ? 22.963 21.526 -36.418 1.00 42.56 295 SER A CA 1
ATOM 2166 C C . SER A 1 295 ? 21.601 21.810 -35.768 1.00 42.56 295 SER A C 1
ATOM 2168 O O . SER A 1 295 ? 21.436 22.867 -35.171 1.00 42.56 295 SER A O 1
ATOM 2170 N N . ALA A 1 296 ? 20.648 20.871 -35.790 1.00 40.25 296 ALA A N 1
ATOM 2171 C CA . ALA A 1 296 ? 19.370 21.010 -35.070 1.00 40.25 296 ALA A CA 1
ATOM 2172 C C . ALA A 1 296 ? 19.271 20.161 -33.784 1.00 40.25 296 ALA A C 1
ATOM 2174 O O . ALA A 1 296 ? 18.316 20.302 -33.028 1.00 40.25 296 ALA A O 1
ATOM 2175 N N . LEU A 1 297 ? 20.274 19.320 -33.495 1.00 38.12 297 LEU A N 1
ATOM 2176 C CA . LEU A 1 297 ? 20.294 18.437 -32.318 1.00 38.12 297 LEU A CA 1
ATOM 2177 C C . LEU A 1 297 ? 21.521 18.647 -31.407 1.00 38.12 297 LEU A C 1
ATOM 2179 O O . LEU A 1 297 ? 21.784 17.844 -30.520 1.00 38.12 297 LEU A O 1
ATOM 2183 N N . GLY A 1 298 ? 22.278 19.730 -31.611 1.00 34.06 298 GLY A N 1
ATOM 2184 C CA . GLY A 1 298 ? 23.414 20.117 -30.758 1.00 34.06 298 GLY A CA 1
ATOM 2185 C C . GLY A 1 298 ? 23.055 21.080 -29.617 1.00 34.06 298 GLY A C 1
ATOM 2186 O O . GLY A 1 298 ? 23.895 21.369 -28.773 1.00 34.06 298 GLY A O 1
ATOM 2187 N N . GLY A 1 299 ? 21.814 21.579 -29.570 1.00 35.09 299 GLY A N 1
ATOM 2188 C CA . GLY A 1 299 ? 21.366 22.578 -28.588 1.00 35.09 299 GLY A CA 1
ATOM 2189 C C . GLY A 1 299 ? 20.739 22.022 -27.303 1.00 35.09 299 GLY A C 1
ATOM 2190 O O . GLY A 1 299 ? 20.469 22.792 -26.389 1.00 35.09 299 GLY A O 1
ATOM 2191 N N . ALA A 1 300 ? 20.507 20.708 -27.197 1.00 35.78 300 ALA A N 1
ATOM 2192 C CA . ALA A 1 300 ? 19.777 20.105 -26.070 1.00 35.78 300 ALA A CA 1
ATOM 2193 C C . ALA A 1 300 ? 20.664 19.383 -25.035 1.00 35.78 300 ALA A C 1
ATOM 2195 O O . ALA A 1 300 ? 20.150 18.831 -24.066 1.00 35.78 300 ALA A O 1
ATOM 2196 N N . LEU A 1 301 ? 21.991 19.407 -25.198 1.00 37.25 301 LEU A N 1
ATOM 2197 C CA . LEU A 1 301 ? 22.940 18.772 -24.267 1.00 37.25 301 LEU A CA 1
ATOM 2198 C C . LEU A 1 301 ? 23.701 19.775 -23.380 1.00 37.25 301 LEU A C 1
ATOM 2200 O O . LEU A 1 301 ? 24.550 19.378 -22.590 1.00 37.25 301 LEU A O 1
ATOM 2204 N N . GLY A 1 302 ? 23.384 21.070 -23.473 1.00 36.12 302 GLY A N 1
ATOM 2205 C CA . GLY A 1 302 ? 24.174 22.139 -22.853 1.00 36.12 302 GLY A CA 1
ATOM 2206 C C . GLY A 1 302 ? 23.709 22.685 -21.497 1.00 36.12 302 GLY A C 1
ATOM 2207 O O . GLY A 1 302 ? 24.399 23.538 -20.954 1.00 36.12 302 GLY A O 1
ATOM 2208 N N . GLY A 1 303 ? 22.579 22.259 -20.915 1.00 32.41 303 GLY A N 1
ATOM 2209 C CA . GLY A 1 303 ? 22.181 22.856 -19.623 1.00 32.41 303 GLY A CA 1
ATOM 2210 C C . GLY A 1 303 ? 20.808 22.541 -19.029 1.00 32.41 303 GLY A C 1
ATOM 2211 O O . GLY A 1 303 ? 20.397 23.242 -18.111 1.00 32.41 303 GLY A O 1
ATOM 2212 N N . GLY A 1 304 ? 20.081 21.529 -19.518 1.00 34.25 304 GLY A N 1
ATOM 2213 C CA . GLY A 1 304 ? 18.707 21.242 -19.062 1.00 34.25 304 GLY A CA 1
ATOM 2214 C C . GLY A 1 304 ? 18.515 19.961 -18.245 1.00 34.25 304 GLY A C 1
ATOM 2215 O O . GLY A 1 304 ? 17.523 19.842 -17.535 1.00 34.25 304 GLY A O 1
ATOM 2216 N N . LEU A 1 305 ? 19.448 19.005 -18.306 1.00 34.38 305 LEU A N 1
ATOM 2217 C CA . LEU A 1 305 ? 19.285 17.697 -17.644 1.00 34.38 305 LEU A CA 1
ATOM 2218 C C . LEU A 1 305 ? 19.544 17.737 -16.144 1.00 34.38 305 LEU A C 1
ATOM 2220 O O . LEU A 1 305 ? 19.189 16.804 -15.433 1.00 34.38 305 LEU A O 1
ATOM 2224 N N . VAL A 1 306 ? 20.109 18.856 -15.696 1.00 36.06 306 VAL A N 1
ATOM 2225 C CA . VAL A 1 306 ? 20.300 19.216 -14.306 1.00 36.06 306 VAL A CA 1
ATOM 2226 C C . VAL A 1 306 ? 18.968 19.048 -13.541 1.00 36.06 306 VAL A C 1
ATOM 2228 O O . VAL A 1 306 ? 18.692 18.105 -12.810 1.00 36.06 306 VAL A O 1
ATOM 2231 N N . THR A 1 307 ? 18.071 20.010 -13.786 1.00 31.16 307 THR A N 1
ATOM 2232 C CA . THR A 1 307 ? 17.162 20.612 -12.775 1.00 31.16 307 THR A CA 1
ATOM 2233 C C . THR A 1 307 ? 15.965 19.784 -12.359 1.00 31.16 307 THR A C 1
ATOM 2235 O O . THR A 1 307 ? 15.208 20.186 -11.475 1.00 31.16 307 THR A O 1
ATOM 2238 N N . SER A 1 308 ? 15.830 18.589 -12.920 1.00 32.56 308 SER A N 1
ATOM 2239 C CA . SER A 1 308 ? 14.666 17.728 -12.726 1.00 32.56 308 SER A CA 1
ATOM 2240 C C . SER A 1 308 ? 14.792 16.712 -11.587 1.00 32.56 308 SER A C 1
ATOM 2242 O O . SER A 1 308 ? 13.786 16.141 -11.178 1.00 32.56 308 SER A O 1
ATOM 2244 N N . MET A 1 309 ? 15.982 16.483 -11.036 1.00 36.94 309 MET A N 1
ATOM 2245 C CA . MET A 1 309 ? 16.209 15.355 -10.119 1.00 36.94 309 MET A CA 1
ATOM 2246 C C . MET A 1 309 ? 15.979 15.694 -8.629 1.00 36.94 309 MET A C 1
ATOM 2248 O O . MET A 1 309 ? 15.796 14.777 -7.837 1.00 36.94 309 MET A O 1
ATOM 2252 N N . PHE A 1 310 ? 15.905 16.967 -8.222 1.00 34.56 310 PHE A N 1
ATOM 2253 C CA . PHE A 1 310 ? 15.891 17.353 -6.804 1.00 34.56 310 PHE A CA 1
ATOM 2254 C C . PHE A 1 310 ? 14.889 18.434 -6.437 1.00 34.56 310 PHE A C 1
ATOM 2256 O O . PHE A 1 310 ? 14.849 18.790 -5.273 1.00 34.56 310 PHE A O 1
ATOM 2263 N N . THR A 1 311 ? 14.032 18.959 -7.313 1.00 28.25 311 THR A N 1
ATOM 2264 C CA . THR A 1 311 ? 12.952 19.835 -6.812 1.00 28.25 311 THR A CA 1
ATOM 2265 C C . THR A 1 311 ? 11.725 18.993 -6.451 1.00 28.25 311 THR A C 1
ATOM 2267 O O . THR A 1 311 ? 11.290 18.139 -7.215 1.00 28.25 311 THR A O 1
ATOM 2270 N N . ASN A 1 312 ? 11.250 19.198 -5.221 1.00 33.16 312 ASN A N 1
ATOM 2271 C CA . ASN A 1 312 ? 10.192 18.475 -4.509 1.00 33.16 312 ASN A CA 1
ATOM 2272 C C . ASN A 1 312 ? 9.009 18.054 -5.420 1.00 33.16 312 ASN A C 1
ATOM 2274 O O . ASN A 1 312 ? 8.471 18.911 -6.115 1.00 33.16 312 ASN A O 1
ATOM 2278 N N . ASN A 1 313 ? 8.595 16.775 -5.334 1.00 31.86 313 ASN A N 1
ATOM 2279 C CA . ASN A 1 313 ? 7.505 16.061 -6.054 1.00 31.86 313 ASN A CA 1
ATOM 2280 C C . ASN A 1 313 ? 7.801 15.293 -7.372 1.00 31.86 313 ASN A C 1
ATOM 2282 O O . ASN A 1 313 ? 6.861 14.853 -8.028 1.00 31.86 313 ASN A O 1
ATOM 2286 N N . GLY A 1 314 ? 9.059 15.020 -7.741 1.00 30.14 314 GLY A N 1
ATOM 2287 C CA . GLY A 1 314 ? 9.396 14.458 -9.069 1.00 30.14 314 GLY A CA 1
ATOM 2288 C C . GLY A 1 314 ? 9.882 13.000 -9.195 1.00 30.14 314 GLY A C 1
ATOM 2289 O O . GLY A 1 314 ? 10.311 12.633 -10.287 1.00 30.14 314 GLY A O 1
ATOM 2290 N N . MET A 1 315 ? 9.854 12.145 -8.161 1.00 33.91 315 MET A N 1
ATOM 2291 C CA . MET A 1 315 ? 10.581 10.848 -8.191 1.00 33.91 315 MET A CA 1
ATOM 2292 C C . MET A 1 315 ? 10.046 9.782 -9.181 1.00 33.91 315 MET A C 1
ATOM 2294 O O . MET A 1 315 ? 10.610 8.697 -9.269 1.00 33.91 315 MET A O 1
ATOM 2298 N N . TYR A 1 316 ? 9.019 10.091 -9.980 1.00 36.25 316 TYR A N 1
ATOM 2299 C CA . TYR A 1 316 ? 8.508 9.203 -11.035 1.00 36.25 316 TYR A CA 1
ATOM 2300 C C . TYR A 1 316 ? 8.443 9.835 -12.435 1.00 36.25 316 TYR A C 1
ATOM 2302 O O . TYR A 1 316 ? 7.898 9.217 -13.344 1.00 36.25 316 TYR A O 1
ATOM 2310 N N . GLN A 1 317 ? 8.997 11.036 -12.653 1.00 31.91 317 GLN A N 1
ATOM 2311 C CA . GLN A 1 317 ? 8.788 11.755 -13.923 1.00 31.91 317 GLN A CA 1
ATOM 2312 C C . GLN A 1 317 ? 10.055 12.349 -14.571 1.00 31.91 317 GLN A C 1
ATOM 2314 O O . GLN A 1 317 ? 9.949 13.149 -15.495 1.00 31.91 317 GLN A O 1
ATOM 2319 N N . GLY A 1 318 ? 11.252 11.943 -14.129 1.00 30.70 318 GLY A N 1
ATOM 2320 C CA . GLY A 1 318 ? 12.541 12.472 -14.616 1.00 30.70 318 GLY A CA 1
ATOM 2321 C C . GLY A 1 318 ? 13.488 11.467 -15.288 1.00 30.70 318 GLY A C 1
ATOM 2322 O O . GLY A 1 318 ? 14.621 11.821 -15.594 1.00 30.70 318 GLY A O 1
ATOM 2323 N N . LEU A 1 319 ? 13.058 10.223 -15.531 1.00 31.75 319 LEU A N 1
ATOM 2324 C CA . LEU A 1 319 ? 13.854 9.172 -16.197 1.00 31.75 319 LEU A CA 1
ATOM 2325 C C . LEU A 1 319 ? 13.224 8.706 -17.522 1.00 31.75 319 LEU A C 1
ATOM 2327 O O . LEU A 1 319 ? 13.268 7.532 -17.874 1.00 31.75 319 LEU A O 1
ATOM 2331 N N . GLY A 1 320 ? 12.632 9.625 -18.283 1.00 36.03 320 GLY A N 1
ATOM 2332 C CA . GLY A 1 320 ? 12.052 9.333 -19.595 1.00 36.03 320 GLY A CA 1
ATOM 2333 C C . GLY A 1 320 ? 12.826 10.001 -20.727 1.00 36.03 320 GLY A C 1
ATOM 2334 O O . GLY A 1 320 ? 12.375 11.040 -21.186 1.00 36.03 320 GLY A O 1
ATOM 2335 N N . ALA A 1 321 ? 13.980 9.442 -21.133 1.00 38.44 321 ALA A N 1
ATOM 2336 C CA . ALA A 1 321 ? 14.564 9.613 -22.485 1.00 38.44 321 ALA A CA 1
ATOM 2337 C C . ALA A 1 321 ? 15.923 8.906 -22.723 1.00 38.44 321 ALA A C 1
ATOM 2339 O O . ALA A 1 321 ? 16.342 8.833 -23.873 1.00 38.44 321 ALA A O 1
ATOM 2340 N N . GLY A 1 322 ? 16.639 8.400 -21.704 1.00 33.97 322 GLY A N 1
ATOM 2341 C CA . GLY A 1 322 ? 18.039 7.963 -21.908 1.00 33.97 322 GLY A CA 1
ATOM 2342 C C . GLY A 1 322 ? 18.445 6.560 -21.453 1.00 33.97 322 GLY A C 1
ATOM 2343 O O . GLY A 1 322 ? 19.383 6.011 -22.013 1.00 33.97 322 GLY A O 1
ATOM 2344 N N . LEU A 1 323 ? 17.784 5.963 -20.457 1.00 31.97 323 LEU A N 1
ATOM 2345 C CA . LEU A 1 323 ? 18.268 4.722 -19.814 1.00 31.97 323 LEU A CA 1
ATOM 2346 C C . LEU A 1 323 ? 17.140 3.798 -19.301 1.00 31.97 323 LEU A C 1
ATOM 2348 O O . LEU A 1 323 ? 17.389 2.880 -18.527 1.00 31.97 323 LEU A O 1
ATOM 2352 N N . GLY A 1 324 ? 15.890 4.020 -19.719 1.00 35.09 324 GLY A N 1
ATOM 2353 C CA . GLY A 1 324 ? 14.721 3.282 -19.209 1.00 35.09 324 GLY A CA 1
ATOM 2354 C C . GLY A 1 324 ? 14.463 1.906 -19.843 1.00 35.09 324 GLY A C 1
ATOM 2355 O O . GLY A 1 324 ? 13.595 1.188 -19.366 1.00 35.09 324 GLY A O 1
ATOM 2356 N N . GLY A 1 325 ? 15.193 1.525 -20.899 1.00 34.19 325 GLY A N 1
ATOM 2357 C CA . GLY A 1 325 ? 14.901 0.328 -21.707 1.00 34.19 325 GLY A CA 1
ATOM 2358 C C . GLY A 1 325 ? 15.642 -0.964 -21.331 1.00 34.19 325 GLY A C 1
ATOM 2359 O O . GLY A 1 325 ? 15.402 -1.984 -21.963 1.00 34.19 325 GLY A O 1
ATOM 2360 N N . LEU A 1 326 ? 16.542 -0.951 -20.338 1.00 33.59 326 LEU A N 1
ATOM 2361 C CA . LEU A 1 326 ? 17.339 -2.135 -19.953 1.00 33.59 326 LEU A CA 1
ATOM 2362 C C . LEU A 1 326 ? 17.086 -2.645 -18.525 1.00 33.59 326 LEU A C 1
ATOM 2364 O O . LEU A 1 326 ? 17.679 -3.639 -18.124 1.00 33.59 326 LEU A O 1
ATOM 2368 N N . MET A 1 327 ? 16.196 -2.014 -17.754 1.00 38.50 327 MET A N 1
ATOM 2369 C CA . MET A 1 327 ? 15.984 -2.346 -16.334 1.00 38.50 327 MET A CA 1
ATOM 2370 C C . MET A 1 327 ? 14.591 -2.925 -16.053 1.00 38.50 327 MET A C 1
ATOM 2372 O O . MET A 1 327 ? 13.983 -2.651 -15.022 1.00 38.50 327 MET A O 1
ATOM 2376 N N . GLY A 1 328 ? 14.089 -3.751 -16.973 1.00 40.09 328 GLY A N 1
ATOM 2377 C CA . GLY A 1 328 ? 12.917 -4.600 -16.771 1.00 40.09 328 GLY A CA 1
ATOM 2378 C C . GLY A 1 328 ? 13.312 -6.012 -16.330 1.00 40.09 328 GLY A C 1
ATOM 2379 O O . GLY A 1 328 ? 13.414 -6.903 -17.158 1.00 40.09 328 GLY A O 1
ATOM 2380 N N . TYR A 1 329 ? 13.524 -6.186 -15.023 1.00 46.69 329 TYR A N 1
ATOM 2381 C CA . TYR A 1 329 ? 13.356 -7.423 -14.242 1.00 46.69 329 TYR A CA 1
ATOM 2382 C C . TYR A 1 329 ? 13.969 -8.749 -14.740 1.00 46.69 329 TYR A C 1
ATOM 2384 O O . TYR A 1 329 ? 13.263 -9.645 -15.189 1.00 46.69 329 TYR A O 1
ATOM 2392 N N . PHE A 1 330 ? 15.238 -8.982 -14.399 1.00 44.69 330 PHE A N 1
ATOM 2393 C CA . PHE A 1 330 ? 15.742 -10.337 -14.136 1.00 44.69 330 PHE A CA 1
ATOM 2394 C C . PHE A 1 330 ? 15.987 -10.502 -12.628 1.00 44.69 330 PHE A C 1
ATOM 2396 O O . PHE A 1 330 ? 17.115 -10.461 -12.143 1.00 44.69 330 PHE A O 1
ATOM 2403 N N . SER A 1 331 ? 14.906 -10.615 -11.845 1.00 52.97 331 SER A N 1
ATOM 2404 C CA . SER A 1 331 ? 15.009 -11.032 -10.434 1.00 52.97 331 SER A CA 1
ATOM 2405 C C . SER A 1 331 ? 14.939 -12.554 -10.262 1.00 52.97 331 SER A C 1
ATOM 2407 O O . SER A 1 331 ? 15.048 -13.024 -9.126 1.00 52.97 331 SER A O 1
ATOM 2409 N N . ASP A 1 332 ? 14.777 -13.284 -11.368 1.00 55.34 332 ASP A N 1
ATOM 2410 C CA . ASP A 1 332 ? 14.772 -14.742 -11.426 1.00 55.34 332 ASP A CA 1
ATOM 2411 C C . ASP A 1 332 ? 16.030 -15.318 -10.757 1.00 55.34 332 ASP A C 1
ATOM 2413 O O . ASP A 1 332 ? 17.137 -14.788 -10.912 1.00 55.34 332 ASP A O 1
ATOM 2417 N N . GLU A 1 333 ? 15.847 -16.363 -9.956 1.00 65.50 333 GLU A N 1
ATOM 2418 C CA . GLU A 1 333 ? 16.939 -17.025 -9.250 1.00 65.50 333 GLU A CA 1
ATOM 2419 C C . GLU A 1 333 ? 17.890 -17.737 -10.222 1.00 65.50 333 GLU A C 1
ATOM 2421 O O . GLU A 1 333 ? 19.101 -17.756 -9.976 1.00 65.50 333 GLU A O 1
ATOM 2426 N N . ASP A 1 334 ? 17.369 -18.256 -11.335 1.00 63.94 334 ASP A N 1
ATOM 2427 C CA . ASP A 1 334 ? 18.119 -19.012 -12.343 1.00 63.94 334 ASP A CA 1
ATOM 2428 C C . ASP A 1 334 ? 19.002 -18.111 -13.213 1.00 63.94 334 ASP A C 1
ATOM 2430 O O . ASP A 1 334 ? 19.972 -18.562 -13.820 1.00 63.94 334 ASP A O 1
ATOM 2434 N N . LEU A 1 335 ? 18.719 -16.807 -13.219 1.00 67.50 335 LEU A N 1
ATOM 2435 C CA . LEU A 1 335 ? 19.518 -15.797 -13.912 1.00 67.50 335 LEU A CA 1
ATOM 2436 C C . LEU A 1 335 ? 20.623 -15.199 -13.028 1.00 67.50 335 LEU A C 1
ATOM 2438 O O . LEU A 1 335 ? 21.381 -14.341 -13.481 1.00 67.50 335 LEU A O 1
ATOM 2442 N N . LYS A 1 336 ? 20.727 -15.640 -11.766 1.00 71.25 336 LYS A N 1
ATOM 2443 C CA . LYS A 1 336 ? 21.714 -15.159 -10.791 1.00 71.25 336 LYS A CA 1
ATOM 2444 C C . LYS A 1 336 ? 22.707 -16.263 -10.449 1.00 71.25 336 LYS A C 1
ATOM 2446 O O . LYS A 1 336 ? 22.336 -17.324 -9.949 1.00 71.25 336 LYS A O 1
ATOM 2451 N N . THR A 1 337 ? 23.986 -15.995 -10.661 1.00 82.06 337 THR A N 1
ATOM 2452 C CA . THR A 1 337 ? 25.090 -16.848 -10.197 1.00 82.06 337 THR A CA 1
ATOM 2453 C C . THR A 1 337 ? 25.705 -16.277 -8.914 1.00 82.06 337 THR A C 1
ATOM 2455 O O . THR A 1 337 ? 25.297 -15.210 -8.461 1.00 82.06 337 THR A O 1
ATOM 2458 N N . ASP A 1 338 ? 26.638 -17.007 -8.299 1.00 86.12 338 ASP A N 1
ATOM 2459 C CA . ASP A 1 338 ? 27.415 -16.571 -7.125 1.00 86.12 338 ASP A CA 1
ATOM 2460 C C . ASP A 1 338 ? 26.546 -16.155 -5.923 1.00 86.12 338 ASP A C 1
ATOM 2462 O O . ASP A 1 338 ? 26.855 -15.245 -5.153 1.00 86.12 338 ASP A O 1
ATOM 2466 N N . LYS A 1 339 ? 25.419 -16.859 -5.761 1.00 86.56 339 LYS A N 1
ATOM 2467 C CA . LYS A 1 339 ? 24.444 -16.642 -4.692 1.00 86.56 339 LYS A CA 1
ATOM 2468 C C . LYS A 1 339 ? 25.009 -17.137 -3.359 1.00 86.56 339 LYS A C 1
ATOM 2470 O O . LYS A 1 339 ? 25.306 -18.321 -3.211 1.00 86.56 339 LYS A O 1
ATOM 2475 N N . ALA A 1 340 ? 25.083 -16.256 -2.366 1.00 87.88 340 ALA A N 1
ATOM 2476 C CA . ALA A 1 340 ? 25.468 -16.609 -1.004 1.00 87.88 340 ALA A CA 1
ATOM 2477 C C . ALA A 1 340 ? 24.500 -15.991 0.017 1.00 87.88 340 ALA A C 1
ATOM 2479 O O . ALA A 1 340 ? 24.014 -14.874 -0.191 1.00 87.88 340 ALA A O 1
ATOM 2480 N N . PRO A 1 341 ? 24.205 -16.688 1.130 1.00 87.75 341 PRO A N 1
ATOM 2481 C CA . PRO A 1 341 ? 23.455 -16.091 2.222 1.00 87.75 341 PRO A CA 1
ATOM 2482 C C . PRO A 1 341 ? 24.252 -14.933 2.831 1.00 87.75 341 PRO A C 1
ATOM 2484 O O . PRO A 1 341 ? 25.467 -15.017 3.003 1.00 87.75 341 PRO A O 1
ATOM 2487 N N . VAL A 1 342 ? 23.549 -13.862 3.190 1.00 89.38 342 VAL A N 1
ATOM 2488 C CA . VAL A 1 342 ? 24.134 -12.695 3.856 1.00 89.38 342 VAL A CA 1
ATOM 2489 C C . VAL A 1 342 ? 23.778 -12.685 5.338 1.00 89.38 342 VAL A C 1
ATOM 2491 O O . VAL A 1 342 ? 22.668 -13.064 5.719 1.00 89.38 342 VAL A O 1
ATOM 2494 N N . ASP A 1 343 ? 24.703 -12.216 6.176 1.00 94.94 343 ASP A N 1
ATOM 2495 C CA . ASP A 1 343 ? 24.425 -11.947 7.587 1.00 94.94 343 ASP A CA 1
ATOM 2496 C C . ASP A 1 343 ? 23.598 -10.660 7.709 1.00 94.94 343 ASP A C 1
ATOM 2498 O O . ASP A 1 343 ? 24.106 -9.535 7.672 1.00 94.94 343 ASP A O 1
ATOM 2502 N N . THR A 1 344 ? 22.286 -10.840 7.826 1.00 92.25 344 THR A N 1
ATOM 2503 C CA . THR A 1 344 ? 21.312 -9.750 7.887 1.00 92.25 344 THR A CA 1
ATOM 2504 C C . THR A 1 344 ? 21.451 -8.894 9.139 1.00 92.25 344 THR A C 1
ATOM 2506 O O . THR A 1 344 ? 21.127 -7.709 9.109 1.00 92.25 344 THR A O 1
ATOM 2509 N N . GLU A 1 345 ? 21.965 -9.446 10.236 1.00 92.94 345 GLU A N 1
ATOM 2510 C CA . GLU A 1 345 ? 22.148 -8.704 11.482 1.00 92.94 345 GLU A CA 1
ATOM 2511 C C . GLU A 1 345 ? 23.395 -7.847 11.468 1.00 92.94 345 GLU A C 1
ATOM 2513 O O . GLU A 1 345 ? 23.332 -6.694 11.898 1.00 92.94 345 GLU A O 1
ATOM 2518 N N . ALA A 1 346 ? 24.488 -8.376 10.917 1.00 94.44 346 ALA A N 1
ATOM 2519 C CA . ALA A 1 346 ? 25.683 -7.592 10.655 1.00 94.44 346 ALA A CA 1
ATOM 2520 C C . ALA A 1 346 ? 25.388 -6.457 9.662 1.00 94.44 346 ALA A C 1
ATOM 2522 O O . ALA A 1 346 ? 25.876 -5.343 9.840 1.00 94.44 346 ALA A O 1
ATOM 2523 N N . ILE A 1 347 ? 24.554 -6.698 8.641 1.00 93.06 347 ILE A N 1
ATOM 2524 C CA . ILE A 1 347 ? 24.099 -5.638 7.727 1.00 93.06 347 ILE A CA 1
ATOM 2525 C C . ILE A 1 347 ? 23.251 -4.599 8.469 1.00 93.06 347 ILE A C 1
ATOM 2527 O O . ILE A 1 347 ? 23.471 -3.406 8.277 1.00 93.06 347 ILE A O 1
ATOM 2531 N N . ALA A 1 348 ? 22.331 -5.014 9.344 1.00 91.12 348 ALA A N 1
ATOM 2532 C CA . ALA A 1 348 ? 21.544 -4.084 10.155 1.00 91.12 348 ALA A CA 1
ATOM 2533 C C . ALA A 1 348 ? 22.431 -3.211 11.063 1.00 91.12 348 ALA A C 1
ATOM 2535 O O . ALA A 1 348 ? 22.211 -2.003 11.150 1.00 91.12 348 ALA A O 1
ATOM 2536 N N . ASP A 1 349 ? 23.459 -3.792 11.692 1.00 94.19 349 ASP A N 1
ATOM 2537 C CA . ASP A 1 349 ? 24.437 -3.037 12.487 1.00 94.19 349 ASP A CA 1
ATOM 2538 C C . ASP A 1 349 ? 25.245 -2.069 11.623 1.00 94.19 349 ASP A C 1
ATOM 2540 O O . ASP A 1 349 ? 25.379 -0.900 11.971 1.00 94.19 349 ASP A O 1
ATOM 2544 N N . LYS A 1 350 ? 25.709 -2.509 10.449 1.00 95.19 350 LYS A N 1
ATOM 2545 C CA . LYS A 1 350 ? 26.404 -1.631 9.502 1.00 95.19 350 LYS A CA 1
ATOM 2546 C C . LYS A 1 350 ? 25.522 -0.476 9.035 1.00 95.19 350 LYS A C 1
ATOM 2548 O O . LYS A 1 350 ? 26.017 0.640 8.931 1.00 95.19 350 LYS A O 1
ATOM 2553 N N . VAL A 1 351 ? 24.235 -0.708 8.762 1.00 93.75 351 VAL A N 1
ATOM 2554 C CA . VAL A 1 351 ? 23.289 0.362 8.398 1.00 93.75 351 VAL A CA 1
ATOM 2555 C C . VAL A 1 351 ? 23.102 1.335 9.561 1.00 93.75 351 VAL A C 1
ATOM 2557 O O . VAL A 1 351 ? 23.156 2.539 9.332 1.00 93.75 351 VAL A O 1
ATOM 2560 N N . ARG A 1 352 ? 22.961 0.839 10.799 1.00 93.06 352 ARG A N 1
ATOM 2561 C CA . ARG A 1 352 ? 22.900 1.678 12.011 1.00 93.06 352 ARG A CA 1
ATOM 2562 C C . ARG A 1 352 ? 24.145 2.557 12.161 1.00 93.06 352 ARG A C 1
ATOM 2564 O O . ARG A 1 352 ? 24.021 3.722 12.521 1.00 93.06 352 ARG A O 1
ATOM 2571 N N . ASP A 1 353 ? 25.321 1.998 11.892 1.00 94.19 353 ASP A N 1
ATOM 2572 C CA . ASP A 1 353 ? 26.607 2.678 12.081 1.00 94.19 353 ASP A CA 1
ATOM 2573 C C . ASP A 1 353 ? 26.997 3.557 10.876 1.00 94.19 353 ASP A C 1
ATOM 2575 O O . ASP A 1 353 ? 27.939 4.350 10.949 1.00 94.19 353 ASP A O 1
ATOM 2579 N N . THR A 1 354 ? 26.277 3.442 9.755 1.00 93.69 354 THR A N 1
ATOM 2580 C CA . THR A 1 354 ? 26.496 4.277 8.573 1.00 93.69 354 THR A CA 1
ATOM 2581 C C . THR A 1 354 ? 25.908 5.662 8.800 1.00 93.69 354 THR A C 1
ATOM 2583 O O . THR A 1 354 ? 24.745 5.818 9.170 1.00 93.69 354 THR A O 1
ATOM 2586 N N . ARG A 1 355 ? 26.703 6.695 8.515 1.00 94.00 355 ARG A N 1
ATOM 2587 C CA . ARG A 1 355 ? 26.266 8.087 8.622 1.00 94.00 355 ARG A CA 1
ATOM 2588 C C . ARG A 1 355 ? 25.050 8.361 7.732 1.00 94.00 355 ARG A C 1
ATOM 2590 O O . ARG A 1 355 ? 25.113 8.181 6.516 1.00 94.00 355 ARG A O 1
ATOM 2597 N N . MET A 1 356 ? 23.992 8.881 8.351 1.00 88.62 356 MET A N 1
ATOM 2598 C CA . MET A 1 356 ? 22.789 9.397 7.701 1.00 88.62 356 MET A CA 1
ATOM 2599 C C . MET A 1 356 ? 22.701 10.899 7.920 1.00 88.62 356 MET A C 1
ATOM 2601 O O . MET A 1 356 ? 22.527 11.348 9.051 1.00 88.62 356 MET A O 1
ATOM 2605 N N . ASP A 1 357 ? 22.753 11.660 6.834 1.00 90.75 357 ASP A N 1
ATOM 2606 C CA . ASP A 1 357 ? 22.591 13.106 6.886 1.00 90.75 357 ASP A CA 1
ATOM 2607 C C . ASP A 1 357 ? 21.368 13.531 6.084 1.00 90.75 357 ASP A C 1
ATOM 2609 O O . ASP A 1 357 ? 20.913 12.846 5.162 1.00 90.75 357 ASP A O 1
ATOM 2613 N N . SER A 1 358 ? 20.866 14.720 6.408 1.00 89.56 358 SER A N 1
ATOM 2614 C CA . SER A 1 358 ? 19.988 15.435 5.502 1.00 89.56 358 SER A CA 1
ATOM 2615 C C . SER A 1 358 ? 20.779 16.462 4.706 1.00 89.56 358 SER A C 1
ATOM 2617 O O . SER A 1 358 ? 21.433 17.332 5.279 1.00 89.56 358 SER A O 1
ATOM 2619 N N . TRP A 1 359 ? 20.694 16.382 3.384 1.00 82.81 359 TRP A N 1
ATOM 2620 C CA . TRP A 1 359 ? 21.538 17.152 2.479 1.00 82.81 359 TRP A CA 1
ATOM 2621 C C . TRP A 1 359 ? 20.737 17.720 1.302 1.00 82.81 359 TRP A C 1
ATOM 2623 O O . TRP A 1 359 ? 19.583 17.364 1.055 1.00 82.81 359 TRP A O 1
ATOM 2633 N N . ARG A 1 360 ? 21.354 18.661 0.585 1.00 79.75 360 ARG A N 1
ATOM 2634 C CA . ARG A 1 360 ? 20.880 19.204 -0.695 1.00 79.75 360 ARG A CA 1
ATOM 2635 C C . ARG A 1 360 ? 22.028 19.120 -1.687 1.00 79.75 360 ARG A C 1
ATOM 2637 O O . ARG A 1 360 ? 23.185 19.279 -1.295 1.00 79.75 360 ARG A O 1
ATOM 2644 N N . TYR A 1 361 ? 21.723 18.920 -2.960 1.00 79.00 361 TYR A N 1
ATOM 2645 C CA . TYR A 1 361 ? 22.754 19.012 -3.985 1.00 79.00 361 TYR A CA 1
ATOM 2646 C C . TYR A 1 361 ? 23.203 20.457 -4.181 1.00 79.00 361 TYR A C 1
ATOM 2648 O O . TYR A 1 361 ? 22.465 21.406 -3.901 1.00 79.00 361 TYR A O 1
ATOM 2656 N N . LYS A 1 362 ? 24.445 20.629 -4.647 1.00 80.25 362 LYS A N 1
ATOM 2657 C CA . LYS A 1 362 ? 24.987 21.961 -4.923 1.00 80.25 362 LYS A CA 1
ATOM 2658 C C . LYS A 1 362 ? 24.110 22.663 -5.977 1.00 80.25 362 LYS A C 1
ATOM 2660 O O . LYS A 1 362 ? 23.728 22.013 -6.949 1.00 80.25 362 LYS A O 1
ATOM 2665 N N . PRO A 1 363 ? 23.814 23.970 -5.837 1.00 72.44 363 PRO A N 1
ATOM 2666 C CA . PRO A 1 363 ? 22.885 24.670 -6.733 1.00 72.44 363 PRO A CA 1
ATOM 2667 C C . PRO A 1 363 ? 23.298 24.676 -8.210 1.00 72.44 363 PRO A C 1
ATOM 2669 O O . PRO A 1 363 ? 22.443 24.667 -9.085 1.00 72.44 363 PRO A O 1
ATOM 2672 N N . ASN A 1 364 ? 24.604 24.650 -8.492 1.00 73.38 364 ASN A N 1
ATOM 2673 C CA . ASN A 1 364 ? 25.163 24.554 -9.847 1.00 73.38 364 ASN A CA 1
ATOM 2674 C C . ASN A 1 364 ? 25.038 23.151 -10.469 1.00 73.38 364 ASN A C 1
ATOM 2676 O O . ASN A 1 364 ? 25.412 22.962 -11.620 1.00 73.38 364 ASN A O 1
ATOM 2680 N N . LEU A 1 365 ? 24.514 22.209 -9.679 1.00 59.53 365 LEU A N 1
ATOM 2681 C CA . LEU A 1 365 ? 24.001 20.894 -10.019 1.00 59.53 365 LEU A CA 1
ATOM 2682 C C . LEU A 1 365 ? 23.668 20.681 -11.501 1.00 59.53 365 LEU A C 1
ATOM 2684 O O . LEU A 1 365 ? 24.181 19.776 -12.127 1.00 59.53 365 LEU A O 1
ATOM 2688 N N . GLY A 1 366 ? 22.789 21.484 -12.092 1.00 56.16 366 GLY A N 1
ATOM 2689 C CA . GLY A 1 366 ? 21.682 22.142 -11.426 1.00 56.16 366 GLY A CA 1
ATOM 2690 C C . GLY A 1 366 ? 20.648 21.087 -11.154 1.00 56.16 366 GLY A C 1
ATOM 2691 O O . GLY A 1 366 ? 19.741 21.055 -11.927 1.00 56.16 366 GLY A O 1
ATOM 2692 N N . ILE A 1 367 ? 20.795 20.193 -10.172 1.00 52.94 367 ILE A N 1
ATOM 2693 C CA . ILE A 1 367 ? 20.024 18.956 -10.141 1.00 52.94 367 ILE A CA 1
ATOM 2694 C C . ILE A 1 367 ? 18.640 19.137 -9.467 1.00 52.94 367 ILE A C 1
ATOM 2696 O O . ILE A 1 367 ? 17.811 18.249 -9.464 1.00 52.94 367 ILE A O 1
ATOM 2700 N N . GLY A 1 368 ? 18.335 20.340 -8.967 1.00 55.72 368 GLY A N 1
ATOM 2701 C CA . GLY A 1 368 ? 17.144 20.705 -8.186 1.00 55.72 368 GLY A CA 1
ATOM 2702 C C . GLY A 1 368 ? 17.509 21.009 -6.722 1.00 55.72 368 GLY A C 1
ATOM 2703 O O . GLY A 1 368 ? 18.605 20.684 -6.265 1.00 55.72 368 GLY A O 1
ATOM 2704 N N . GLY A 1 369 ? 16.630 21.693 -5.988 1.00 67.31 369 GLY A N 1
ATOM 2705 C CA . GLY A 1 369 ? 16.992 22.320 -4.703 1.00 67.31 369 GLY A CA 1
ATOM 2706 C C . GLY A 1 369 ? 16.473 21.643 -3.434 1.00 67.31 369 GLY A C 1
ATOM 2707 O O . GLY A 1 369 ? 16.664 22.182 -2.350 1.00 67.31 369 GLY A O 1
ATOM 2708 N N . GLY A 1 370 ? 15.759 20.532 -3.541 1.00 69.31 370 GLY A N 1
ATOM 2709 C CA . GLY A 1 370 ? 15.055 19.825 -2.471 1.00 69.31 370 GLY A CA 1
ATOM 2710 C C . GLY A 1 370 ? 15.981 19.223 -1.422 1.00 69.31 370 GLY A C 1
ATOM 2711 O O . GLY A 1 370 ? 17.181 19.057 -1.625 1.00 69.31 370 GLY A O 1
ATOM 2712 N N . LYS A 1 371 ? 15.410 18.983 -0.239 1.00 77.31 371 LYS A N 1
ATOM 2713 C CA . LYS A 1 371 ? 16.114 18.404 0.905 1.00 77.31 371 LYS A CA 1
ATOM 2714 C C . LYS A 1 371 ? 15.909 16.896 0.871 1.00 77.31 371 LYS A C 1
ATOM 2716 O O . LYS A 1 371 ? 14.772 16.441 0.818 1.00 77.31 371 LYS A O 1
ATOM 2721 N N . HIS A 1 372 ? 17.002 16.155 0.920 1.00 75.81 372 HIS A N 1
ATOM 2722 C CA . HIS A 1 372 ? 17.017 14.699 0.897 1.00 75.81 372 HIS A CA 1
ATOM 2723 C C . HIS A 1 372 ? 17.559 14.167 2.220 1.00 75.81 372 HIS A C 1
ATOM 2725 O O . HIS A 1 372 ? 18.128 14.919 3.018 1.00 75.81 372 HIS A O 1
ATOM 2731 N N . VAL A 1 373 ? 17.366 12.873 2.456 1.00 78.75 373 VAL A N 1
ATOM 2732 C CA . VAL A 1 373 ? 17.940 12.134 3.583 1.00 78.75 373 VAL A CA 1
ATOM 2733 C C . VAL A 1 373 ? 18.535 10.852 3.025 1.00 78.75 373 VAL A C 1
ATOM 2735 O O . VAL A 1 373 ? 17.867 10.148 2.269 1.00 78.75 373 VAL A O 1
ATOM 2738 N N . GLY A 1 374 ? 19.783 10.561 3.374 1.00 82.69 374 GLY A N 1
ATOM 2739 C CA . GLY A 1 374 ? 20.446 9.335 2.942 1.00 82.69 374 GLY A CA 1
ATOM 2740 C C . GLY A 1 374 ? 21.944 9.340 3.217 1.00 82.69 374 GLY A C 1
ATOM 2741 O O . GLY A 1 374 ? 22.504 10.341 3.666 1.00 82.69 374 GLY A O 1
ATOM 2742 N N . MET A 1 375 ? 22.589 8.215 2.913 1.00 88.88 375 MET A N 1
ATOM 2743 C CA . MET A 1 375 ? 24.050 8.074 2.934 1.00 88.88 375 MET A CA 1
ATOM 2744 C C . MET A 1 375 ? 24.703 8.642 1.680 1.00 88.88 375 MET A C 1
ATOM 2746 O O . MET A 1 375 ? 24.066 8.853 0.649 1.00 88.88 375 MET A O 1
ATOM 2750 N N . TYR A 1 376 ? 26.014 8.820 1.782 1.00 91.69 376 TYR A N 1
ATOM 2751 C CA . TYR A 1 376 ? 26.890 9.158 0.674 1.00 91.69 376 TYR A CA 1
ATOM 2752 C C . TYR A 1 376 ? 27.443 7.887 0.024 1.00 91.69 376 TYR A C 1
ATOM 2754 O O . TYR A 1 376 ? 27.642 6.874 0.697 1.00 91.69 376 TYR A O 1
ATOM 2762 N N . ALA A 1 377 ? 27.739 7.948 -1.276 1.00 87.69 377 ALA A N 1
ATOM 2763 C CA . ALA A 1 377 ? 28.264 6.807 -2.026 1.00 87.69 377 ALA A CA 1
ATOM 2764 C C . ALA A 1 377 ? 29.579 6.264 -1.445 1.00 87.69 377 ALA A C 1
ATOM 2766 O O . ALA A 1 377 ? 29.795 5.058 -1.447 1.00 87.69 377 ALA A O 1
ATOM 2767 N N . GLN A 1 378 ? 30.423 7.128 -0.875 1.00 94.69 378 GLN A N 1
ATOM 2768 C CA . GLN A 1 378 ? 31.673 6.732 -0.221 1.00 94.69 378 GLN A CA 1
ATOM 2769 C C . GLN A 1 378 ? 31.420 5.897 1.040 1.00 94.69 378 GLN A C 1
ATOM 2771 O O . GLN A 1 378 ? 32.081 4.882 1.254 1.00 94.69 378 GLN A O 1
ATOM 2776 N N . ASP A 1 379 ? 30.449 6.310 1.858 1.00 94.81 379 ASP A N 1
ATOM 2777 C CA . ASP A 1 379 ? 30.072 5.596 3.081 1.00 94.81 379 ASP A CA 1
ATOM 2778 C C . ASP A 1 379 ? 29.384 4.263 2.733 1.00 94.81 379 ASP A C 1
ATOM 2780 O O . ASP A 1 379 ? 29.674 3.236 3.349 1.00 94.81 379 ASP A O 1
ATOM 2784 N N . PHE A 1 380 ? 28.547 4.252 1.687 1.00 93.50 380 PHE A N 1
ATOM 2785 C CA . PHE A 1 380 ? 27.941 3.029 1.157 1.00 93.50 380 PHE A CA 1
ATOM 2786 C C . PHE A 1 380 ? 29.010 2.049 0.661 1.00 93.50 380 PHE A C 1
ATOM 2788 O O . PHE A 1 380 ? 29.034 0.899 1.093 1.00 93.50 380 PHE A O 1
ATOM 2795 N N . ALA A 1 381 ? 29.944 2.515 -0.171 1.00 93.25 381 ALA A N 1
ATOM 2796 C CA . ALA A 1 381 ? 31.005 1.684 -0.729 1.00 93.25 381 ALA A CA 1
ATOM 2797 C C . ALA A 1 381 ? 31.912 1.089 0.349 1.00 93.25 381 ALA A C 1
ATOM 2799 O O . ALA A 1 381 ? 32.242 -0.095 0.302 1.00 93.25 381 ALA A O 1
ATOM 2800 N N . LYS A 1 382 ? 32.251 1.882 1.371 1.00 94.81 382 LYS A N 1
ATOM 2801 C CA . LYS A 1 382 ? 33.043 1.419 2.513 1.00 94.81 382 LYS A CA 1
ATOM 2802 C C . LYS A 1 382 ? 32.364 0.277 3.279 1.00 94.81 382 LYS A C 1
ATOM 280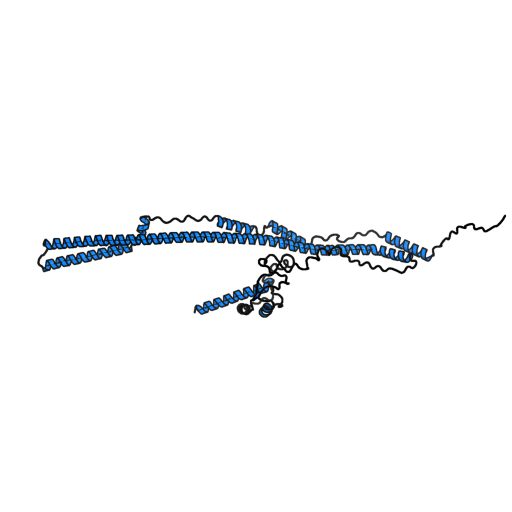4 O O . LYS A 1 382 ? 33.050 -0.630 3.747 1.00 94.81 382 LYS A O 1
ATOM 2809 N N . ASN A 1 383 ? 31.041 0.326 3.429 1.00 93.19 383 ASN A N 1
ATOM 2810 C CA . ASN A 1 383 ? 30.311 -0.590 4.309 1.00 93.19 383 ASN A CA 1
ATOM 2811 C C . ASN A 1 383 ? 29.692 -1.794 3.576 1.00 93.19 383 ASN A C 1
ATOM 2813 O O . ASN A 1 383 ? 29.596 -2.882 4.164 1.00 93.19 383 ASN A O 1
ATOM 2817 N N . PHE A 1 384 ? 29.309 -1.610 2.310 1.00 91.75 384 PHE A N 1
ATOM 2818 C CA . PHE A 1 384 ? 28.520 -2.555 1.511 1.00 91.75 384 PHE A CA 1
ATOM 2819 C C . PHE A 1 384 ? 29.134 -2.884 0.140 1.00 91.75 384 PHE A C 1
ATOM 2821 O O . PHE A 1 384 ? 28.649 -3.795 -0.522 1.00 91.75 384 PHE A O 1
ATOM 2828 N N . GLY A 1 385 ? 30.218 -2.211 -0.260 1.00 87.94 385 GLY A N 1
ATOM 2829 C CA . GLY A 1 385 ? 30.836 -2.364 -1.579 1.00 87.94 385 GLY A CA 1
ATOM 2830 C C . GLY A 1 385 ? 30.294 -1.377 -2.619 1.00 87.94 385 GLY A C 1
ATOM 2831 O O . GLY A 1 385 ? 29.293 -0.697 -2.399 1.00 87.94 385 GLY A O 1
ATOM 2832 N N . GLY A 1 386 ? 31.001 -1.253 -3.742 1.00 87.31 386 GLY A N 1
ATOM 2833 C CA . GLY A 1 386 ? 30.721 -0.274 -4.797 1.00 87.31 386 GLY A CA 1
ATOM 2834 C C . GLY A 1 386 ? 31.940 0.587 -5.128 1.00 87.31 386 GLY A C 1
ATOM 2835 O O . GLY A 1 386 ? 33.024 0.389 -4.582 1.00 87.31 386 GLY A O 1
ATOM 2836 N N . ASP A 1 387 ? 31.759 1.549 -6.031 1.00 85.81 387 ASP A N 1
ATOM 2837 C CA . ASP A 1 387 ? 32.841 2.395 -6.555 1.00 85.81 387 ASP A CA 1
ATOM 2838 C C . ASP A 1 387 ? 33.081 3.686 -5.750 1.00 85.81 387 ASP A C 1
ATOM 2840 O O . ASP A 1 387 ? 34.034 4.417 -6.007 1.00 85.81 387 ASP A O 1
ATOM 2844 N N . GLY A 1 388 ? 32.222 3.986 -4.772 1.00 91.00 388 GLY A N 1
ATOM 2845 C CA . GLY A 1 388 ? 32.307 5.194 -3.947 1.00 91.00 388 GLY A CA 1
ATOM 2846 C C . GLY A 1 388 ? 31.821 6.474 -4.633 1.00 91.00 388 GLY A C 1
ATOM 2847 O O . GLY A 1 388 ? 31.864 7.544 -4.019 1.00 91.00 388 GLY A O 1
ATOM 2848 N N . HIS A 1 389 ? 31.330 6.383 -5.869 1.00 82.44 389 HIS A N 1
ATOM 2849 C CA . HIS A 1 389 ? 30.843 7.509 -6.663 1.00 82.44 389 HIS A CA 1
ATOM 2850 C C . HIS A 1 389 ? 29.333 7.462 -6.876 1.00 82.44 389 HIS A C 1
ATOM 2852 O O . HIS A 1 389 ? 28.688 8.513 -6.897 1.00 82.44 389 HIS A O 1
ATOM 2858 N N . MET A 1 390 ? 28.759 6.264 -6.954 1.00 79.31 390 MET A N 1
ATOM 2859 C CA . MET A 1 390 ? 27.319 6.061 -7.020 1.00 79.31 390 MET A CA 1
ATOM 2860 C C . MET A 1 390 ? 26.870 4.942 -6.087 1.00 79.31 390 MET A C 1
ATOM 2862 O O . MET A 1 390 ? 27.627 4.039 -5.746 1.00 79.31 390 MET A O 1
ATOM 2866 N N . ILE A 1 391 ? 25.608 5.009 -5.672 1.00 79.50 391 ILE A N 1
ATOM 2867 C CA . ILE A 1 391 ? 24.953 3.904 -4.977 1.00 79.50 391 ILE A CA 1
ATOM 2868 C C . ILE A 1 391 ? 24.079 3.194 -6.013 1.00 79.50 391 ILE A C 1
ATOM 2870 O O . ILE A 1 391 ? 23.120 3.808 -6.495 1.00 79.50 391 ILE A O 1
ATOM 2874 N N . PRO A 1 392 ? 24.379 1.935 -6.384 1.00 77.88 392 PRO A N 1
ATOM 2875 C CA . PRO A 1 392 ? 23.511 1.170 -7.263 1.00 77.88 392 PRO A CA 1
ATOM 2876 C C . PRO A 1 392 ? 22.130 1.008 -6.625 1.00 77.88 392 PRO A C 1
ATOM 2878 O O . PRO A 1 392 ? 21.999 0.603 -5.470 1.00 77.88 392 PRO A O 1
ATOM 2881 N N . TYR A 1 393 ? 21.081 1.323 -7.382 1.00 68.38 393 TYR A N 1
ATOM 2882 C CA . TYR A 1 393 ? 19.709 1.300 -6.869 1.00 68.38 393 TYR A CA 1
ATOM 2883 C C . TYR A 1 393 ? 19.290 -0.089 -6.354 1.00 68.38 393 TYR A C 1
ATOM 2885 O O . TYR A 1 393 ? 18.650 -0.194 -5.307 1.00 68.38 393 TYR A O 1
ATOM 2893 N N . MET A 1 394 ? 19.702 -1.156 -7.050 1.00 66.62 394 MET A N 1
ATOM 2894 C CA . MET A 1 394 ? 19.430 -2.541 -6.643 1.00 66.62 394 MET A CA 1
ATOM 2895 C C . MET A 1 394 ? 20.083 -2.882 -5.300 1.00 66.62 394 MET A C 1
ATOM 2897 O O . MET A 1 394 ? 19.432 -3.454 -4.425 1.00 66.62 394 MET A O 1
ATOM 2901 N N . ASP A 1 395 ? 21.329 -2.457 -5.102 1.00 81.62 395 ASP A N 1
ATOM 2902 C CA . ASP A 1 395 ? 22.076 -2.720 -3.873 1.00 81.62 395 ASP A CA 1
ATOM 2903 C C . ASP A 1 395 ? 21.497 -1.918 -2.704 1.00 81.62 395 ASP A C 1
ATOM 2905 O O . ASP A 1 395 ? 21.353 -2.446 -1.604 1.00 81.62 395 ASP A O 1
ATOM 2909 N N . ALA A 1 396 ? 21.070 -0.672 -2.940 1.00 76.88 396 ALA A N 1
ATOM 2910 C CA . ALA A 1 396 ? 20.394 0.138 -1.927 1.00 76.88 396 ALA A CA 1
ATOM 2911 C C . ALA A 1 396 ? 19.107 -0.529 -1.411 1.00 76.88 396 ALA A C 1
ATOM 2913 O O . ALA A 1 396 ? 18.838 -0.516 -0.206 1.00 76.88 396 ALA A O 1
ATOM 2914 N N . ILE A 1 397 ? 18.314 -1.131 -2.303 1.00 73.56 397 ILE A N 1
ATOM 2915 C CA . ILE A 1 397 ? 17.109 -1.878 -1.922 1.00 73.56 397 ILE A CA 1
ATOM 2916 C C . ILE A 1 397 ? 17.484 -3.166 -1.181 1.00 73.56 397 ILE A C 1
ATOM 2918 O O . ILE A 1 397 ? 16.932 -3.441 -0.114 1.00 73.56 397 ILE A O 1
ATOM 2922 N N . GLY A 1 398 ? 18.445 -3.931 -1.708 1.00 78.25 398 GLY A N 1
ATOM 2923 C CA . GLY A 1 398 ? 18.923 -5.172 -1.096 1.00 78.25 398 GLY A CA 1
ATOM 2924 C C . GLY A 1 398 ? 19.438 -4.972 0.332 1.00 78.25 398 GLY A C 1
ATOM 2925 O O . GLY A 1 398 ? 19.029 -5.697 1.240 1.00 78.25 398 GLY A O 1
ATOM 2926 N N . VAL A 1 399 ? 20.259 -3.940 0.552 1.00 87.44 399 VAL A N 1
ATOM 2927 C CA . VAL A 1 399 ? 20.798 -3.572 1.871 1.00 87.44 399 VAL A CA 1
ATOM 2928 C C . VAL A 1 399 ? 19.680 -3.179 2.838 1.00 87.44 399 VAL A C 1
ATOM 2930 O O . VAL A 1 399 ? 19.671 -3.655 3.973 1.00 87.44 399 VAL A O 1
ATOM 2933 N N . ASN A 1 400 ? 18.704 -2.375 2.402 1.00 79.62 400 ASN A N 1
ATOM 2934 C CA . ASN A 1 400 ? 17.571 -2.001 3.255 1.00 79.62 400 ASN A CA 1
ATOM 2935 C C . ASN A 1 400 ? 16.728 -3.220 3.655 1.00 79.62 400 ASN A C 1
ATOM 2937 O O . ASN A 1 400 ? 16.432 -3.391 4.836 1.00 79.62 400 ASN A O 1
ATOM 2941 N N . MET A 1 401 ? 16.399 -4.111 2.713 1.00 69.19 401 MET A N 1
ATOM 2942 C CA . MET A 1 401 ? 15.639 -5.332 3.015 1.00 69.19 401 MET A CA 1
ATOM 2943 C C . MET A 1 401 ? 16.400 -6.266 3.965 1.00 69.19 401 MET A C 1
ATOM 2945 O O . MET A 1 401 ? 15.815 -6.804 4.909 1.00 69.19 401 MET A O 1
ATOM 2949 N N . ALA A 1 402 ? 17.709 -6.434 3.754 1.00 79.44 402 ALA A N 1
ATOM 2950 C CA . ALA A 1 402 ? 18.562 -7.226 4.632 1.00 79.44 402 ALA A CA 1
ATOM 2951 C C . ALA A 1 402 ? 18.620 -6.636 6.051 1.00 79.44 402 ALA A C 1
ATOM 2953 O O . ALA A 1 402 ? 18.458 -7.374 7.023 1.00 79.44 402 ALA A O 1
ATOM 2954 N N . ALA A 1 403 ? 18.761 -5.313 6.177 1.00 84.62 403 ALA A N 1
ATOM 2955 C CA . ALA A 1 403 ? 18.760 -4.626 7.464 1.00 84.62 403 ALA A CA 1
ATOM 2956 C C . ALA A 1 403 ? 17.411 -4.748 8.194 1.00 84.62 403 ALA A C 1
ATOM 2958 O O . ALA A 1 403 ? 17.387 -5.052 9.387 1.00 84.62 403 ALA A O 1
ATOM 2959 N N . THR A 1 404 ? 16.282 -4.585 7.492 1.00 80.12 404 THR A N 1
ATOM 2960 C CA . THR A 1 404 ? 14.942 -4.786 8.072 1.00 80.12 404 THR A CA 1
ATOM 2961 C C . THR A 1 404 ? 14.768 -6.213 8.590 1.00 80.12 404 THR A C 1
ATOM 2963 O O . THR A 1 404 ? 14.291 -6.412 9.709 1.00 80.12 404 THR A O 1
ATOM 2966 N N . LYS A 1 405 ? 15.206 -7.216 7.817 1.00 77.50 405 LYS A N 1
ATOM 2967 C CA . LYS A 1 405 ? 15.167 -8.623 8.237 1.00 77.50 405 LYS A CA 1
ATOM 2968 C C . LYS A 1 405 ? 16.042 -8.876 9.469 1.00 77.50 405 LYS A C 1
ATOM 2970 O O . LYS A 1 405 ? 15.586 -9.534 10.402 1.00 77.50 405 LYS A O 1
ATOM 2975 N N . GLY A 1 406 ? 17.256 -8.324 9.507 1.00 86.12 406 GLY A N 1
ATOM 2976 C CA . GLY A 1 406 ? 18.151 -8.423 10.663 1.00 86.12 406 GLY A CA 1
ATOM 2977 C C . GLY A 1 406 ? 17.571 -7.774 11.921 1.00 86.12 406 GLY A C 1
ATOM 2978 O O . GLY A 1 406 ? 17.630 -8.353 13.005 1.00 86.12 406 GLY A O 1
ATOM 2979 N N . LEU A 1 407 ? 16.933 -6.609 11.785 1.00 84.38 407 LEU A N 1
ATOM 2980 C CA . LEU A 1 407 ? 16.256 -5.938 12.896 1.00 84.38 407 LEU A CA 1
ATOM 2981 C C . LEU A 1 407 ? 15.099 -6.783 13.451 1.00 84.38 407 LEU A C 1
ATOM 2983 O O . LEU A 1 407 ? 14.993 -6.948 14.666 1.00 84.38 407 LEU A O 1
ATOM 2987 N N . ALA A 1 408 ? 14.276 -7.372 12.578 1.00 81.31 408 ALA A N 1
ATOM 2988 C CA . ALA A 1 408 ? 13.192 -8.265 12.988 1.00 81.31 408 ALA A CA 1
ATOM 2989 C C . ALA A 1 408 ? 13.713 -9.500 13.749 1.00 81.31 408 ALA A C 1
ATOM 2991 O O . ALA A 1 408 ? 13.142 -9.888 14.768 1.00 81.31 408 ALA A O 1
ATOM 2992 N N . GLN A 1 409 ? 14.835 -10.084 13.315 1.00 87.31 409 GLN A N 1
ATOM 2993 C CA . GLN A 1 409 ? 15.470 -11.212 14.009 1.00 87.31 409 GLN A CA 1
ATOM 2994 C C . GLN A 1 409 ? 16.004 -10.823 15.396 1.00 87.31 409 GLN A C 1
ATOM 2996 O O . GLN A 1 409 ? 15.833 -11.579 16.359 1.00 87.31 409 GLN A O 1
ATOM 3001 N N . LYS A 1 410 ? 16.614 -9.636 15.520 1.00 89.69 410 LYS A N 1
ATOM 3002 C CA . LYS A 1 410 ? 17.064 -9.084 16.808 1.00 89.69 410 LYS A CA 1
ATOM 3003 C C . LYS A 1 410 ? 15.893 -8.855 17.766 1.00 89.69 410 LYS A C 1
ATOM 3005 O O . LYS A 1 410 ? 15.982 -9.268 18.921 1.00 89.69 410 LYS A O 1
ATOM 3010 N N . LEU A 1 411 ? 14.785 -8.289 17.281 1.00 87.81 411 LEU A N 1
ATOM 3011 C CA . LEU A 1 411 ? 13.560 -8.092 18.067 1.00 87.81 411 LEU A CA 1
ATOM 3012 C C . LEU A 1 411 ? 12.983 -9.420 18.571 1.00 87.81 411 LEU A C 1
ATOM 3014 O O . LEU A 1 411 ? 12.766 -9.570 19.768 1.00 87.81 411 LEU A O 1
ATOM 3018 N N . GLN A 1 412 ? 12.850 -10.427 17.706 1.00 83.50 412 GLN A N 1
ATOM 3019 C CA . GLN A 1 412 ? 12.361 -11.755 18.107 1.00 83.50 412 GLN A CA 1
ATOM 3020 C C . GLN A 1 412 ? 13.257 -12.452 19.141 1.00 83.50 412 GLN A C 1
ATOM 3022 O O . GLN A 1 412 ? 12.795 -13.296 19.913 1.00 83.50 412 GLN A O 1
ATOM 3027 N N . ARG A 1 413 ? 14.569 -12.187 19.137 1.00 88.00 413 ARG A N 1
ATOM 3028 C CA . ARG A 1 413 ? 15.456 -12.685 20.199 1.00 88.00 413 ARG A CA 1
ATOM 3029 C C . ARG A 1 413 ? 15.240 -11.941 21.506 1.00 88.00 413 ARG A C 1
ATOM 3031 O O . ARG A 1 413 ? 15.206 -12.595 22.545 1.00 88.00 413 ARG A O 1
ATOM 3038 N N . LEU A 1 414 ? 15.070 -10.624 21.448 1.00 86.38 414 LEU A N 1
ATOM 3039 C CA . LEU A 1 414 ? 14.775 -9.809 22.621 1.00 86.38 414 LEU A CA 1
ATOM 3040 C C . LEU A 1 414 ? 13.451 -10.241 23.269 1.00 86.38 414 LEU A C 1
ATOM 3042 O O . LEU A 1 414 ? 13.424 -10.508 24.464 1.00 86.38 414 LEU A O 1
ATOM 3046 N N . GLU A 1 415 ? 12.389 -10.432 22.484 1.00 81.44 415 GLU A N 1
ATOM 3047 C CA . GLU A 1 415 ? 11.092 -10.932 22.969 1.00 81.44 415 GLU A CA 1
ATOM 3048 C C . GLU A 1 415 ? 11.225 -12.284 23.683 1.00 81.44 415 GLU A C 1
ATOM 3050 O O . GLU A 1 415 ? 10.671 -12.480 24.764 1.00 81.44 415 GLU A O 1
ATOM 3055 N N . ARG A 1 416 ? 12.023 -13.206 23.130 1.00 87.00 416 ARG A N 1
ATOM 3056 C CA . ARG A 1 416 ? 12.298 -14.513 23.751 1.00 87.00 416 ARG A CA 1
ATOM 3057 C C . ARG A 1 416 ? 13.115 -14.424 25.039 1.00 87.00 416 ARG A C 1
ATOM 3059 O O . ARG A 1 416 ? 13.000 -15.318 25.872 1.00 87.00 416 ARG A O 1
ATOM 3066 N N . GLN A 1 417 ? 13.957 -13.405 25.184 1.00 84.56 417 GLN A N 1
ATOM 3067 C CA . GLN A 1 417 ? 14.730 -13.162 26.405 1.00 84.56 417 GLN A CA 1
ATOM 3068 C C . GLN A 1 417 ? 13.889 -12.491 27.489 1.00 84.56 417 GLN A C 1
ATOM 3070 O O . GLN A 1 417 ? 14.076 -12.807 28.653 1.00 84.56 417 GLN A O 1
ATOM 3075 N N . VAL A 1 418 ? 12.963 -11.609 27.107 1.00 81.19 418 VAL A N 1
ATOM 3076 C CA . VAL A 1 418 ? 12.052 -10.910 28.029 1.00 81.19 418 VAL A CA 1
ATOM 3077 C C . VAL A 1 418 ? 10.884 -11.803 28.473 1.00 81.19 418 VAL A C 1
ATOM 3079 O O . VAL A 1 418 ? 10.309 -11.582 29.531 1.00 81.19 418 VAL A O 1
ATOM 3082 N N . SER A 1 419 ? 10.535 -12.825 27.684 1.00 68.25 419 SER A N 1
ATOM 3083 C CA . SER A 1 419 ? 9.488 -13.808 28.021 1.00 68.25 419 SER A CA 1
ATOM 3084 C C . SER A 1 419 ? 9.972 -14.958 28.924 1.00 68.25 419 SER A C 1
ATOM 3086 O O . SER A 1 419 ? 9.197 -15.873 29.205 1.00 68.25 419 SER A O 1
ATOM 3088 N N . LYS A 1 420 ? 11.247 -14.954 29.327 1.00 51.78 420 LYS A N 1
ATOM 3089 C CA . LYS A 1 420 ? 11.830 -15.849 30.336 1.00 51.78 420 LYS A CA 1
ATOM 3090 C C . LYS A 1 420 ? 12.091 -15.056 31.603 1.00 51.78 420 LYS A C 1
ATOM 3092 O O . LYS A 1 420 ? 11.940 -15.663 32.683 1.00 51.78 420 LYS A O 1
#

InterPro domains:
  IPR030392 Intramolecular chaperone auto-processing domain [PF13884] (331-382)
  IPR030392 Intramolecular chaperone auto-processing domain [PS51688] (331-420)

Foldseek 3Di:
DDDDDDDDDDDDDPDDDDDPVVLVVLVVVLVVLVVVLVPDDDDDDPDDQAQDFDPLQVVLVVLLVCLVVVLFLPVLLVLLVVLLVVLVPDDQDDQDQDDDDPVLLVVQLDVVLVVVLVVVLVVLVVVLVVVLVVLQVVCVVVVNPPDPVNVVVNVVSVVVSVVVSVVVNVVSVVVSSVSSVVVSVVVSVVSSVVSVVVSVVSNVVSVVSNVVSVVSSVVSVVRSVVSNLQSVVSNVVSVVVSVVVNVVSVVSVVVVVCVSCVSVVVSVVSVVVSPDDDDDDDDDDDPPDDPPPPPPPPPPPPDDLAAQQAAPPRPPPNPPDDPPNPPPDPPDPVVDPPDDDDQLQLLLVLVVVQDKDWDADDVSSVNHGHIDIDGQLLSCCVRPNDDRHDDPPVSVVVSVVSNVVSVVVVVVVVVVVVVD

Radius of gyration: 56.38 Å; chains: 1; bounding box: 115×88×192 Å

Sequence (420 aa):
MGKGGGGGGSSTQTVKYDIPQWMEDAGQSNYQQAQQVAGLPYQPYSGQGVAPMNGSQNLGIGMVQQAAQNNYGGQAIRQGIQGAGAGMAYQPQQVSAQSQTPDALAGYMSPYTKDVTDATMSELDRQRQIQLQNNGGAATNAGAFGGARQGVMDAETNRNAQQVQAQTLASLNNSAYSNAQNQFNNDANRNLTAQQSNQAAGLSGAGLNLQGAGLLGTLGAGYQQNELNNGNAVLQTGNQQQQQAQNQNNWDYQQFQDQRGYPQQQLGILEQALGMTPNMGGSTTTPMYQNSGSSALGGALGGGLVTSMFTNNGMYQGLGAGLGGLMGYFSDEDLKTDKAPVDTEAIADKVRDTRMDSWRYKPNLGIGGGKHVGMYAQDFAKNFGGDGHMIPYMDAIGVNMAATKGLAQKLQRLERQVSK

pLDDT: mean 71.55, std 19.02, range [27.58, 95.19]